Protein AF-A0A1Y1QJ68-F1 (afdb_monomer)

Structure (mmCIF, N/CA/C/O backbone):
data_AF-A0A1Y1QJ68-F1
#
_entry.id   AF-A0A1Y1QJ68-F1
#
loop_
_atom_site.group_PDB
_atom_site.id
_atom_site.type_symbol
_atom_site.label_atom_id
_atom_site.label_alt_id
_atom_site.label_comp_id
_atom_site.label_asym_id
_atom_site.label_entity_id
_atom_site.label_seq_id
_atom_site.pdbx_PDB_ins_code
_atom_site.Cartn_x
_atom_site.Cartn_y
_atom_site.Cartn_z
_atom_site.occupancy
_atom_site.B_iso_or_equiv
_atom_site.auth_seq_id
_atom_site.auth_comp_id
_atom_site.auth_asym_id
_atom_site.auth_atom_id
_atom_site.pdbx_PDB_model_num
ATOM 1 N N . MET A 1 1 ? 8.444 -44.118 -57.754 1.00 86.94 1 MET A N 1
ATOM 2 C CA . MET A 1 1 ? 7.504 -44.272 -56.609 1.00 86.94 1 MET A CA 1
ATOM 3 C C . MET A 1 1 ? 7.266 -42.927 -55.928 1.00 86.94 1 MET A C 1
ATOM 5 O O . MET A 1 1 ? 8.230 -42.214 -55.683 1.00 86.94 1 MET A O 1
ATOM 9 N N . ALA A 1 2 ? 6.018 -42.582 -55.595 1.00 90.62 2 ALA A N 1
ATOM 10 C CA . ALA A 1 2 ? 5.699 -41.427 -54.744 1.00 90.62 2 ALA A CA 1
ATOM 11 C C . ALA A 1 2 ? 5.755 -41.823 -53.256 1.00 90.62 2 ALA A C 1
ATOM 13 O O . ALA A 1 2 ? 5.524 -42.990 -52.928 1.00 90.62 2 ALA A O 1
ATOM 14 N N . LYS A 1 3 ? 6.052 -40.877 -52.357 1.00 93.31 3 LYS A N 1
ATOM 15 C CA . LYS A 1 3 ? 6.170 -41.125 -50.910 1.00 93.31 3 LYS A CA 1
ATOM 16 C C . LYS A 1 3 ? 5.057 -40.412 -50.133 1.00 93.31 3 LYS A C 1
ATOM 18 O O . LYS A 1 3 ? 4.854 -39.213 -50.286 1.00 93.31 3 LYS A O 1
ATOM 23 N N . SER A 1 4 ? 4.346 -41.158 -49.286 1.00 92.44 4 SER A N 1
ATOM 24 C CA . SER A 1 4 ? 3.351 -40.596 -48.363 1.00 92.44 4 SER A CA 1
ATOM 25 C C . SER A 1 4 ? 4.043 -39.975 -47.151 1.00 92.44 4 SER A C 1
ATOM 27 O O . SER A 1 4 ? 4.962 -40.574 -46.590 1.00 92.44 4 SER A O 1
ATOM 29 N N . GLU A 1 5 ? 3.587 -38.801 -46.720 1.00 91.81 5 GLU A N 1
ATOM 30 C CA . GLU A 1 5 ? 4.167 -38.056 -45.596 1.00 91.81 5 GLU A CA 1
ATOM 31 C C . GLU A 1 5 ? 3.069 -37.415 -44.732 1.00 91.81 5 GLU A C 1
ATOM 33 O O . GLU A 1 5 ? 1.937 -37.215 -45.176 1.00 91.81 5 GLU A O 1
ATOM 38 N N . THR A 1 6 ? 3.394 -37.106 -43.474 1.00 89.38 6 THR A N 1
ATOM 39 C CA . THR A 1 6 ? 2.544 -36.287 -42.597 1.00 89.38 6 THR A CA 1
ATOM 40 C C . THR A 1 6 ? 3.263 -34.983 -42.303 1.00 89.38 6 THR A C 1
ATOM 42 O O . THR A 1 6 ? 4.403 -35.007 -41.846 1.00 89.38 6 THR A O 1
ATOM 45 N N . ILE A 1 7 ? 2.600 -33.862 -42.567 1.00 86.81 7 ILE A N 1
ATOM 46 C CA . ILE A 1 7 ? 3.171 -32.521 -42.455 1.00 86.81 7 ILE A CA 1
ATOM 47 C C . ILE A 1 7 ? 2.356 -31.740 -41.426 1.00 86.81 7 ILE A C 1
ATOM 49 O O . ILE A 1 7 ? 1.129 -31.678 -41.521 1.00 86.81 7 ILE A O 1
ATOM 53 N N . ILE A 1 8 ? 3.040 -31.160 -40.440 1.00 81.38 8 ILE A N 1
ATOM 54 C CA . ILE A 1 8 ? 2.444 -30.201 -39.508 1.00 81.38 8 ILE A CA 1
ATOM 55 C C . ILE A 1 8 ? 2.594 -28.819 -40.140 1.00 81.38 8 ILE A C 1
ATOM 57 O O . ILE A 1 8 ? 3.708 -28.416 -40.468 1.00 81.38 8 ILE A O 1
ATOM 61 N N . LEU A 1 9 ? 1.474 -28.131 -40.340 1.00 80.50 9 LEU A N 1
ATOM 62 C CA . LEU A 1 9 ? 1.399 -26.806 -40.946 1.00 80.50 9 LEU A CA 1
ATOM 63 C C . LEU A 1 9 ? 0.726 -25.823 -39.995 1.00 80.50 9 LEU A C 1
ATOM 65 O O . LEU A 1 9 ? -0.101 -26.208 -39.163 1.00 80.50 9 LEU A O 1
ATOM 69 N N . ASN A 1 10 ? 1.074 -24.552 -40.160 1.00 71.25 10 ASN A N 1
ATOM 70 C CA . ASN A 1 10 ? 0.497 -23.480 -39.369 1.00 71.25 10 ASN A CA 1
ATOM 71 C C . ASN A 1 10 ? -0.950 -23.210 -39.819 1.00 71.25 10 ASN A C 1
ATOM 73 O O . ASN A 1 10 ? -1.252 -23.304 -41.013 1.00 71.25 10 ASN A O 1
ATOM 77 N N . SER A 1 11 ? -1.840 -22.894 -38.880 1.00 68.94 11 SER A N 1
ATOM 78 C CA . SER A 1 11 ? -3.274 -22.658 -39.120 1.00 68.94 11 SER A CA 1
ATOM 79 C C . SER A 1 11 ? -3.562 -21.432 -39.979 1.00 68.94 11 SER A C 1
ATOM 81 O O . SER A 1 11 ? -4.582 -21.380 -40.670 1.00 68.94 11 SER A O 1
ATOM 83 N N . PHE A 1 12 ? -2.633 -20.480 -39.985 1.00 66.56 12 PHE A N 1
ATOM 84 C CA . PHE A 1 12 ? -2.667 -19.272 -40.787 1.00 66.56 12 PHE A CA 1
ATOM 85 C C . PHE A 1 12 ? -1.612 -19.284 -41.900 1.00 66.56 12 PHE A C 1
ATOM 87 O O . PHE A 1 12 ? -0.561 -19.922 -41.818 1.00 66.56 12 PHE A O 1
ATOM 94 N N . GLY A 1 13 ? -1.881 -18.500 -42.945 1.00 67.94 13 GLY A N 1
ATOM 95 C CA . GLY A 1 13 ? -0.912 -18.196 -43.992 1.00 67.94 13 GLY A CA 1
ATOM 96 C C . GLY A 1 13 ? -0.772 -19.243 -45.102 1.00 67.94 13 GLY A C 1
ATOM 97 O O . GLY A 1 13 ? -1.545 -20.191 -45.243 1.00 67.94 13 GLY A O 1
ATOM 98 N N . VAL A 1 14 ? 0.221 -18.990 -45.954 1.00 76.56 14 VAL A N 1
ATOM 99 C CA . VAL A 1 14 ? 0.451 -19.673 -47.231 1.00 76.56 14 VAL A CA 1
ATOM 100 C C . VAL A 1 14 ? 1.570 -20.697 -47.041 1.00 76.56 14 VAL A C 1
ATOM 102 O O . VAL A 1 14 ? 2.751 -20.357 -47.072 1.00 76.56 14 VAL A O 1
ATOM 105 N N . ASN A 1 15 ? 1.209 -21.958 -46.813 1.00 84.69 15 ASN A N 1
ATOM 106 C CA . ASN A 1 15 ? 2.165 -23.009 -46.481 1.00 84.69 15 ASN A CA 1
ATOM 107 C C . ASN A 1 15 ? 2.694 -23.680 -47.762 1.00 84.69 15 ASN A C 1
ATOM 109 O O . ASN A 1 15 ? 1.915 -24.169 -48.580 1.00 84.69 15 ASN A O 1
ATOM 113 N N . THR A 1 16 ? 4.018 -23.744 -47.940 1.00 89.19 16 THR A N 1
ATOM 114 C CA . THR A 1 16 ? 4.638 -24.443 -49.084 1.00 89.19 16 THR A CA 1
ATOM 115 C C . THR A 1 16 ? 4.985 -25.880 -48.706 1.00 89.19 16 THR A C 1
ATOM 117 O O . THR A 1 16 ? 5.899 -26.126 -47.922 1.00 89.19 16 THR A O 1
ATOM 120 N N . ILE A 1 17 ? 4.279 -26.836 -49.301 1.00 90.56 17 ILE A N 1
ATOM 121 C CA . ILE A 1 17 ? 4.533 -28.272 -49.181 1.00 90.56 17 ILE A CA 1
ATOM 122 C C . ILE A 1 17 ? 5.481 -28.697 -50.304 1.00 90.56 17 ILE A C 1
ATOM 124 O O . ILE A 1 17 ? 5.265 -28.357 -51.468 1.00 90.56 17 ILE A O 1
ATOM 128 N N . ARG A 1 18 ? 6.508 -29.490 -49.979 1.00 92.06 18 ARG A N 1
ATOM 129 C CA . ARG A 1 18 ? 7.375 -30.130 -50.975 1.00 92.06 18 ARG A CA 1
ATOM 130 C C . ARG A 1 18 ? 7.041 -31.614 -51.083 1.00 92.06 18 ARG A C 1
ATOM 132 O O . ARG A 1 18 ? 7.060 -32.324 -50.086 1.00 92.06 18 ARG A O 1
ATOM 139 N N . LEU A 1 19 ? 6.740 -32.068 -52.293 1.00 93.06 19 LEU A N 1
ATOM 140 C CA . LEU A 1 19 ? 6.386 -33.449 -52.603 1.00 93.06 19 LEU A CA 1
ATOM 141 C C . LEU A 1 19 ? 7.649 -34.286 -52.822 1.00 93.06 19 LEU A C 1
ATOM 143 O O . LEU A 1 19 ? 8.603 -33.832 -53.457 1.00 93.06 19 LEU A O 1
ATOM 147 N N . SER A 1 20 ? 7.649 -35.522 -52.331 1.00 91.12 20 SER A N 1
ATOM 148 C CA . SER A 1 20 ? 8.798 -36.425 -52.399 1.00 91.12 20 SER A CA 1
ATOM 149 C C . SER A 1 20 ? 8.491 -37.682 -53.220 1.00 91.12 20 SER A C 1
ATOM 151 O O . SER A 1 20 ? 7.429 -38.302 -53.129 1.00 91.12 20 SER A O 1
ATOM 153 N N . GLY A 1 21 ? 9.451 -38.063 -54.054 1.00 88.88 21 GLY A N 1
ATOM 154 C CA . GLY A 1 21 ? 9.408 -39.253 -54.889 1.00 88.88 21 GLY A CA 1
ATOM 155 C C . GLY A 1 21 ? 10.809 -39.824 -55.058 1.00 88.88 21 GLY A C 1
ATOM 156 O O . GLY A 1 21 ? 11.799 -39.103 -54.949 1.00 88.88 21 GLY A O 1
ATOM 157 N N . PHE A 1 22 ? 10.876 -41.127 -55.296 1.00 88.62 22 PHE A N 1
ATOM 158 C CA . PHE A 1 22 ? 12.108 -41.869 -55.537 1.00 88.62 22 PHE A CA 1
ATOM 159 C C . PHE A 1 22 ? 11.955 -42.688 -56.813 1.00 88.62 22 PHE A C 1
ATOM 161 O O . PHE A 1 22 ? 10.937 -43.369 -56.980 1.00 88.62 22 PHE A O 1
ATOM 168 N N . ASP A 1 23 ? 12.951 -42.628 -57.687 1.00 86.56 23 ASP A N 1
ATOM 169 C CA . ASP A 1 23 ? 13.042 -43.458 -58.882 1.00 86.56 23 ASP A CA 1
ATOM 170 C C . ASP A 1 23 ? 14.183 -44.477 -58.756 1.00 86.56 23 ASP A C 1
ATOM 172 O O . ASP A 1 23 ? 15.149 -44.226 -58.037 1.00 86.56 23 ASP A O 1
ATOM 176 N N . VAL A 1 24 ? 14.044 -45.639 -59.402 1.00 83.62 24 VAL A N 1
ATOM 177 C CA . VAL A 1 24 ? 14.997 -46.757 -59.271 1.00 83.62 24 VAL A CA 1
ATOM 178 C C . VAL A 1 24 ? 16.125 -46.655 -60.301 1.00 83.62 24 VAL A C 1
ATOM 180 O O . VAL A 1 24 ? 17.271 -46.959 -59.972 1.00 83.62 24 VAL A O 1
ATOM 183 N N . ASP A 1 25 ? 15.805 -46.208 -61.517 1.00 85.81 25 ASP A N 1
ATOM 184 C CA . ASP A 1 25 ? 16.738 -45.959 -62.619 1.00 85.81 25 ASP A CA 1
ATOM 185 C C . ASP A 1 25 ? 17.515 -44.646 -62.380 1.00 85.81 25 ASP A C 1
ATOM 187 O O . ASP A 1 25 ? 18.685 -44.525 -62.747 1.00 85.81 25 ASP A O 1
ATOM 191 N N . GLY A 1 26 ? 16.856 -43.674 -61.736 1.00 79.12 26 GLY A N 1
ATOM 192 C CA . GLY A 1 26 ? 17.345 -42.314 -61.504 1.00 79.12 26 GLY A CA 1
ATOM 193 C C . GLY A 1 26 ? 16.765 -41.270 -62.466 1.00 79.12 26 GLY A C 1
ATOM 194 O O . GLY A 1 26 ? 17.317 -40.173 -62.562 1.00 79.12 26 GLY A O 1
ATOM 195 N N . ASP A 1 27 ? 15.676 -41.594 -63.171 1.00 85.94 27 ASP A N 1
ATOM 196 C CA . ASP A 1 27 ? 15.054 -40.721 -64.170 1.00 85.94 27 ASP A CA 1
ATOM 197 C C . ASP A 1 27 ? 14.380 -39.480 -63.546 1.00 85.94 27 ASP A C 1
ATOM 199 O O . ASP A 1 27 ? 14.015 -39.431 -62.364 1.00 85.94 27 ASP A O 1
ATOM 203 N N . TYR A 1 28 ? 14.190 -38.437 -64.362 1.00 86.25 28 TYR A N 1
ATOM 204 C CA . TYR A 1 28 ? 13.572 -37.183 -63.925 1.00 86.25 28 TYR A CA 1
ATOM 205 C C . TYR A 1 28 ? 12.074 -37.351 -63.626 1.00 86.25 28 TYR A C 1
ATOM 207 O O . TYR A 1 28 ? 11.243 -37.459 -64.525 1.00 86.25 28 TYR A O 1
ATOM 215 N N . LEU A 1 29 ? 11.715 -37.292 -62.341 1.00 90.06 29 LEU A N 1
ATOM 216 C CA . LEU A 1 29 ? 10.324 -37.384 -61.897 1.00 90.06 29 LEU A CA 1
ATOM 217 C C . LEU A 1 29 ? 9.531 -36.089 -62.130 1.00 90.06 29 LEU A C 1
ATOM 219 O O . LEU A 1 29 ? 9.833 -35.035 -61.568 1.00 90.06 29 LEU A O 1
ATOM 223 N N . THR A 1 30 ? 8.433 -36.217 -62.871 1.00 90.19 30 THR A N 1
ATOM 224 C CA . THR A 1 30 ? 7.327 -35.251 -62.912 1.00 90.19 30 THR A CA 1
ATOM 225 C C . THR A 1 30 ? 6.304 -35.564 -61.814 1.00 90.19 30 THR A C 1
ATOM 227 O O . THR A 1 30 ? 6.143 -36.719 -61.420 1.00 90.19 30 THR A O 1
ATOM 230 N N . TYR A 1 31 ? 5.613 -34.546 -61.295 1.00 93.25 31 TYR A N 1
ATOM 231 C CA . TYR A 1 31 ? 4.670 -34.672 -60.175 1.00 93.25 31 TYR A CA 1
ATOM 232 C C . TYR A 1 31 ? 3.270 -34.218 -60.611 1.00 93.25 31 TYR A C 1
ATOM 234 O O . TYR A 1 31 ? 3.132 -33.191 -61.277 1.00 93.25 31 TYR A O 1
ATOM 242 N N . ALA A 1 32 ? 2.227 -34.952 -60.213 1.00 90.62 32 ALA A N 1
ATOM 243 C CA . ALA A 1 32 ? 0.832 -34.643 -60.537 1.00 90.62 32 ALA A CA 1
ATOM 244 C C . ALA A 1 32 ? -0.091 -34.831 -59.321 1.00 90.62 32 ALA A C 1
ATOM 246 O O . ALA A 1 32 ? 0.075 -35.771 -58.546 1.00 90.62 32 ALA A O 1
ATOM 247 N N . LEU A 1 33 ? -1.096 -33.964 -59.163 1.00 89.94 33 LEU A N 1
ATOM 248 C CA . LEU A 1 33 ? -2.163 -34.174 -58.178 1.00 89.94 33 LEU A CA 1
ATOM 249 C C . LEU A 1 33 ? -3.102 -35.285 -58.666 1.00 89.94 33 LEU A C 1
ATOM 251 O O . LEU A 1 33 ? -3.500 -35.311 -59.832 1.00 89.94 33 LEU A O 1
ATOM 255 N N . ALA A 1 34 ? -3.452 -36.209 -57.775 1.00 78.19 34 ALA A N 1
ATOM 256 C CA . ALA A 1 34 ? -4.298 -37.349 -58.101 1.00 78.19 34 ALA A CA 1
ATOM 257 C C . ALA A 1 34 ? -5.783 -36.993 -57.905 1.00 78.19 34 ALA A C 1
ATOM 259 O O . ALA A 1 34 ? -6.269 -36.927 -56.774 1.00 78.19 34 ALA A O 1
ATOM 260 N N . SER A 1 35 ? -6.509 -36.828 -59.019 1.00 68.94 35 SER A N 1
ATOM 261 C CA . SER A 1 35 ? -7.891 -36.304 -59.096 1.00 68.94 35 SER A CA 1
ATOM 262 C C . SER A 1 35 ? -8.051 -34.861 -58.579 1.00 68.94 35 SER A C 1
ATOM 264 O O . SER A 1 35 ? -7.080 -34.237 -58.162 1.00 68.94 35 SER A O 1
ATOM 266 N N . THR A 1 36 ? -9.263 -34.297 -58.650 1.00 64.81 36 THR A N 1
ATOM 267 C CA . THR A 1 36 ? -9.607 -32.998 -58.037 1.00 64.81 36 THR A CA 1
ATOM 268 C C . THR A 1 36 ? -9.673 -33.142 -56.512 1.00 64.81 36 THR A C 1
ATOM 270 O O . THR A 1 36 ? -10.648 -33.723 -56.019 1.00 64.81 36 THR A O 1
ATOM 273 N N . PRO A 1 37 ? -8.686 -32.639 -55.743 1.00 64.50 37 PRO A N 1
ATOM 274 C CA . PRO A 1 37 ? -8.594 -32.941 -54.318 1.00 64.50 37 PRO A CA 1
ATOM 275 C C . PRO A 1 37 ? -9.782 -32.361 -53.551 1.00 64.50 37 PRO A C 1
ATOM 277 O O . PRO A 1 37 ? -10.084 -31.177 -53.673 1.00 64.50 37 PRO A O 1
ATOM 280 N N . GLN A 1 38 ? -10.443 -33.186 -52.738 1.00 68.62 38 GLN A N 1
ATOM 281 C CA . GLN A 1 38 ? -11.487 -32.746 -51.804 1.00 68.62 38 GLN A CA 1
ATOM 282 C C . GLN A 1 38 ? -10.857 -32.212 -50.509 1.00 68.62 38 GLN A C 1
ATOM 284 O O . GLN A 1 38 ? -11.174 -32.672 -49.415 1.00 68.62 38 GLN A O 1
ATOM 289 N N . VAL A 1 39 ? -9.925 -31.269 -50.663 1.00 85.06 39 VAL A N 1
ATOM 290 C CA . VAL A 1 39 ? -9.334 -30.523 -49.548 1.00 85.06 39 VAL A CA 1
ATOM 291 C C . VAL A 1 39 ? -10.369 -29.581 -48.939 1.00 85.06 39 VAL A C 1
ATOM 293 O O . VAL A 1 39 ? -11.254 -29.064 -49.623 1.00 85.06 39 VAL A O 1
ATOM 296 N N . GLN A 1 40 ? -10.253 -29.352 -47.637 1.00 84.88 40 GLN A N 1
ATOM 297 C CA . GLN A 1 40 ? -11.055 -28.378 -46.904 1.00 84.88 40 GLN A CA 1
ATOM 298 C C . GLN A 1 40 ? -10.435 -26.974 -46.965 1.00 84.88 40 GLN A C 1
ATOM 300 O O . GLN A 1 40 ? -11.171 -25.987 -46.873 1.00 84.88 40 GLN A O 1
ATOM 305 N N . GLY A 1 41 ? -9.107 -26.883 -47.114 1.00 84.81 41 GLY A N 1
ATOM 306 C CA . GLY A 1 41 ? -8.384 -25.655 -47.464 1.00 84.81 41 GLY A CA 1
ATOM 307 C C . GLY A 1 41 ? -8.289 -25.398 -48.976 1.00 84.81 41 GLY A C 1
ATOM 308 O O . GLY A 1 41 ? -8.909 -26.081 -49.788 1.00 84.81 41 GLY A O 1
ATOM 309 N N . THR A 1 42 ? -7.472 -24.419 -49.365 1.00 88.12 42 THR A N 1
ATOM 310 C CA . THR A 1 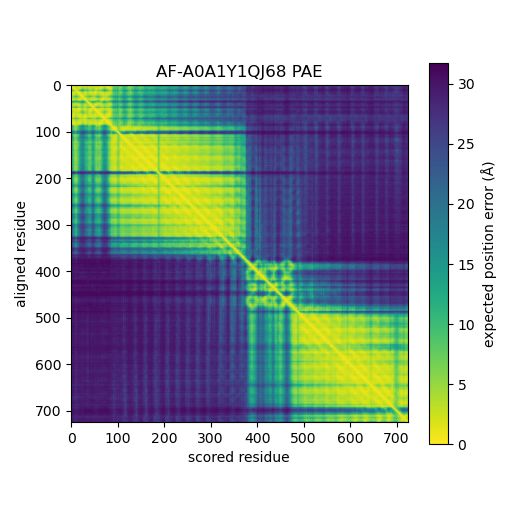42 ? -7.147 -24.118 -50.770 1.00 88.12 42 THR A CA 1
ATOM 311 C C . THR A 1 42 ? -5.798 -24.737 -51.129 1.00 88.12 42 THR A C 1
ATOM 313 O O . THR A 1 42 ? -4.813 -24.482 -50.441 1.00 88.12 42 THR A O 1
ATOM 316 N N . LEU A 1 43 ? -5.727 -25.501 -52.224 1.00 91.31 43 LEU A N 1
ATOM 317 C CA . LEU A 1 43 ? -4.493 -26.111 -52.739 1.00 91.31 43 LEU A CA 1
ATOM 318 C C . LEU A 1 43 ? -4.182 -25.588 -54.152 1.00 91.31 43 LEU A C 1
ATOM 320 O O . LEU A 1 43 ? -5.077 -25.514 -54.995 1.00 91.31 43 LEU A O 1
ATOM 324 N N . SER A 1 44 ? -2.926 -25.231 -54.426 1.00 90.19 44 SER A N 1
ATOM 325 C CA . SER A 1 44 ? -2.486 -24.788 -55.754 1.00 90.19 44 SER A CA 1
ATOM 326 C C . SER A 1 44 ? -2.234 -25.951 -56.721 1.00 90.19 44 SER A C 1
ATOM 328 O O . SER A 1 44 ? -2.058 -27.101 -56.321 1.00 90.19 44 SER A O 1
ATOM 330 N N . ALA A 1 45 ? -2.097 -25.627 -58.010 1.00 87.31 45 ALA A N 1
ATOM 331 C CA . ALA A 1 45 ? -1.372 -26.489 -58.942 1.00 87.31 45 ALA A CA 1
ATOM 332 C C . ALA A 1 45 ? 0.096 -26.670 -58.498 1.00 87.31 45 ALA A C 1
ATOM 334 O O . ALA A 1 45 ? 0.620 -25.869 -57.716 1.00 87.31 45 ALA A O 1
ATOM 335 N N . ILE A 1 46 ? 0.764 -27.707 -59.010 1.00 87.44 46 ILE A N 1
ATOM 336 C CA . ILE A 1 46 ? 2.172 -27.980 -58.697 1.00 87.44 46 ILE A CA 1
ATOM 337 C C . ILE A 1 46 ? 3.076 -26.925 -59.345 1.00 87.44 46 ILE A C 1
ATOM 339 O O . ILE A 1 46 ? 2.975 -26.648 -60.540 1.00 87.44 46 ILE A O 1
ATOM 343 N N . THR A 1 47 ? 3.969 -26.352 -58.545 1.00 78.44 47 THR A N 1
ATOM 344 C CA . THR A 1 47 ? 4.977 -25.360 -58.932 1.00 78.44 47 THR A CA 1
ATOM 345 C C . THR A 1 47 ? 6.385 -25.926 -58.738 1.00 78.44 47 THR A C 1
ATOM 347 O O . THR A 1 47 ? 6.578 -26.929 -58.049 1.00 78.44 47 THR A O 1
ATOM 350 N N . ASN A 1 48 ? 7.389 -25.297 -59.364 1.00 72.75 48 ASN A N 1
ATOM 351 C CA . ASN A 1 48 ? 8.818 -25.590 -59.155 1.00 72.75 48 ASN A CA 1
ATOM 352 C C . ASN A 1 48 ? 9.172 -27.094 -59.225 1.00 72.75 48 ASN A C 1
ATOM 354 O O . ASN A 1 48 ? 9.968 -27.601 -58.435 1.00 72.75 48 ASN A O 1
ATOM 358 N N . SER A 1 49 ? 8.528 -27.808 -60.152 1.00 79.06 49 SER A N 1
ATOM 359 C CA . SER A 1 49 ? 8.583 -29.261 -60.388 1.00 79.06 49 SER A CA 1
ATOM 360 C C . SER A 1 49 ? 8.130 -30.184 -59.244 1.00 79.06 49 SER A C 1
ATOM 362 O O . SER A 1 49 ? 7.652 -31.272 -59.550 1.00 79.06 49 SER A O 1
ATOM 364 N N . ASN A 1 50 ? 8.233 -29.803 -57.961 1.00 91.00 50 ASN A N 1
ATOM 365 C CA . ASN A 1 50 ? 7.799 -30.646 -56.834 1.00 91.00 50 ASN A CA 1
ATOM 366 C C . ASN A 1 50 ? 7.209 -29.906 -55.613 1.00 91.00 50 ASN A C 1
ATOM 368 O O . ASN A 1 50 ? 7.275 -30.425 -54.499 1.00 91.00 50 ASN A O 1
ATOM 372 N N . GLN A 1 51 ? 6.634 -28.714 -55.779 1.00 92.62 51 GLN A N 1
ATOM 373 C CA . GLN A 1 51 ? 6.005 -27.952 -54.688 1.00 92.62 51 GLN A CA 1
ATOM 374 C C . GLN A 1 51 ? 4.499 -27.759 -54.905 1.00 92.62 51 GLN A C 1
ATOM 376 O O . GLN A 1 51 ? 4.039 -27.670 -56.038 1.00 92.62 51 GLN A O 1
ATOM 381 N N . VAL A 1 52 ? 3.730 -27.655 -53.820 1.00 91.62 52 VAL A N 1
ATOM 382 C CA . VAL A 1 52 ? 2.352 -27.132 -53.824 1.00 91.62 52 VAL A CA 1
ATOM 383 C C . VAL A 1 52 ? 2.174 -26.139 -52.686 1.00 91.62 52 VAL A C 1
ATOM 385 O O . VAL A 1 52 ? 2.770 -26.279 -51.620 1.00 91.62 52 VAL A O 1
ATOM 388 N N . ILE A 1 53 ? 1.332 -25.138 -52.905 1.00 91.00 53 ILE A N 1
ATOM 389 C CA . ILE A 1 53 ? 0.902 -24.195 -51.881 1.00 91.00 53 ILE A CA 1
ATOM 390 C C . ILE A 1 53 ? -0.421 -24.691 -51.300 1.00 91.00 53 ILE A C 1
ATOM 392 O O . ILE A 1 53 ? -1.363 -24.950 -52.048 1.00 91.00 53 ILE A O 1
ATOM 396 N N . TYR A 1 54 ? -0.492 -24.791 -49.975 1.00 90.62 54 TYR A N 1
ATOM 397 C CA . TYR A 1 54 ? -1.711 -25.067 -49.224 1.00 90.62 54 TYR A CA 1
ATOM 398 C C . TYR A 1 54 ? -2.009 -23.917 -48.257 1.00 90.62 54 TYR A C 1
ATOM 400 O O . TYR A 1 54 ? -1.152 -23.504 -47.474 1.00 90.62 54 TYR A O 1
ATOM 408 N N . THR A 1 55 ? -3.242 -23.428 -48.282 1.00 88.62 55 THR A N 1
ATOM 409 C CA . THR A 1 55 ? -3.760 -22.451 -47.321 1.00 88.62 55 THR A CA 1
ATOM 410 C C . THR A 1 55 ? -4.903 -23.114 -46.556 1.00 88.62 55 THR A C 1
ATOM 412 O O . THR A 1 55 ? -5.927 -23.418 -47.179 1.00 88.62 55 THR A O 1
ATOM 415 N N . PRO A 1 56 ? -4.775 -23.362 -45.238 1.00 85.06 56 PRO A N 1
ATOM 416 C CA . PRO A 1 56 ? -5.870 -23.909 -44.450 1.00 85.06 56 PRO A CA 1
ATOM 417 C C . PRO A 1 56 ? -7.109 -23.011 -44.512 1.00 85.06 56 PRO A C 1
ATOM 419 O O . PRO A 1 56 ? -7.018 -21.783 -44.533 1.00 85.06 56 PRO A O 1
ATOM 422 N N . LYS A 1 57 ? -8.290 -23.627 -44.490 1.00 83.12 57 LYS A N 1
ATOM 423 C CA . LYS A 1 57 ? -9.531 -22.922 -44.164 1.00 83.12 57 LYS A CA 1
ATOM 424 C C . LYS A 1 57 ? -9.661 -22.856 -42.641 1.00 83.12 57 LYS A C 1
ATOM 426 O O . LYS A 1 57 ? -9.324 -23.818 -41.954 1.00 83.12 57 LYS A O 1
ATOM 431 N N . ALA A 1 58 ? -10.173 -21.742 -42.117 1.00 72.75 58 ALA A N 1
ATOM 432 C CA . ALA A 1 58 ? -10.373 -21.561 -40.679 1.00 72.75 58 ALA A CA 1
ATOM 433 C C . ALA A 1 58 ? -11.168 -22.731 -40.060 1.00 72.75 58 ALA A C 1
ATOM 435 O O . ALA A 1 58 ? -12.192 -23.151 -40.605 1.00 72.75 58 ALA A O 1
ATOM 436 N N . GLY A 1 59 ? -10.673 -23.262 -38.938 1.00 67.94 59 GLY A N 1
ATOM 437 C CA . GLY A 1 59 ? -11.247 -24.418 -38.240 1.00 67.94 59 GLY A CA 1
ATOM 438 C C . GLY A 1 59 ? -10.889 -25.796 -38.819 1.00 67.94 59 GLY A C 1
ATOM 439 O O . GLY A 1 59 ? -11.290 -26.805 -38.241 1.00 67.94 59 GLY A O 1
ATOM 440 N N . VAL A 1 60 ? -10.134 -25.886 -39.923 1.00 78.62 60 VAL A N 1
ATOM 441 C CA . VAL A 1 60 ? -9.618 -27.174 -40.419 1.00 78.62 60 VAL A CA 1
ATOM 442 C C . VAL A 1 60 ? -8.466 -27.632 -39.534 1.00 78.62 60 VAL A C 1
ATOM 444 O O . VAL A 1 60 ? -7.452 -26.955 -39.433 1.00 78.62 60 VAL A O 1
ATOM 447 N N . 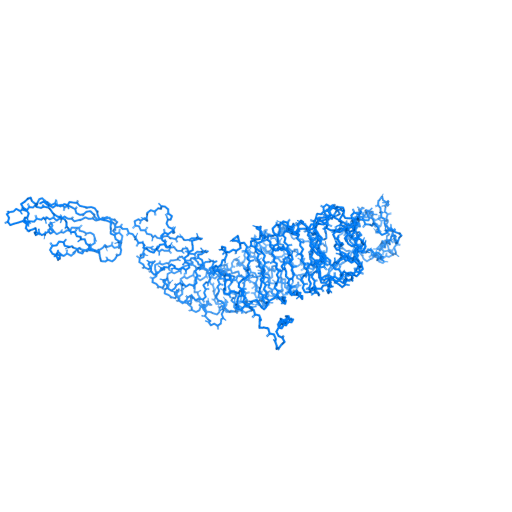THR A 1 61 ? -8.621 -28.805 -38.925 1.00 77.81 61 THR A N 1
ATOM 448 C CA . THR A 1 61 ? -7.674 -29.394 -37.961 1.00 77.81 61 THR A CA 1
ATOM 449 C C . THR A 1 61 ? -6.765 -30.451 -38.596 1.00 77.81 61 THR A C 1
ATOM 451 O O . THR A 1 61 ? -5.624 -30.675 -38.184 1.00 77.81 61 THR A O 1
ATOM 454 N N . ARG A 1 62 ? -7.286 -31.119 -39.627 1.00 86.88 62 ARG A N 1
ATOM 455 C CA . ARG A 1 62 ? -6.630 -32.169 -40.396 1.00 86.88 62 ARG A CA 1
ATOM 456 C C . ARG A 1 62 ? -7.208 -32.174 -41.805 1.00 86.88 62 ARG A C 1
ATOM 458 O O . ARG A 1 62 ? -8.422 -32.074 -41.966 1.00 86.88 62 ARG A O 1
ATOM 465 N N . ASP A 1 63 ? -6.346 -32.320 -42.798 1.00 90.81 63 ASP A N 1
ATOM 466 C CA . ASP A 1 63 ? -6.729 -32.412 -44.209 1.00 90.81 63 ASP A CA 1
ATOM 467 C C . ASP A 1 63 ? -5.839 -33.439 -44.927 1.00 90.81 63 ASP A C 1
ATOM 469 O O . ASP A 1 63 ? -4.856 -33.919 -44.353 1.00 90.81 63 ASP A O 1
ATOM 473 N N . ALA A 1 64 ? -6.163 -33.810 -46.164 1.00 92.00 64 ALA A N 1
ATOM 474 C CA . ALA A 1 64 ? -5.304 -34.677 -46.967 1.00 92.00 64 ALA A CA 1
ATOM 475 C C . ALA A 1 64 ? -5.504 -34.480 -48.473 1.00 92.00 64 ALA A C 1
ATOM 477 O O . ALA A 1 64 ? -6.614 -34.261 -48.951 1.00 92.00 64 ALA A O 1
ATOM 478 N N . PHE A 1 65 ? -4.428 -34.660 -49.238 1.00 93.00 65 PHE A N 1
ATOM 479 C CA . PHE A 1 65 ? -4.505 -34.802 -50.691 1.00 93.00 65 PHE A CA 1
ATOM 480 C C . PHE A 1 65 ? -3.567 -35.903 -51.184 1.00 93.00 65 PHE A C 1
ATOM 482 O O . PHE A 1 65 ? -2.596 -36.273 -50.520 1.00 93.00 65 PHE A O 1
ATOM 489 N N . ASN A 1 66 ? -3.866 -36.420 -52.375 1.00 92.88 66 ASN A N 1
ATOM 490 C CA . ASN A 1 66 ? -3.086 -37.467 -53.017 1.00 92.88 66 ASN A CA 1
ATOM 491 C C . ASN A 1 66 ? -2.309 -36.916 -54.219 1.00 92.88 66 ASN A C 1
ATOM 493 O O . ASN A 1 66 ? -2.798 -36.043 -54.940 1.00 92.88 66 ASN A O 1
ATOM 497 N N . PHE A 1 67 ? -1.123 -37.463 -54.470 1.00 93.50 67 PHE A N 1
ATOM 498 C CA . PHE A 1 67 ? -0.297 -37.143 -55.635 1.00 93.50 67 PHE A CA 1
ATOM 499 C C . PHE A 1 67 ? 0.352 -38.402 -56.217 1.00 93.50 67 PHE A C 1
ATOM 501 O O . PHE A 1 67 ? 0.523 -39.409 -55.529 1.00 93.50 67 PHE A O 1
ATOM 508 N N . THR A 1 68 ? 0.721 -38.350 -57.491 1.00 93.00 68 THR A N 1
ATOM 509 C CA . THR A 1 68 ? 1.545 -39.357 -58.167 1.00 93.00 68 THR A CA 1
ATOM 510 C C . THR A 1 68 ? 2.840 -38.722 -58.658 1.00 93.00 68 THR A C 1
ATOM 512 O O . THR A 1 68 ? 2.915 -37.510 -58.879 1.00 93.00 68 THR A O 1
ATOM 515 N N . VAL A 1 69 ? 3.864 -39.554 -58.850 1.00 92.12 69 VAL A N 1
ATOM 516 C CA . VAL A 1 69 ? 5.046 -39.189 -59.638 1.00 92.12 69 VAL A CA 1
ATOM 517 C C . VAL A 1 69 ? 5.099 -40.035 -60.900 1.00 92.12 69 VAL A C 1
ATOM 519 O O . VAL A 1 69 ? 4.652 -41.185 -60.894 1.00 92.12 69 VAL A O 1
ATOM 522 N N . LYS A 1 70 ? 5.630 -39.461 -61.974 1.00 90.75 70 LYS A N 1
ATOM 523 C CA . LYS A 1 70 ? 5.759 -40.095 -63.281 1.00 90.75 70 LYS A CA 1
ATOM 524 C C . LYS A 1 70 ? 7.156 -39.846 -63.864 1.00 90.75 70 LYS A C 1
ATOM 526 O O . LYS A 1 70 ? 7.580 -38.693 -63.951 1.00 90.75 70 LYS A O 1
ATOM 531 N N . ASP A 1 71 ? 7.809 -40.919 -64.290 1.00 88.38 71 ASP A N 1
ATOM 532 C CA . ASP A 1 71 ? 8.989 -40.935 -65.164 1.00 88.38 71 ASP A CA 1
ATOM 533 C C . ASP A 1 71 ? 8.569 -41.018 -66.654 1.00 88.38 71 ASP A C 1
ATOM 535 O O . ASP A 1 71 ? 7.382 -40.971 -66.986 1.00 88.38 71 ASP A O 1
ATOM 539 N N . ASP A 1 72 ? 9.509 -41.146 -67.592 1.00 81.38 72 ASP A N 1
ATOM 540 C CA . ASP A 1 72 ? 9.177 -41.207 -69.028 1.00 81.38 72 ASP A CA 1
ATOM 541 C C . ASP A 1 72 ? 8.351 -42.452 -69.429 1.00 81.38 72 ASP A C 1
ATOM 543 O O . ASP A 1 72 ? 7.707 -42.459 -70.483 1.00 81.38 72 ASP A O 1
ATOM 547 N N . LYS A 1 73 ? 8.322 -43.493 -68.585 1.00 83.50 73 LYS A N 1
ATOM 548 C CA . LYS A 1 73 ? 7.776 -44.828 -68.875 1.00 83.50 73 LYS A CA 1
ATOM 549 C C . LYS A 1 73 ? 6.537 -45.150 -68.027 1.00 83.50 73 LYS A C 1
ATOM 551 O O . LYS A 1 73 ? 5.553 -45.669 -68.558 1.00 83.50 73 LYS A O 1
ATOM 556 N N . LEU A 1 74 ? 6.572 -44.864 -66.723 1.00 88.25 74 LEU A N 1
ATOM 557 C CA . LEU A 1 74 ? 5.607 -45.334 -65.723 1.00 88.25 74 LEU A CA 1
ATOM 558 C C . LEU A 1 7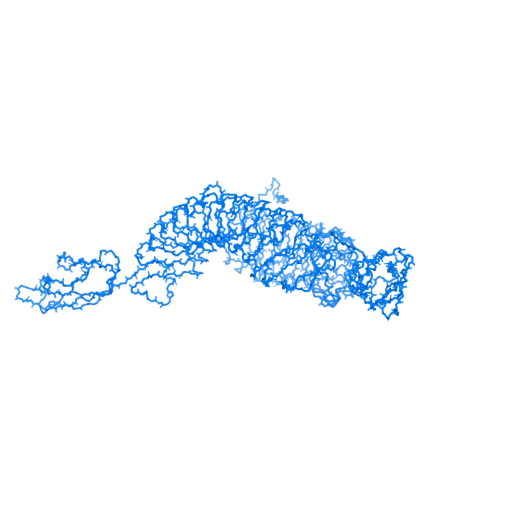4 ? 5.054 -44.203 -64.839 1.00 88.25 74 LEU A C 1
ATOM 560 O O . LEU A 1 74 ? 5.638 -43.139 -64.682 1.00 88.25 74 LEU A O 1
ATOM 564 N N . THR A 1 75 ? 3.898 -44.458 -64.222 1.00 90.75 75 THR A N 1
ATOM 565 C CA . THR A 1 75 ? 3.300 -43.593 -63.192 1.00 90.75 75 THR A CA 1
ATOM 566 C C . THR A 1 75 ? 3.184 -44.392 -61.901 1.00 90.75 75 THR A C 1
ATOM 568 O O . THR A 1 75 ? 2.750 -45.545 -61.921 1.00 90.75 75 THR A O 1
ATOM 571 N N . SER A 1 76 ? 3.543 -43.796 -60.765 1.00 91.81 76 SER A N 1
ATOM 572 C CA . SER A 1 76 ? 3.430 -44.456 -59.466 1.00 91.81 76 SER A CA 1
ATOM 573 C C . SER A 1 76 ? 1.977 -44.690 -59.046 1.00 91.81 76 SER A C 1
ATOM 575 O O . SER A 1 76 ? 1.057 -43.987 -59.467 1.00 91.81 76 SER A O 1
ATOM 577 N N . THR A 1 77 ? 1.782 -45.602 -58.092 1.00 91.25 77 THR A N 1
ATOM 578 C CA . THR A 1 77 ? 0.619 -45.537 -57.198 1.00 91.25 77 THR A CA 1
ATOM 579 C C . THR A 1 77 ? 0.540 -44.159 -56.530 1.00 91.25 77 THR A C 1
ATOM 581 O O . THR A 1 77 ? 1.558 -43.481 -56.349 1.00 91.25 77 THR A O 1
ATOM 584 N N . ALA A 1 78 ? -0.672 -43.725 -56.185 1.00 90.94 78 ALA A N 1
ATOM 585 C CA . ALA A 1 78 ? -0.864 -42.457 -55.494 1.00 90.94 78 ALA A CA 1
ATOM 586 C C . ALA A 1 78 ? -0.350 -42.540 -54.048 1.00 90.94 78 ALA A C 1
ATOM 588 O O . ALA A 1 78 ? -0.661 -43.489 -53.327 1.00 90.94 78 ALA A O 1
ATOM 589 N N . ALA A 1 79 ? 0.412 -41.531 -53.639 1.00 92.56 79 ALA A N 1
ATOM 590 C CA . ALA A 1 79 ? 0.824 -41.297 -52.263 1.00 92.56 79 ALA A CA 1
ATOM 591 C C . ALA A 1 79 ? -0.046 -40.207 -51.626 1.00 92.56 79 ALA A C 1
ATOM 593 O O . ALA A 1 79 ? -0.579 -39.344 -52.325 1.00 92.56 79 ALA A O 1
ATOM 594 N N . THR A 1 80 ? -0.160 -40.230 -50.300 1.00 93.06 80 THR A N 1
ATOM 595 C CA . THR A 1 80 ? -0.997 -39.303 -49.526 1.00 93.06 80 THR A CA 1
ATOM 596 C C . THR A 1 80 ? -0.129 -38.355 -48.712 1.00 93.06 80 THR A C 1
ATOM 598 O O . THR A 1 80 ? 0.686 -38.797 -47.901 1.00 93.06 80 THR A O 1
ATOM 601 N N . ILE A 1 81 ? -0.356 -37.052 -48.870 1.00 93.94 81 ILE A N 1
ATOM 602 C CA . ILE A 1 81 ? 0.087 -36.046 -47.907 1.00 93.94 81 ILE A CA 1
ATOM 603 C C . ILE A 1 81 ? -1.028 -35.881 -46.877 1.00 93.94 81 ILE A C 1
ATOM 605 O O . ILE A 1 81 ? -2.125 -35.433 -47.208 1.00 93.94 81 ILE A O 1
ATOM 609 N N . THR A 1 82 ? -0.752 -36.257 -45.628 1.00 91.25 82 THR A N 1
ATOM 610 C CA . THR A 1 82 ? -1.628 -35.958 -44.489 1.00 91.25 82 THR A CA 1
ATOM 611 C C . THR A 1 82 ? -1.207 -34.627 -43.888 1.00 91.25 82 THR A C 1
ATOM 613 O O . THR A 1 82 ? -0.074 -34.482 -43.433 1.00 91.25 82 THR A O 1
ATOM 616 N N . ILE A 1 83 ? -2.116 -33.664 -43.847 1.00 89.25 83 ILE A N 1
ATOM 617 C CA . ILE A 1 83 ? -1.890 -32.357 -43.239 1.00 89.25 83 ILE A CA 1
ATOM 618 C C . ILE A 1 83 ? -2.462 -32.381 -41.822 1.00 89.25 83 ILE A C 1
ATOM 620 O O . ILE A 1 83 ? -3.624 -32.733 -41.620 1.00 89.25 83 ILE A O 1
ATOM 624 N N . ILE A 1 84 ? -1.652 -31.992 -40.842 1.00 83.12 84 ILE A N 1
ATOM 625 C CA . ILE A 1 84 ? -2.092 -31.653 -39.487 1.00 83.12 84 ILE A CA 1
ATOM 626 C C . ILE A 1 84 ? -1.947 -30.142 -39.352 1.00 83.12 84 ILE A C 1
ATOM 628 O O . ILE A 1 84 ? -0.871 -29.607 -39.599 1.00 83.12 84 ILE A O 1
ATOM 632 N N . VAL A 1 85 ? -3.023 -29.466 -38.971 1.00 79.25 85 VAL A N 1
ATOM 633 C CA . VAL A 1 85 ? -3.065 -28.008 -38.853 1.00 79.25 85 VAL A CA 1
ATOM 634 C C . VAL A 1 85 ? -3.085 -27.642 -37.371 1.00 79.25 85 VAL A C 1
ATOM 636 O O . VAL A 1 85 ? -3.850 -28.238 -36.610 1.00 79.25 85 VAL A O 1
ATOM 639 N N . ARG A 1 86 ? -2.229 -26.705 -36.952 1.00 76.44 86 ARG A N 1
ATOM 640 C CA . ARG A 1 86 ? -2.190 -26.164 -35.583 1.00 76.44 86 ARG A CA 1
ATOM 641 C C . ARG A 1 86 ? -1.763 -24.707 -35.591 1.00 76.44 86 ARG A C 1
ATOM 643 O O . ARG A 1 86 ? -1.021 -24.295 -36.476 1.00 76.44 86 ARG A O 1
ATOM 650 N N . ASP A 1 87 ? -2.158 -23.974 -34.563 1.00 73.75 87 ASP A N 1
ATOM 651 C CA . ASP A 1 87 ? -1.574 -22.672 -34.261 1.00 73.75 87 ASP A CA 1
ATOM 652 C C . ASP A 1 87 ? -0.118 -22.855 -33.788 1.00 73.75 87 ASP A C 1
ATOM 654 O O . ASP A 1 87 ? 0.150 -23.674 -32.904 1.00 73.75 87 ASP A O 1
ATOM 658 N N . THR A 1 88 ? 0.836 -22.108 -34.356 1.00 71.12 88 THR A N 1
ATOM 659 C CA . THR A 1 88 ? 2.242 -22.133 -33.903 1.00 71.12 88 THR A CA 1
ATOM 660 C C . THR A 1 88 ? 2.818 -20.731 -33.712 1.00 71.12 88 THR A C 1
ATOM 662 O O . THR A 1 88 ? 2.918 -19.974 -34.678 1.00 71.12 88 THR A O 1
ATOM 665 N N . ILE A 1 89 ? 3.257 -20.429 -32.485 1.00 76.56 89 ILE A N 1
ATOM 666 C CA . ILE A 1 89 ? 4.097 -19.268 -32.142 1.00 76.56 89 ILE A CA 1
ATOM 667 C C . ILE A 1 89 ? 5.580 -19.666 -32.257 1.00 76.56 89 ILE A C 1
ATOM 669 O O . ILE A 1 89 ? 5.921 -20.837 -32.076 1.00 76.56 89 ILE A O 1
ATOM 673 N N . THR A 1 90 ? 6.459 -18.708 -32.562 1.00 79.94 90 THR A N 1
ATOM 674 C CA . THR A 1 90 ? 7.913 -18.928 -32.709 1.00 79.94 90 THR A CA 1
ATOM 675 C C . THR A 1 90 ? 8.790 -18.089 -31.776 1.00 79.94 90 THR A C 1
ATOM 677 O O . THR A 1 90 ? 9.963 -18.414 -31.604 1.00 79.94 90 THR A O 1
ATOM 680 N N . ASP A 1 91 ? 8.245 -17.039 -31.156 1.00 85.94 91 ASP A N 1
ATOM 681 C CA . ASP A 1 91 ? 8.938 -16.244 -30.139 1.00 85.94 91 ASP A CA 1
ATOM 682 C C . ASP A 1 91 ? 9.312 -17.097 -28.899 1.00 85.94 91 ASP A C 1
ATOM 684 O O . ASP A 1 91 ? 8.454 -17.799 -28.351 1.00 85.94 91 ASP A O 1
ATOM 688 N N . PRO A 1 92 ? 10.578 -17.060 -28.432 1.00 83.94 92 PRO A N 1
ATOM 689 C CA . PRO A 1 92 ? 11.071 -17.935 -27.366 1.00 83.94 92 PRO A CA 1
ATOM 690 C C . PRO A 1 92 ? 10.606 -17.543 -25.953 1.00 83.94 92 PRO A C 1
ATOM 692 O O . PRO A 1 92 ? 10.832 -18.310 -25.016 1.00 83.94 92 PRO A O 1
ATOM 695 N N . PHE A 1 93 ? 9.971 -16.383 -25.777 1.00 88.25 93 PHE A N 1
ATOM 696 C CA . PHE A 1 93 ? 9.369 -15.956 -24.515 1.00 88.25 93 PHE A CA 1
ATOM 697 C C . PHE A 1 93 ? 7.890 -16.356 -24.475 1.00 88.25 93 PHE A C 1
ATOM 699 O O . PHE A 1 93 ? 7.472 -17.043 -23.546 1.00 88.25 93 PHE A O 1
ATOM 706 N N . LEU A 1 94 ? 7.128 -16.082 -25.540 1.00 86.19 94 LEU A N 1
ATOM 707 C CA . LEU A 1 94 ? 5.746 -16.560 -25.687 1.00 86.19 94 LEU A CA 1
ATOM 708 C C . LEU A 1 94 ? 5.640 -18.093 -25.682 1.00 86.19 94 LEU A C 1
ATOM 710 O O . LEU A 1 94 ? 4.645 -18.639 -25.209 1.00 86.19 94 LEU A O 1
ATOM 714 N N . LEU A 1 95 ? 6.664 -18.813 -26.155 1.00 84.62 95 LEU A N 1
ATOM 715 C CA . LEU A 1 95 ? 6.712 -20.276 -26.048 1.00 84.62 95 LEU A CA 1
ATOM 716 C C . LEU A 1 95 ? 6.738 -20.784 -24.593 1.00 84.62 95 LEU A C 1
ATOM 718 O O . LEU A 1 95 ? 6.279 -21.898 -24.342 1.00 84.62 95 LEU A O 1
ATOM 722 N N . GLN A 1 96 ? 7.207 -19.988 -23.626 1.00 86.94 96 GLN A N 1
ATOM 723 C CA . GLN A 1 96 ? 7.242 -20.382 -22.209 1.00 86.94 96 GLN A CA 1
ATOM 724 C C . GLN A 1 96 ? 5.835 -20.428 -21.591 1.00 86.94 96 GLN A C 1
ATOM 726 O O . GLN A 1 96 ? 5.587 -21.256 -20.716 1.00 86.94 96 GLN A O 1
ATOM 731 N N . CYS A 1 97 ? 4.887 -19.643 -22.117 1.00 86.25 97 CYS A N 1
ATOM 732 C CA . CYS A 1 97 ? 3.487 -19.625 -21.679 1.00 86.25 97 CYS A CA 1
ATOM 733 C C . CYS A 1 97 ? 2.751 -20.969 -21.886 1.00 86.25 97 CYS A C 1
ATOM 735 O O . CYS A 1 97 ? 1.734 -21.230 -21.251 1.00 86.25 97 CYS A O 1
ATOM 737 N N . PHE A 1 98 ? 3.262 -21.855 -22.751 1.00 77.12 98 PHE A N 1
ATOM 738 C CA . PHE A 1 98 ? 2.700 -23.198 -22.973 1.00 77.12 98 PHE A CA 1
ATOM 739 C C . PHE A 1 98 ? 3.320 -24.277 -22.065 1.00 77.12 98 PHE A C 1
ATOM 741 O O . PHE A 1 98 ? 2.882 -25.433 -22.069 1.00 77.12 98 PHE A O 1
ATOM 748 N N . GLY A 1 99 ? 4.352 -23.928 -21.287 1.00 67.44 99 GLY A N 1
ATOM 749 C CA . GLY A 1 99 ? 5.088 -24.860 -20.438 1.00 67.44 99 GLY A CA 1
ATOM 750 C C . GLY A 1 99 ? 5.614 -26.070 -21.220 1.00 67.44 99 GLY A C 1
ATOM 751 O O . GLY A 1 99 ? 6.284 -25.940 -22.240 1.00 67.44 99 GLY A O 1
ATOM 752 N N . SER A 1 100 ? 5.313 -27.279 -20.740 1.00 55.03 100 SER A N 1
ATOM 753 C CA . SER A 1 100 ? 5.729 -28.537 -21.385 1.00 55.03 100 SER A CA 1
ATOM 754 C C . SER A 1 100 ? 4.752 -29.064 -22.450 1.00 55.03 100 SER A C 1
ATOM 756 O O . SER A 1 100 ? 4.909 -30.200 -22.902 1.00 55.03 100 SER A O 1
ATOM 758 N N . VAL A 1 101 ? 3.717 -28.303 -22.824 1.00 51.06 101 VAL A N 1
ATOM 759 C CA . VAL A 1 101 ? 2.614 -28.787 -23.670 1.00 51.06 101 VAL A CA 1
ATOM 760 C C . VAL A 1 101 ? 2.724 -28.215 -25.084 1.00 51.06 101 VAL A C 1
ATOM 762 O O . VAL A 1 101 ? 2.671 -27.009 -25.292 1.00 51.06 101 VAL A O 1
ATOM 765 N N . VAL A 1 102 ? 2.833 -29.091 -26.088 1.00 53.84 102 VAL A N 1
ATOM 766 C CA . VAL A 1 102 ? 2.750 -28.685 -27.504 1.00 53.84 102 VAL A CA 1
ATOM 767 C C . VAL A 1 102 ? 1.347 -28.121 -27.769 1.00 53.84 102 VAL A C 1
ATOM 769 O O . VAL A 1 102 ? 0.384 -28.809 -27.418 1.00 53.84 102 VAL A O 1
ATOM 772 N N . PRO A 1 103 ? 1.199 -26.937 -28.400 1.00 54.91 103 PRO A N 1
ATOM 773 C CA . PRO A 1 103 ? -0.082 -26.249 -28.493 1.00 54.91 103 PRO A CA 1
ATOM 774 C C . PRO A 1 103 ? -1.213 -27.103 -29.074 1.00 54.91 103 PRO A C 1
ATOM 776 O O . PRO A 1 103 ? -1.023 -27.961 -29.955 1.00 54.91 103 PRO A O 1
ATOM 779 N N . SER A 1 104 ? -2.404 -26.819 -28.543 1.00 55.28 104 SER A N 1
ATOM 780 C CA . SER A 1 104 ? -3.687 -27.320 -29.018 1.00 55.28 104 SER A CA 1
ATOM 781 C C . SER A 1 104 ? -3.904 -27.013 -30.498 1.00 55.28 104 SER A C 1
ATOM 783 O O . SER A 1 104 ? -3.256 -26.167 -31.107 1.00 55.28 104 SER A O 1
ATOM 785 N N . VAL A 1 105 ? -4.866 -27.721 -31.084 1.00 62.72 105 VAL A N 1
ATOM 786 C CA . VAL A 1 105 ? -5.263 -27.557 -32.489 1.00 62.72 105 VAL A CA 1
ATOM 787 C C . VAL A 1 105 ? -5.750 -26.130 -32.793 1.00 62.72 105 VAL A C 1
ATOM 789 O O . VAL A 1 105 ? -5.557 -25.654 -33.907 1.00 62.72 105 VAL A O 1
ATOM 792 N N . THR A 1 106 ? -6.324 -25.458 -31.793 1.00 71.31 106 THR A N 1
ATOM 793 C CA . THR A 1 106 ? -6.658 -24.027 -31.767 1.00 71.31 106 THR A CA 1
ATOM 794 C C . THR A 1 106 ? -6.352 -23.466 -30.378 1.00 71.31 106 THR A C 1
ATOM 796 O O . THR A 1 106 ? -6.572 -24.162 -29.382 1.00 71.31 106 THR A O 1
ATOM 799 N N . ILE A 1 107 ? -5.897 -22.218 -30.302 1.00 79.88 107 ILE A N 1
ATOM 800 C CA . ILE A 1 107 ? -5.640 -21.466 -29.071 1.00 79.88 107 ILE A CA 1
ATOM 801 C C . ILE A 1 107 ? -6.726 -20.388 -28.943 1.00 79.88 107 ILE A C 1
ATOM 803 O O . ILE A 1 107 ? -6.689 -19.367 -29.629 1.00 79.88 107 ILE A O 1
ATOM 807 N N . ASP A 1 108 ? -7.711 -20.621 -28.073 1.00 86.00 108 ASP A N 1
ATOM 808 C CA . ASP A 1 108 ? -8.724 -19.619 -27.693 1.00 86.00 108 ASP A CA 1
ATOM 809 C C . ASP A 1 108 ? -8.365 -18.852 -26.408 1.00 86.00 108 ASP A C 1
ATOM 811 O O . ASP A 1 108 ? -8.852 -17.740 -26.181 1.00 86.00 108 ASP A O 1
ATOM 815 N N . THR A 1 109 ? -7.464 -19.425 -25.611 1.00 88.88 109 THR A N 1
ATOM 816 C CA . THR A 1 109 ? -7.054 -18.959 -24.291 1.00 88.88 109 THR A CA 1
ATOM 817 C C . THR A 1 109 ? -5.541 -19.096 -24.159 1.00 88.88 109 THR A C 1
ATOM 819 O O . THR A 1 109 ? -4.998 -20.173 -24.411 1.00 88.88 109 THR A O 1
ATOM 822 N N . LEU A 1 110 ? -4.864 -18.029 -23.739 1.00 90.75 110 LEU A N 1
ATOM 823 C CA . LEU A 1 110 ? -3.438 -18.030 -23.411 1.00 90.75 110 LEU A CA 1
ATOM 824 C C . LEU A 1 110 ? -3.214 -17.227 -22.126 1.00 90.75 110 LEU A C 1
ATOM 826 O O . LEU A 1 110 ? -3.641 -16.078 -22.046 1.00 90.75 110 LEU A O 1
ATOM 830 N N . SER A 1 111 ? -2.532 -17.820 -21.146 1.00 91.56 111 SER A N 1
ATOM 831 C CA . SER A 1 111 ? -1.986 -17.103 -19.991 1.00 91.56 111 SER A CA 1
ATOM 832 C C . SER A 1 111 ? -0.472 -17.251 -19.989 1.00 91.56 111 SER A C 1
ATOM 834 O O . SER A 1 111 ? 0.055 -18.331 -20.253 1.00 91.56 111 SER A O 1
ATOM 836 N N . CYS A 1 112 ? 0.200 -16.142 -19.719 1.00 91.88 112 CYS A N 1
ATOM 837 C CA . CYS A 1 112 ? 1.636 -16.017 -19.533 1.00 91.88 112 CYS A CA 1
ATOM 838 C C . CYS A 1 112 ? 1.963 -15.542 -18.106 1.00 91.88 112 CYS A C 1
ATOM 840 O O . CYS A 1 112 ? 3.037 -14.986 -17.901 1.00 91.88 112 CYS A O 1
ATOM 842 N N . ASP A 1 113 ? 1.046 -15.701 -17.143 1.00 88.38 113 ASP A N 1
ATOM 843 C CA . ASP A 1 113 ? 1.172 -15.144 -15.790 1.00 88.38 113 ASP A CA 1
ATOM 844 C C . ASP A 1 113 ? 2.534 -15.469 -15.141 1.00 88.38 113 ASP A C 1
ATOM 846 O O . ASP A 1 113 ? 2.951 -16.628 -15.060 1.00 88.38 113 ASP A O 1
ATOM 850 N N . GLY A 1 114 ? 3.261 -14.424 -14.735 1.00 81.31 114 GLY A N 1
ATOM 851 C CA . GLY A 1 114 ? 4.602 -14.528 -14.144 1.00 81.31 114 GLY A CA 1
ATOM 852 C C . GLY A 1 114 ? 5.759 -14.886 -15.098 1.00 81.31 114 GLY A C 1
ATOM 853 O O . GLY A 1 114 ? 6.887 -15.055 -14.631 1.00 81.31 114 GLY A O 1
ATOM 854 N N . VAL A 1 115 ? 5.535 -14.990 -16.414 1.00 91.31 115 VAL A N 1
ATOM 855 C CA . VAL A 1 115 ? 6.598 -15.157 -17.428 1.00 91.31 115 VAL A CA 1
ATOM 856 C C . VAL A 1 115 ? 7.201 -13.794 -17.783 1.00 91.31 115 VAL A C 1
ATOM 858 O O . VAL A 1 115 ? 6.471 -12.870 -18.123 1.00 91.31 115 VAL A O 1
ATOM 861 N N . ASP A 1 116 ? 8.529 -13.640 -17.778 1.00 92.75 116 ASP A N 1
ATOM 862 C CA . ASP A 1 116 ? 9.153 -12.393 -18.249 1.00 92.75 116 ASP A CA 1
ATOM 863 C C . ASP A 1 116 ? 9.020 -12.258 -19.778 1.00 92.75 116 ASP A C 1
ATOM 865 O O . ASP A 1 116 ? 9.698 -12.945 -20.546 1.00 92.75 116 ASP A O 1
ATOM 869 N N . LEU A 1 117 ? 8.134 -11.357 -20.209 1.00 93.75 117 LEU A N 1
ATOM 870 C CA . LEU A 1 117 ? 7.886 -11.009 -21.609 1.00 93.75 117 LEU A CA 1
ATOM 871 C C . LEU A 1 117 ? 8.438 -9.624 -21.976 1.00 93.75 117 LEU A C 1
ATOM 873 O O . LEU A 1 117 ? 8.113 -9.100 -23.041 1.00 93.75 117 LEU A O 1
ATOM 877 N N . SER A 1 118 ? 9.292 -9.021 -21.141 1.00 92.12 118 SER A N 1
ATOM 878 C CA . SER A 1 118 ? 9.821 -7.659 -21.337 1.00 92.12 118 SER A CA 1
ATOM 879 C C . SER A 1 118 ? 10.546 -7.423 -22.675 1.00 92.12 118 SER A C 1
ATOM 881 O O . SER A 1 118 ? 10.744 -6.271 -23.066 1.00 92.12 118 SER A O 1
ATOM 883 N N . THR A 1 119 ? 10.909 -8.492 -23.395 1.00 91.75 119 THR A N 1
ATOM 884 C CA . THR A 1 119 ? 11.540 -8.461 -24.729 1.00 91.75 119 THR A CA 1
ATOM 885 C C . THR A 1 119 ? 10.820 -9.308 -25.797 1.00 91.75 119 THR A C 1
ATOM 887 O O . THR A 1 119 ? 11.368 -9.510 -26.879 1.00 91.75 119 THR A O 1
ATOM 890 N N . ALA A 1 120 ? 9.598 -9.785 -25.527 1.00 91.81 120 ALA A N 1
ATOM 891 C CA . ALA A 1 120 ? 8.856 -10.707 -26.394 1.00 91.81 120 ALA A CA 1
ATOM 892 C C . ALA A 1 120 ? 8.205 -10.038 -27.623 1.00 91.81 120 ALA A C 1
ATOM 894 O O . ALA A 1 120 ? 7.623 -8.952 -27.533 1.00 91.81 120 ALA A O 1
ATOM 895 N N . ASP A 1 121 ? 8.199 -10.729 -28.767 1.00 91.38 121 ASP A N 1
ATOM 896 C CA . ASP A 1 121 ? 7.468 -10.315 -29.970 1.00 91.38 121 ASP A CA 1
ATOM 897 C C . ASP A 1 121 ? 5.965 -10.640 -29.871 1.00 91.38 121 ASP A C 1
ATOM 899 O O . ASP A 1 121 ? 5.451 -11.612 -30.435 1.00 91.38 121 ASP A O 1
ATOM 903 N N . LEU A 1 122 ? 5.225 -9.762 -29.185 1.00 94.31 122 LEU A N 1
ATOM 904 C CA . LEU A 1 122 ? 3.765 -9.849 -29.066 1.00 94.31 122 LEU A CA 1
ATOM 905 C C . LEU A 1 122 ? 3.019 -9.779 -30.415 1.00 94.31 122 LEU A C 1
ATOM 907 O O . LEU A 1 122 ? 1.825 -10.078 -30.449 1.00 94.31 122 LEU A O 1
ATOM 911 N N . SER A 1 123 ? 3.664 -9.403 -31.531 1.00 90.88 123 SER A N 1
ATOM 912 C CA . SER A 1 123 ? 2.977 -9.314 -32.829 1.00 90.88 123 SER A CA 1
ATOM 913 C C . SER A 1 123 ? 2.524 -10.682 -33.353 1.00 90.88 123 SER A C 1
ATOM 915 O O . SER A 1 123 ? 1.519 -10.767 -34.064 1.00 90.88 123 SER A O 1
ATOM 917 N N . GLN A 1 124 ? 3.180 -11.769 -32.931 1.00 86.88 124 GLN A N 1
ATOM 918 C CA . GLN A 1 124 ? 2.811 -13.142 -33.297 1.00 86.88 124 GLN A CA 1
ATOM 919 C C . GLN A 1 124 ? 1.441 -13.551 -32.732 1.00 86.88 124 GLN A C 1
ATOM 921 O O . GLN A 1 124 ? 0.752 -14.372 -33.331 1.00 86.88 124 GLN A O 1
ATOM 926 N N . LEU A 1 125 ? 0.974 -12.913 -31.651 1.00 90.00 125 LEU A N 1
ATOM 927 C CA . LEU A 1 125 ? -0.370 -13.139 -31.103 1.00 90.00 125 LEU A CA 1
ATOM 928 C C . LEU A 1 125 ? -1.480 -12.713 -32.077 1.00 90.00 125 LEU A C 1
ATOM 930 O O . LEU A 1 125 ? -2.561 -13.295 -32.063 1.00 90.00 125 LEU A O 1
ATOM 934 N N . SER A 1 126 ? -1.215 -11.757 -32.981 1.00 86.94 126 SER A N 1
ATOM 935 C CA . SER A 1 126 ? -2.182 -11.343 -34.018 1.00 86.94 126 SER A CA 1
ATOM 936 C C . SER A 1 126 ? -2.490 -12.445 -35.036 1.00 86.94 126 SER A C 1
ATOM 938 O O . SER A 1 126 ? -3.451 -12.348 -35.798 1.00 86.94 126 SER A O 1
ATOM 940 N N . GLN A 1 127 ? -1.681 -13.504 -35.035 1.00 79.88 127 GLN A N 1
ATOM 941 C CA . GLN A 1 127 ? -1.791 -14.641 -35.931 1.00 79.88 127 GLN A CA 1
ATOM 942 C C . GLN A 1 127 ? -2.684 -15.755 -35.352 1.00 79.88 127 GLN A C 1
ATOM 944 O O . GLN A 1 127 ? -2.908 -16.753 -36.025 1.00 79.88 127 GLN A O 1
ATOM 949 N N . LEU A 1 128 ? -3.227 -15.590 -34.138 1.00 83.12 128 LEU A N 1
ATOM 950 C CA . LEU A 1 128 ? -4.099 -16.558 -33.463 1.00 83.12 128 LEU A CA 1
ATOM 951 C C . LEU A 1 128 ? -5.584 -16.173 -33.639 1.00 83.12 128 LEU A C 1
ATOM 953 O O . LEU A 1 128 ? -6.146 -15.497 -32.777 1.00 83.12 128 LEU A O 1
ATOM 957 N N . PRO A 1 129 ? -6.269 -16.583 -34.729 1.00 76.88 129 PRO A N 1
ATOM 958 C CA . PRO A 1 129 ? -7.607 -16.080 -35.068 1.00 76.88 129 PRO A CA 1
ATOM 959 C C . PRO A 1 129 ? -8.706 -16.508 -34.083 1.00 76.88 129 PRO A C 1
ATOM 961 O O . PRO A 1 129 ? -9.811 -15.966 -34.123 1.00 76.88 129 PRO A O 1
ATOM 964 N N . SER A 1 130 ? -8.425 -17.498 -33.233 1.00 84.06 130 SER A N 1
ATOM 965 C CA . SER A 1 130 ? -9.340 -18.002 -32.208 1.00 84.06 130 SER A CA 1
ATOM 966 C C . SER A 1 130 ? -9.148 -17.355 -30.835 1.00 84.06 130 SER A C 1
ATOM 968 O O . SER A 1 130 ? -10.032 -17.525 -29.998 1.00 84.06 130 SER A O 1
ATOM 970 N N . LEU A 1 131 ? -8.056 -16.614 -30.599 1.00 91.00 131 LEU A N 1
ATOM 971 C CA . LEU A 1 131 ? -7.681 -16.121 -29.272 1.00 91.00 131 LEU A CA 1
ATOM 972 C C . LEU A 1 131 ? -8.690 -15.082 -28.760 1.00 91.00 131 LEU A C 1
ATOM 974 O O . LEU A 1 131 ? -8.773 -13.968 -29.280 1.00 91.00 131 LEU A O 1
ATOM 978 N N . GLN A 1 132 ? -9.449 -15.457 -27.732 1.00 95.44 132 GLN A N 1
ATOM 979 C CA . GLN A 1 132 ? -10.498 -14.654 -27.096 1.00 95.44 132 GLN A CA 1
ATOM 980 C C . GLN A 1 132 ? -10.095 -14.185 -25.697 1.00 95.44 132 GLN A C 1
ATOM 982 O O . GLN A 1 132 ? -10.452 -13.072 -25.307 1.00 95.44 132 GLN A O 1
ATOM 987 N N . THR A 1 133 ? -9.344 -15.007 -24.959 1.00 96.62 133 THR A N 1
ATOM 988 C CA . THR A 1 133 ? -8.843 -14.679 -23.619 1.00 96.62 133 THR A CA 1
ATOM 989 C C . THR A 1 133 ? -7.323 -14.667 -23.617 1.00 96.62 133 THR A C 1
ATOM 991 O O . THR A 1 133 ? -6.692 -15.678 -23.921 1.00 96.62 133 THR A O 1
ATOM 994 N N . LEU A 1 134 ? -6.741 -13.524 -23.263 1.00 97.25 134 LEU A N 1
ATOM 995 C CA . LEU A 1 134 ? -5.299 -13.347 -23.138 1.00 97.25 134 LEU A CA 1
ATOM 996 C C . LEU A 1 134 ? -4.966 -12.751 -21.772 1.00 97.25 134 LEU A C 1
ATOM 998 O O . LEU A 1 134 ? -5.533 -11.738 -21.373 1.00 97.25 134 LEU A O 1
ATOM 1002 N N . ASP A 1 135 ? -4.037 -13.379 -21.073 1.00 97.19 135 ASP A N 1
ATOM 1003 C CA . ASP A 1 135 ? -3.562 -12.959 -19.764 1.00 97.19 135 ASP A CA 1
ATOM 1004 C C . ASP A 1 135 ? -2.039 -12.813 -19.805 1.00 97.19 135 ASP A C 1
ATOM 1006 O O . ASP A 1 135 ? -1.316 -13.785 -20.018 1.00 97.19 135 ASP A O 1
ATOM 1010 N N . LEU A 1 136 ? -1.567 -11.577 -19.654 1.00 97.25 136 LEU A N 1
ATOM 1011 C CA . LEU A 1 136 ? -0.151 -11.214 -19.592 1.00 97.25 136 LEU A CA 1
ATOM 1012 C C . LEU A 1 136 ? 0.155 -10.506 -18.257 1.00 97.25 136 LEU A C 1
ATOM 1014 O O . LEU A 1 136 ? 1.002 -9.608 -18.202 1.00 97.25 136 LEU A O 1
ATOM 1018 N N . SER A 1 137 ? -0.549 -10.872 -17.186 1.00 96.06 137 SER A N 1
ATOM 1019 C CA . SER A 1 137 ? -0.348 -10.297 -15.850 1.00 96.06 137 SER A CA 1
ATOM 1020 C C . SER A 1 137 ? 1.045 -10.631 -15.292 1.00 96.06 137 SER A C 1
ATOM 1022 O O . SER A 1 137 ? 1.610 -11.681 -15.594 1.00 96.06 137 SER A O 1
ATOM 1024 N N . HIS A 1 138 ? 1.639 -9.727 -14.509 1.00 95.00 138 HIS A N 1
ATOM 1025 C CA . HIS A 1 138 ? 2.967 -9.910 -13.892 1.00 95.00 138 HIS A CA 1
ATOM 1026 C C . HIS A 1 138 ? 4.140 -10.177 -14.876 1.00 95.00 138 HIS A C 1
ATOM 1028 O O . HIS A 1 138 ? 5.197 -10.663 -14.464 1.00 95.00 138 HIS A O 1
ATOM 1034 N N . THR A 1 139 ? 4.010 -9.850 -16.172 1.00 96.06 139 THR A N 1
ATOM 1035 C CA . THR A 1 139 ? 4.985 -10.236 -17.224 1.00 96.06 139 THR A CA 1
ATOM 1036 C C . THR A 1 139 ? 6.101 -9.219 -17.517 1.00 96.06 139 THR A C 1
ATOM 1038 O O . THR A 1 139 ? 6.850 -9.365 -18.484 1.00 96.06 139 THR A O 1
ATOM 1041 N N . ASN A 1 140 ? 6.264 -8.189 -16.677 1.00 94.62 140 ASN A N 1
ATOM 1042 C CA . ASN A 1 140 ? 7.240 -7.095 -16.843 1.00 94.62 140 ASN A CA 1
ATOM 1043 C C . ASN A 1 140 ? 7.094 -6.256 -18.136 1.00 94.62 140 ASN A C 1
ATOM 1045 O O . ASN A 1 140 ? 8.013 -5.509 -18.492 1.00 94.62 140 ASN A O 1
ATOM 1049 N N . LEU A 1 141 ? 5.949 -6.316 -18.820 1.00 95.56 141 LEU A N 1
ATOM 1050 C CA . LEU A 1 141 ? 5.718 -5.604 -20.077 1.00 95.56 141 LEU A CA 1
ATOM 1051 C C . LEU A 1 141 ? 5.775 -4.080 -19.917 1.00 95.56 141 LEU A C 1
ATOM 1053 O O . LEU A 1 141 ? 5.194 -3.498 -19.004 1.00 95.56 141 LEU A O 1
ATOM 1057 N N . THR A 1 142 ? 6.438 -3.427 -20.872 1.00 93.62 142 THR A N 1
ATOM 1058 C CA . THR A 1 142 ? 6.480 -1.959 -21.028 1.00 93.62 142 THR A CA 1
ATOM 1059 C C . THR A 1 142 ? 5.836 -1.490 -22.334 1.00 93.62 142 THR A C 1
ATOM 1061 O O . THR A 1 142 ? 5.324 -0.374 -22.406 1.00 93.62 142 THR A O 1
ATOM 1064 N N . ASN A 1 143 ? 5.835 -2.345 -23.361 1.00 93.25 143 ASN A N 1
ATOM 1065 C CA . ASN A 1 143 ? 5.369 -2.062 -24.712 1.00 93.25 143 ASN A CA 1
ATOM 1066 C C . ASN A 1 143 ? 4.371 -3.143 -25.149 1.00 93.25 143 ASN A C 1
ATOM 1068 O O . ASN A 1 143 ? 4.725 -4.316 -25.221 1.00 93.25 143 ASN A O 1
ATOM 1072 N N . ILE A 1 144 ? 3.144 -2.733 -25.479 1.00 95.88 144 ILE A N 1
ATOM 1073 C CA . ILE A 1 144 ? 2.069 -3.628 -25.939 1.00 95.88 144 ILE A CA 1
ATOM 1074 C C . ILE A 1 144 ? 1.647 -3.398 -27.401 1.00 95.88 144 ILE A C 1
ATOM 1076 O O . ILE A 1 144 ? 0.591 -3.862 -27.824 1.00 95.88 144 ILE A O 1
ATOM 1080 N N . THR A 1 145 ? 2.459 -2.701 -28.205 1.00 95.19 145 THR A N 1
ATOM 1081 C CA . THR A 1 145 ? 2.137 -2.362 -29.612 1.00 95.19 145 THR A CA 1
ATOM 1082 C C . THR A 1 145 ? 1.800 -3.571 -30.488 1.00 95.19 145 THR A C 1
ATOM 1084 O O . THR A 1 145 ? 0.913 -3.467 -31.336 1.00 95.19 145 THR A O 1
ATOM 1087 N N . GLY A 1 146 ? 2.413 -4.734 -30.240 1.00 94.50 146 GLY A N 1
ATOM 1088 C CA . GLY A 1 146 ? 2.091 -5.983 -30.940 1.00 94.50 146 GLY A CA 1
ATOM 1089 C C . GLY A 1 146 ? 0.639 -6.456 -30.764 1.00 94.50 146 GLY A C 1
ATOM 1090 O O . GLY A 1 146 ? 0.110 -7.128 -31.649 1.00 94.50 146 GLY A O 1
ATOM 1091 N N . LEU A 1 147 ? -0.048 -6.043 -29.688 1.00 96.62 147 LEU A N 1
ATOM 1092 C CA . LEU A 1 147 ? -1.445 -6.417 -29.444 1.00 96.62 147 LEU A CA 1
ATOM 1093 C C . LEU A 1 147 ? -2.436 -5.760 -30.417 1.00 96.62 147 LEU A C 1
ATOM 1095 O O . LEU A 1 147 ? -3.559 -6.241 -30.546 1.00 96.62 147 LEU A O 1
ATOM 1099 N N . ALA A 1 148 ? -2.047 -4.710 -31.151 1.00 94.88 148 ALA A N 1
ATOM 1100 C CA . ALA A 1 148 ? -2.962 -3.947 -32.006 1.00 94.88 148 ALA A CA 1
ATOM 1101 C C . ALA A 1 148 ? -3.628 -4.770 -33.134 1.00 94.88 148 ALA A C 1
ATOM 1103 O O . ALA A 1 148 ? -4.659 -4.354 -33.668 1.00 94.88 148 ALA A O 1
ATOM 1104 N N . GLY A 1 149 ? -3.068 -5.933 -33.493 1.00 91.31 149 GLY A N 1
ATOM 1105 C CA . GLY A 1 149 ? -3.654 -6.861 -34.467 1.00 91.31 149 GLY A CA 1
ATOM 1106 C C . GLY A 1 149 ? -4.611 -7.913 -33.884 1.00 91.31 149 GLY A C 1
ATOM 1107 O O . GLY A 1 149 ? -5.355 -8.528 -34.646 1.00 91.31 149 GLY A O 1
ATOM 1108 N N . VAL A 1 150 ? -4.634 -8.125 -32.562 1.00 94.75 150 VAL A N 1
ATOM 1109 C CA . VAL A 1 150 ? -5.298 -9.272 -31.894 1.00 94.75 150 VAL A CA 1
ATOM 1110 C C . VAL A 1 150 ? -6.806 -9.032 -31.694 1.00 94.75 150 VAL A C 1
ATOM 1112 O O . VAL A 1 150 ? -7.373 -9.174 -30.614 1.00 94.75 150 VAL A O 1
ATOM 1115 N N . THR A 1 151 ? -7.484 -8.609 -32.761 1.00 94.50 151 THR A N 1
ATOM 1116 C CA . THR A 1 151 ? -8.866 -8.090 -32.729 1.00 94.50 151 THR A CA 1
ATOM 1117 C C . THR A 1 151 ? -9.944 -9.117 -32.352 1.00 94.50 151 THR A C 1
ATOM 1119 O O . THR A 1 151 ? -11.099 -8.737 -32.165 1.00 94.50 151 THR A O 1
ATOM 1122 N N . SER A 1 152 ? -9.593 -10.395 -32.202 1.00 93.62 152 SER A N 1
ATOM 1123 C CA . SER A 1 152 ? -10.458 -11.473 -31.701 1.00 93.62 152 SER A CA 1
ATOM 1124 C C . SER A 1 152 ? -10.708 -11.427 -30.185 1.00 93.62 152 SER A C 1
ATOM 1126 O O . SER A 1 152 ? -11.670 -12.040 -29.724 1.00 93.62 152 SER A O 1
ATOM 1128 N N . LEU A 1 153 ? -9.888 -10.696 -29.417 1.00 98.19 153 LEU A N 1
ATOM 1129 C CA . LEU A 1 153 ? -9.957 -10.677 -27.952 1.00 98.19 153 LEU A CA 1
ATOM 1130 C C . LEU A 1 153 ? -11.286 -10.138 -27.407 1.00 98.19 153 LEU A C 1
ATOM 1132 O O . LEU A 1 153 ? -11.749 -9.056 -27.772 1.00 98.19 153 LEU A O 1
ATOM 1136 N N . THR A 1 154 ? -11.841 -10.875 -26.445 1.00 98.50 154 THR A N 1
ATOM 1137 C CA . THR A 1 154 ? -12.991 -10.493 -25.613 1.00 98.50 154 THR A CA 1
ATOM 1138 C C . THR A 1 154 ? -12.603 -10.247 -24.154 1.00 98.50 154 THR A C 1
ATOM 1140 O O . THR A 1 154 ? -13.329 -9.543 -23.449 1.00 98.50 154 THR A O 1
ATOM 1143 N N . THR A 1 155 ? -11.470 -10.795 -23.713 1.00 98.69 155 THR A N 1
ATOM 1144 C CA . THR A 1 155 ? -10.931 -10.696 -22.351 1.00 98.69 155 THR A CA 1
ATOM 1145 C C . THR A 1 155 ? -9.422 -10.479 -22.436 1.00 98.69 155 THR A C 1
ATOM 1147 O O . THR A 1 155 ? -8.732 -11.258 -23.095 1.00 98.69 155 THR A O 1
ATOM 1150 N N . LEU A 1 156 ? -8.913 -9.439 -21.775 1.00 98.69 156 LEU A N 1
ATOM 1151 C CA . LEU A 1 156 ? -7.484 -9.128 -21.723 1.00 98.69 156 LEU A CA 1
ATOM 1152 C C . LEU A 1 156 ? -7.078 -8.710 -20.304 1.00 98.69 156 LEU A C 1
ATOM 1154 O O . LEU A 1 156 ? -7.664 -7.773 -19.767 1.00 98.69 156 LEU A O 1
ATOM 1158 N N . TYR A 1 157 ? -6.075 -9.370 -19.729 1.00 98.25 157 TYR A N 1
ATOM 1159 C CA . TYR A 1 157 ? -5.443 -8.979 -18.464 1.00 98.25 157 TYR A CA 1
ATOM 1160 C C . TYR A 1 157 ? -3.993 -8.545 -18.722 1.00 98.25 157 TYR A C 1
ATOM 1162 O O . TYR A 1 157 ? -3.256 -9.202 -19.462 1.00 98.25 157 TYR A O 1
ATOM 1170 N N . LEU A 1 158 ? -3.623 -7.391 -18.167 1.00 97.56 158 LEU A N 1
ATOM 1171 C CA . LEU A 1 158 ? -2.321 -6.718 -18.303 1.00 97.56 158 LEU A CA 1
ATOM 1172 C C . LEU A 1 158 ? -1.837 -6.181 -16.944 1.00 97.56 158 LEU A C 1
ATOM 1174 O O . LEU A 1 158 ? -0.970 -5.307 -16.876 1.00 97.56 158 LEU A O 1
ATOM 1178 N N . ASP A 1 159 ? -2.431 -6.669 -15.863 1.00 95.88 159 ASP A N 1
ATOM 1179 C CA . ASP A 1 159 ? -2.256 -6.189 -14.499 1.00 95.88 159 ASP A CA 1
ATOM 1180 C C . ASP A 1 159 ? -0.821 -6.453 -13.985 1.00 95.88 159 ASP A C 1
ATOM 1182 O O . ASP A 1 159 ? -0.130 -7.350 -14.475 1.00 95.88 159 ASP A O 1
ATOM 1186 N N . ASP A 1 160 ? -0.334 -5.630 -13.053 1.00 94.00 160 ASP A N 1
ATOM 1187 C CA . ASP A 1 160 ? 1.011 -5.724 -12.455 1.00 94.00 160 ASP A CA 1
ATOM 1188 C C . ASP A 1 160 ? 2.158 -5.733 -13.491 1.00 94.00 160 ASP A C 1
ATOM 1190 O O . ASP A 1 160 ? 3.061 -6.575 -13.502 1.00 94.00 160 ASP A O 1
ATOM 1194 N N . ASN A 1 161 ? 2.129 -4.746 -14.389 1.00 94.88 161 ASN A N 1
ATOM 1195 C CA . ASN A 1 161 ? 3.137 -4.531 -15.427 1.00 94.88 161 ASN A CA 1
ATOM 1196 C C . ASN A 1 161 ? 3.733 -3.109 -15.346 1.00 94.88 161 ASN A C 1
ATOM 1198 O O . ASN A 1 161 ? 3.601 -2.394 -14.357 1.00 94.88 161 ASN A O 1
ATOM 1202 N N . LYS A 1 162 ? 4.486 -2.697 -16.370 1.00 94.31 162 LYS A N 1
ATOM 1203 C CA . LYS A 1 162 ? 5.206 -1.412 -16.424 1.00 94.31 162 LYS A CA 1
ATOM 1204 C C . LYS A 1 162 ? 4.733 -0.540 -17.595 1.00 94.31 162 LYS A C 1
ATOM 1206 O O . LYS A 1 162 ? 5.461 0.355 -18.026 1.00 94.31 162 LYS A O 1
ATOM 1211 N N . ILE A 1 163 ? 3.528 -0.794 -18.109 1.00 93.31 163 ILE A N 1
ATOM 1212 C CA . ILE A 1 163 ? 2.969 -0.182 -19.319 1.00 93.31 163 ILE A CA 1
ATOM 1213 C C . ILE A 1 163 ? 2.646 1.293 -19.060 1.00 93.31 163 ILE A C 1
ATOM 1215 O O . ILE A 1 163 ? 1.997 1.630 -18.071 1.00 93.31 163 ILE A O 1
ATOM 1219 N N . ALA A 1 164 ? 3.078 2.164 -19.974 1.00 90.56 164 ALA A N 1
ATOM 1220 C CA . ALA A 1 164 ? 2.784 3.602 -19.951 1.00 90.56 164 ALA A CA 1
ATOM 1221 C C . ALA A 1 164 ? 2.009 4.097 -21.191 1.00 90.56 164 ALA A C 1
ATOM 1223 O O . ALA A 1 164 ? 1.415 5.171 -21.142 1.00 90.56 164 ALA A O 1
ATOM 1224 N N . ASP A 1 165 ? 1.982 3.324 -22.284 1.00 90.06 165 ASP A N 1
ATOM 1225 C CA . ASP A 1 165 ? 1.219 3.614 -23.506 1.00 90.06 165 ASP A CA 1
ATOM 1226 C C . ASP A 1 165 ? 0.277 2.442 -23.826 1.00 90.06 165 ASP A C 1
ATOM 1228 O O . ASP A 1 165 ? 0.710 1.295 -23.956 1.00 90.06 165 ASP A O 1
ATOM 1232 N N . ILE A 1 166 ? -1.016 2.746 -23.961 1.00 92.81 166 ILE A N 1
ATOM 1233 C CA . ILE A 1 166 ? -2.086 1.787 -24.271 1.00 92.81 166 ILE A CA 1
ATOM 1234 C C . ILE A 1 166 ? -2.786 2.056 -25.612 1.00 92.81 166 ILE A C 1
ATOM 1236 O O . ILE A 1 166 ? -3.818 1.448 -25.895 1.00 92.81 166 ILE A O 1
ATOM 1240 N N . ASN A 1 167 ? -2.230 2.906 -26.488 1.00 91.50 167 ASN A N 1
ATOM 1241 C CA . ASN A 1 167 ? -2.798 3.199 -27.816 1.00 91.50 167 ASN A CA 1
ATOM 1242 C C . ASN A 1 167 ? -3.045 1.940 -28.666 1.00 91.50 167 ASN A C 1
ATOM 1244 O O . ASN A 1 167 ? -3.986 1.913 -29.462 1.00 91.50 167 ASN A O 1
ATOM 1248 N N . ALA A 1 168 ? -2.258 0.880 -28.455 1.00 93.31 168 ALA A N 1
ATOM 1249 C CA . ALA A 1 168 ? -2.434 -0.428 -29.088 1.00 93.31 168 ALA A CA 1
ATOM 1250 C C . ALA A 1 168 ? -3.826 -1.045 -28.851 1.00 93.31 168 ALA A C 1
ATOM 1252 O O . ALA A 1 168 ? -4.341 -1.746 -29.718 1.00 93.31 168 ALA A O 1
ATOM 1253 N N . LEU A 1 169 ? -4.464 -0.756 -27.710 1.00 95.44 169 LEU A N 1
ATOM 1254 C CA . LEU A 1 169 ? -5.770 -1.314 -27.350 1.00 95.44 169 LEU A CA 1
ATOM 1255 C C . LEU A 1 169 ? -6.926 -0.716 -28.170 1.00 95.44 169 LEU A C 1
ATOM 1257 O O . LEU A 1 169 ? -7.997 -1.316 -28.232 1.00 95.44 169 LEU A O 1
ATOM 1261 N N . ARG A 1 170 ? -6.732 0.433 -28.839 1.00 93.50 170 ARG A N 1
ATOM 1262 C CA . ARG A 1 170 ? -7.795 1.172 -29.555 1.00 93.50 170 ARG A CA 1
ATOM 1263 C C . ARG A 1 170 ? -8.477 0.366 -30.674 1.00 93.50 170 ARG A C 1
ATOM 1265 O O . ARG A 1 170 ? -9.604 0.688 -31.054 1.00 93.50 170 ARG A O 1
ATOM 1272 N N . THR A 1 171 ? -7.820 -0.663 -31.212 1.00 95.00 171 THR A N 1
ATOM 1273 C CA . THR A 1 171 ? -8.372 -1.565 -32.243 1.00 95.00 171 THR A CA 1
ATOM 1274 C C . THR A 1 171 ? -9.185 -2.728 -31.668 1.00 95.00 171 THR A C 1
ATOM 1276 O O . THR A 1 171 ? -9.992 -3.319 -32.389 1.00 95.00 171 THR A O 1
ATOM 1279 N N . LEU A 1 172 ? -9.032 -3.046 -30.377 1.00 97.00 172 LEU A N 1
ATOM 1280 C CA . LEU A 1 172 ? -9.568 -4.245 -29.721 1.00 97.00 172 LEU A CA 1
ATOM 1281 C C . LEU A 1 172 ? -11.050 -4.105 -29.330 1.00 97.00 172 LEU A C 1
ATOM 1283 O O . LEU A 1 172 ? -11.482 -4.467 -28.241 1.00 97.00 172 LEU A O 1
ATOM 1287 N N . THR A 1 173 ? -11.861 -3.603 -30.260 1.00 96.69 173 THR A N 1
ATOM 1288 C CA . THR A 1 173 ? -13.294 -3.268 -30.107 1.00 96.69 173 THR A CA 1
ATOM 1289 C C . THR A 1 173 ? -14.225 -4.450 -29.771 1.00 96.69 173 THR A C 1
ATOM 1291 O O . THR A 1 173 ? -15.436 -4.265 -29.621 1.00 96.69 173 THR A O 1
ATOM 1294 N N . ASN A 1 174 ? -13.684 -5.665 -29.639 1.00 97.69 174 ASN A N 1
ATOM 1295 C CA . ASN A 1 174 ? -14.382 -6.849 -29.139 1.00 97.69 174 ASN A CA 1
ATOM 1296 C C . ASN A 1 174 ? -14.234 -7.066 -27.621 1.00 97.69 174 ASN A C 1
ATOM 1298 O O . ASN A 1 174 ? -14.994 -7.865 -27.072 1.00 97.69 174 ASN A O 1
ATOM 1302 N N . LEU A 1 175 ? -13.343 -6.334 -26.939 1.00 98.50 175 LEU A N 1
ATOM 1303 C CA . LEU A 1 175 ? -13.124 -6.468 -25.498 1.00 98.50 175 LEU A CA 1
ATOM 1304 C C . LEU A 1 175 ? -14.398 -6.202 -24.684 1.00 98.50 175 LEU A C 1
ATOM 1306 O O . LEU A 1 175 ? -15.076 -5.185 -24.834 1.00 98.50 175 LEU A O 1
ATOM 1310 N N . THR A 1 176 ? -14.672 -7.135 -23.778 1.00 98.69 176 THR A N 1
ATOM 1311 C CA . THR A 1 176 ? -15.740 -7.102 -22.771 1.00 98.69 176 THR A CA 1
ATOM 1312 C C . THR A 1 176 ? -15.175 -7.001 -21.355 1.00 98.69 176 THR A C 1
ATOM 1314 O O . THR A 1 176 ? -15.837 -6.449 -20.477 1.00 98.69 176 THR A O 1
ATOM 1317 N N . GLN A 1 177 ? -13.938 -7.455 -21.138 1.00 98.75 177 GLN A N 1
ATOM 1318 C CA . GLN A 1 177 ? -13.200 -7.310 -19.886 1.00 98.75 177 GLN A CA 1
ATOM 1319 C C . GLN A 1 177 ? -11.764 -6.861 -20.176 1.00 98.75 177 GLN A C 1
ATOM 1321 O O . GLN A 1 177 ? -11.121 -7.418 -21.068 1.00 98.75 177 GLN A O 1
ATOM 1326 N N . LEU A 1 178 ? -11.280 -5.871 -19.423 1.00 98.50 178 LEU A N 1
ATOM 1327 C CA . LEU A 1 178 ? -9.912 -5.362 -19.500 1.00 98.50 178 LEU A CA 1
ATOM 1328 C C . LEU A 1 178 ? -9.349 -5.127 -18.092 1.00 98.50 178 LEU A C 1
ATOM 1330 O O . LEU A 1 178 ? -9.894 -4.316 -17.337 1.00 98.50 178 LEU A O 1
ATOM 1334 N N . GLY A 1 179 ? -8.269 -5.829 -17.762 1.00 97.81 179 GLY A N 1
ATOM 1335 C CA . GLY A 1 179 ? -7.430 -5.574 -16.596 1.00 97.81 179 GLY A CA 1
ATOM 1336 C C . GLY A 1 179 ? -6.173 -4.790 -16.978 1.00 97.81 179 GLY A C 1
ATOM 1337 O O . GLY A 1 179 ? -5.553 -5.075 -18.002 1.00 97.81 179 GLY A O 1
ATOM 1338 N N . LEU A 1 180 ? -5.862 -3.753 -16.202 1.00 96.44 180 LEU A N 1
ATOM 1339 C CA . LEU A 1 180 ? -4.745 -2.815 -16.372 1.00 96.44 180 LEU A CA 1
ATOM 1340 C C . LEU A 1 180 ? -4.230 -2.308 -15.003 1.00 96.44 180 LEU A C 1
ATOM 1342 O O . LEU A 1 180 ? -3.587 -1.260 -14.941 1.00 96.44 180 LEU A O 1
ATOM 1346 N N . ALA A 1 181 ? -4.529 -2.994 -13.894 1.00 94.56 181 ALA A N 1
ATOM 1347 C CA . ALA A 1 181 ? -4.116 -2.575 -12.553 1.00 94.56 181 ALA A CA 1
ATOM 1348 C C . ALA A 1 181 ? -2.586 -2.488 -12.411 1.00 94.56 181 ALA A C 1
ATOM 1350 O O . ALA A 1 181 ? -1.852 -3.134 -13.157 1.00 94.56 181 ALA A O 1
ATOM 1351 N N . TYR A 1 182 ? -2.111 -1.681 -11.460 1.00 92.81 182 TYR A N 1
ATOM 1352 C CA . TYR A 1 182 ? -0.699 -1.566 -11.073 1.00 92.81 182 TYR A CA 1
ATOM 1353 C C . TYR A 1 182 ? 0.250 -1.395 -12.275 1.00 92.81 182 TYR A C 1
ATOM 1355 O O . TYR A 1 182 ? 1.175 -2.173 -12.494 1.00 92.81 182 TYR A O 1
ATOM 1363 N N . ASN A 1 183 ? -0.023 -0.364 -13.080 1.00 92.00 183 ASN A N 1
ATOM 1364 C CA . ASN A 1 183 ? 0.747 0.033 -14.260 1.00 92.00 183 ASN A CA 1
ATOM 1365 C C . ASN A 1 183 ? 1.090 1.540 -14.211 1.00 92.00 183 ASN A C 1
ATOM 1367 O O . ASN A 1 183 ? 0.689 2.268 -13.304 1.00 92.00 183 ASN A O 1
ATOM 1371 N N . ASN A 1 184 ? 1.850 2.033 -15.194 1.00 88.75 184 ASN A N 1
ATOM 1372 C CA . ASN A 1 184 ? 2.408 3.392 -15.219 1.00 88.75 184 ASN A CA 1
ATOM 1373 C C . ASN A 1 184 ? 1.587 4.374 -16.083 1.00 88.75 184 ASN A C 1
ATOM 1375 O O . ASN A 1 184 ? 2.154 5.233 -16.759 1.00 88.75 184 ASN A O 1
ATOM 1379 N N . LEU A 1 185 ? 0.251 4.280 -16.087 1.00 87.75 185 LEU A N 1
ATOM 1380 C CA . LEU A 1 185 ? -0.623 5.057 -16.988 1.00 87.75 185 LEU A CA 1
ATOM 1381 C C . LEU A 1 185 ? -0.787 6.553 -16.621 1.00 87.75 185 LEU A C 1
ATOM 1383 O O . LEU A 1 185 ? -1.685 7.221 -17.144 1.00 87.75 185 LEU A O 1
ATOM 1387 N N . GLN A 1 186 ? 0.075 7.095 -15.753 1.00 77.75 186 GLN A N 1
ATOM 1388 C CA . GLN A 1 186 ? 0.004 8.453 -15.205 1.00 77.75 186 GLN A CA 1
ATOM 1389 C C . GLN A 1 186 ? -0.180 9.525 -16.297 1.00 77.75 186 GLN A C 1
ATOM 1391 O O . GLN A 1 186 ? 0.646 9.702 -17.193 1.00 77.75 186 GLN A O 1
ATOM 1396 N N . SER A 1 187 ? -1.268 10.294 -16.192 1.00 61.16 187 SER A N 1
ATOM 1397 C CA . SER A 1 187 ? -1.695 11.226 -17.240 1.00 61.16 187 SER A CA 1
ATOM 1398 C C . SER A 1 187 ? -0.879 12.525 -17.275 1.00 61.16 187 SER A C 1
ATOM 1400 O O . SER A 1 187 ? -1.310 13.553 -16.749 1.00 61.16 187 SER A O 1
ATOM 1402 N N . SER A 1 188 ? 0.237 12.518 -18.004 1.00 46.81 188 SER A N 1
ATOM 1403 C CA . SER A 1 188 ? 0.758 13.734 -18.647 1.00 46.81 188 SER A CA 1
ATOM 1404 C C . SER A 1 188 ? -0.048 14.090 -19.909 1.00 46.81 188 SER A C 1
ATOM 1406 O O . SER A 1 188 ? -0.312 15.267 -20.144 1.00 46.81 188 SER A O 1
ATOM 1408 N N . THR A 1 189 ? -0.501 13.090 -20.685 1.00 45.34 189 THR A N 1
ATOM 1409 C CA . THR A 1 189 ? -1.299 13.277 -21.916 1.00 45.34 189 THR A CA 1
ATOM 1410 C C . THR A 1 189 ? -2.315 12.146 -22.191 1.00 45.34 189 THR A C 1
ATOM 1412 O O . THR A 1 189 ? -2.071 11.310 -23.053 1.00 45.34 189 THR A O 1
ATOM 1415 N N . SER A 1 190 ? -3.487 12.138 -21.531 1.00 53.06 190 SER A N 1
ATOM 1416 C CA . SER A 1 190 ? -4.733 11.494 -22.042 1.00 53.06 190 SER A CA 1
ATOM 1417 C C . SER A 1 190 ? -4.587 10.034 -22.546 1.00 53.06 190 SER A C 1
ATOM 1419 O O . SER A 1 190 ? -5.148 9.633 -23.570 1.00 53.06 190 SER A O 1
ATOM 1421 N N . ASN A 1 191 ? -3.834 9.199 -21.819 1.00 61.16 191 ASN A N 1
ATOM 1422 C CA . ASN A 1 191 ? -3.586 7.800 -22.206 1.00 61.16 191 ASN A CA 1
ATOM 1423 C C . ASN A 1 191 ? -4.870 6.950 -22.277 1.00 61.16 191 ASN A C 1
ATOM 1425 O O . ASN A 1 191 ? -4.973 6.035 -23.094 1.00 61.16 191 ASN A O 1
ATOM 1429 N N . THR A 1 192 ? -5.888 7.277 -21.477 1.00 64.06 192 THR A N 1
ATOM 1430 C CA . THR A 1 192 ? -7.187 6.590 -21.484 1.00 64.06 192 THR A CA 1
ATOM 1431 C C . THR A 1 192 ? -8.015 6.855 -22.749 1.00 64.06 192 THR A C 1
ATOM 1433 O O . THR A 1 192 ? -8.938 6.092 -23.023 1.00 64.06 192 THR A O 1
ATOM 1436 N N . SER A 1 193 ? -7.642 7.817 -23.606 1.00 79.50 193 SER A N 1
ATOM 1437 C CA . SER A 1 193 ? -8.275 8.037 -24.921 1.00 79.50 193 SER A CA 1
ATOM 1438 C C . SER A 1 193 ? -8.138 6.863 -25.903 1.00 79.50 193 SER A C 1
ATOM 1440 O O . SER A 1 193 ? -8.837 6.819 -26.922 1.00 79.50 193 SER A O 1
ATOM 1442 N N . ALA A 1 194 ? -7.278 5.879 -25.623 1.00 85.56 194 ALA A N 1
ATOM 1443 C CA . ALA A 1 194 ? -7.271 4.601 -26.334 1.00 85.56 194 ALA A CA 1
ATOM 1444 C C . ALA A 1 194 ? -8.547 3.773 -26.069 1.00 85.56 194 ALA A C 1
ATOM 1446 O O . ALA A 1 194 ? -9.035 3.084 -26.966 1.00 85.56 194 ALA A O 1
ATOM 1447 N N . LEU A 1 195 ? -9.104 3.876 -24.856 1.00 91.81 195 LEU A N 1
ATOM 1448 C CA . LEU A 1 195 ? -10.199 3.045 -24.351 1.00 91.81 195 LEU A CA 1
ATOM 1449 C C . LEU A 1 195 ? -11.585 3.492 -24.842 1.00 91.81 195 LEU A C 1
ATOM 1451 O O . LEU A 1 195 ? -12.494 2.670 -24.893 1.00 91.81 195 LEU A O 1
ATOM 1455 N N . ALA A 1 196 ? -11.750 4.753 -25.255 1.00 88.81 196 ALA A N 1
ATOM 1456 C CA . ALA A 1 196 ? -13.035 5.326 -25.681 1.00 88.81 196 ALA A CA 1
ATOM 1457 C C . ALA A 1 196 ? -13.751 4.530 -26.798 1.00 88.81 196 ALA A C 1
ATOM 1459 O O . ALA A 1 196 ? -14.978 4.504 -26.866 1.00 88.81 196 ALA A O 1
ATOM 1460 N N . ASN A 1 197 ? -12.997 3.832 -27.658 1.00 89.25 197 ASN A N 1
ATOM 1461 C CA . ASN A 1 197 ? -13.553 3.004 -28.736 1.00 89.25 197 ASN A CA 1
ATOM 1462 C C . ASN A 1 197 ? -14.044 1.617 -28.273 1.00 89.25 197 ASN A C 1
ATOM 1464 O O . ASN A 1 197 ? -14.694 0.909 -29.049 1.00 89.25 197 ASN A O 1
ATOM 1468 N N . LEU A 1 198 ? -13.759 1.204 -27.033 1.00 95.50 198 LEU A N 1
ATOM 1469 C CA . LEU A 1 198 ? -14.094 -0.115 -26.481 1.00 95.50 198 LEU A CA 1
ATOM 1470 C C . LEU A 1 198 ? -15.565 -0.182 -26.036 1.00 95.50 198 LEU A C 1
ATOM 1472 O O . LEU A 1 198 ? -15.900 -0.520 -24.907 1.00 95.50 198 LEU A O 1
ATOM 1476 N N . THR A 1 199 ? -16.476 0.128 -26.956 1.00 95.69 199 THR A N 1
ATOM 1477 C CA . THR A 1 199 ? -17.922 0.288 -26.707 1.00 95.69 199 THR A CA 1
ATOM 1478 C C . THR A 1 199 ? -18.656 -0.983 -26.254 1.00 95.69 199 THR A C 1
ATOM 1480 O O . THR A 1 199 ? -19.832 -0.907 -25.898 1.00 95.69 199 THR A O 1
ATOM 1483 N N . LYS A 1 200 ? -17.981 -2.141 -26.234 1.00 98.19 200 LYS A N 1
ATOM 1484 C CA . LYS A 1 200 ? -18.478 -3.419 -25.689 1.00 98.19 200 LYS A CA 1
ATOM 1485 C C . LYS A 1 200 ? -17.983 -3.724 -24.269 1.00 98.19 200 LYS A C 1
ATOM 1487 O O . LYS A 1 200 ? -18.387 -4.745 -23.711 1.00 98.19 200 LYS A O 1
ATOM 1492 N N . LEU A 1 201 ? -17.124 -2.878 -23.697 1.00 98.31 201 LEU A N 1
ATOM 1493 C CA . LEU A 1 201 ? -16.452 -3.133 -22.428 1.00 98.31 201 LEU A CA 1
ATOM 1494 C C . LEU A 1 201 ? -17.449 -3.113 -21.262 1.00 98.31 201 LEU A C 1
ATOM 1496 O O . LEU A 1 201 ? -18.183 -2.146 -21.071 1.00 98.31 201 LEU A O 1
ATOM 1500 N N . GLN A 1 202 ? -17.473 -4.200 -20.492 1.00 98.62 202 GLN A N 1
ATOM 1501 C CA . GLN A 1 202 ? -18.369 -4.427 -19.355 1.00 98.62 202 GLN A CA 1
ATOM 1502 C C . GLN A 1 202 ? -17.616 -4.360 -18.021 1.00 98.62 202 GLN A C 1
ATOM 1504 O O . GLN A 1 202 ? -18.181 -3.859 -17.052 1.00 98.62 202 GLN A O 1
ATOM 1509 N N . LYS A 1 203 ? -16.349 -4.796 -17.983 1.00 98.62 203 LYS A N 1
ATOM 1510 C CA . LYS A 1 203 ? -15.446 -4.700 -16.825 1.00 98.62 203 LYS A CA 1
ATOM 1511 C C . LYS A 1 203 ? -14.157 -3.970 -17.208 1.00 98.62 203 LYS A C 1
ATOM 1513 O O . LYS A 1 203 ? -13.517 -4.351 -18.187 1.00 98.62 203 LYS A O 1
ATOM 1518 N N . LEU A 1 204 ? -13.767 -2.972 -16.418 1.00 98.12 204 LEU A N 1
ATOM 1519 C CA . LEU A 1 204 ? -12.505 -2.241 -16.550 1.00 98.12 204 LEU A CA 1
ATOM 1520 C C . LEU A 1 204 ? -11.825 -2.111 -15.180 1.00 98.12 204 LEU A C 1
ATOM 1522 O O . LEU A 1 204 ? -12.431 -1.591 -14.242 1.00 98.12 204 LEU A O 1
ATOM 1526 N N . VAL A 1 205 ? -10.577 -2.571 -15.073 1.00 97.62 205 VAL A N 1
ATOM 1527 C CA . VAL A 1 205 ? -9.747 -2.442 -13.864 1.00 97.62 205 VAL A CA 1
ATOM 1528 C C . VAL A 1 205 ? -8.574 -1.507 -14.147 1.00 97.62 205 VAL A C 1
ATOM 1530 O O . VAL A 1 205 ? -7.804 -1.747 -15.070 1.00 97.62 205 VAL A O 1
ATOM 1533 N N . LEU A 1 206 ? -8.460 -0.432 -13.367 1.00 95.25 206 LEU A N 1
ATOM 1534 C CA . LEU A 1 206 ? -7.449 0.627 -13.482 1.00 95.25 206 LEU A CA 1
ATOM 1535 C C . LEU A 1 206 ? -6.890 1.019 -12.097 1.00 95.25 206 LEU A C 1
ATOM 1537 O O . LEU A 1 206 ? -6.463 2.156 -11.877 1.00 95.25 206 LEU A O 1
ATOM 1541 N N . ASP A 1 207 ? -6.915 0.088 -11.141 1.00 93.06 207 ASP A N 1
ATOM 1542 C CA . ASP A 1 207 ? -6.381 0.293 -9.790 1.00 93.06 207 ASP A CA 1
ATOM 1543 C C . ASP A 1 207 ? -4.868 0.597 -9.834 1.00 93.06 207 ASP A C 1
ATOM 1545 O O . ASP A 1 207 ? -4.159 0.118 -10.716 1.00 93.06 207 ASP A O 1
ATOM 1549 N N . GLY A 1 208 ? -4.345 1.402 -8.908 1.00 89.81 208 GLY A N 1
ATOM 1550 C CA . GLY A 1 208 ? -2.898 1.576 -8.710 1.00 89.81 208 GLY A CA 1
ATOM 1551 C C . GLY A 1 208 ? -2.126 2.271 -9.843 1.00 89.81 208 GLY A C 1
ATOM 1552 O O . GLY A 1 208 ? -0.934 2.022 -9.982 1.00 89.81 208 GLY A O 1
ATOM 1553 N N . ASN A 1 209 ? -2.772 3.111 -10.662 1.00 88.31 209 ASN A N 1
ATOM 1554 C CA . ASN A 1 209 ? -2.196 3.678 -11.897 1.00 88.31 209 ASN A CA 1
ATOM 1555 C C . ASN A 1 209 ? -1.794 5.169 -11.824 1.00 88.31 209 ASN A C 1
ATOM 1557 O O . ASN A 1 209 ? -1.425 5.771 -12.836 1.00 88.31 209 ASN A O 1
ATOM 1561 N N . ASN A 1 210 ? -1.889 5.794 -10.644 1.00 87.69 210 ASN A N 1
ATOM 1562 C CA . ASN A 1 210 ? -1.644 7.229 -10.428 1.00 87.69 210 ASN A CA 1
ATOM 1563 C C . ASN A 1 210 ? -2.434 8.157 -11.390 1.00 87.69 210 ASN A C 1
ATOM 1565 O O . ASN A 1 210 ? -1.954 9.208 -11.827 1.00 87.69 210 ASN A O 1
ATOM 1569 N N . LEU A 1 211 ? -3.660 7.761 -11.753 1.00 88.88 211 LEU A N 1
ATOM 1570 C CA . LEU A 1 211 ? -4.543 8.529 -12.633 1.00 88.88 211 LEU A CA 1
ATOM 1571 C C . LEU A 1 211 ? -5.084 9.776 -11.924 1.00 88.88 211 LEU A C 1
ATOM 1573 O O . LEU A 1 211 ? -5.597 9.692 -10.812 1.00 88.88 211 LEU A O 1
ATOM 1577 N N . THR A 1 212 ? -5.034 10.921 -12.603 1.00 89.00 212 THR A N 1
ATOM 1578 C CA . THR A 1 212 ? -5.582 12.210 -12.135 1.00 89.00 212 THR A CA 1
ATOM 1579 C C . THR A 1 212 ? -6.907 12.589 -12.809 1.00 89.00 212 THR A C 1
ATOM 1581 O O . THR A 1 212 ? -7.608 13.479 -12.329 1.00 89.00 212 THR A O 1
ATOM 1584 N N . SER A 1 213 ? -7.271 11.912 -13.906 1.00 86.69 213 SER A N 1
ATOM 1585 C CA . SER A 1 213 ? -8.517 12.104 -14.659 1.00 86.69 213 SER A CA 1
ATOM 1586 C C . SER A 1 213 ? -9.003 10.787 -15.270 1.00 86.69 213 SER A C 1
ATOM 1588 O O . SER A 1 213 ? -8.205 9.912 -15.603 1.00 86.69 213 SER A O 1
ATOM 1590 N N . VAL A 1 214 ? -10.322 10.684 -15.454 1.00 87.56 214 VAL A N 1
ATOM 1591 C CA . VAL A 1 214 ? -11.037 9.564 -16.095 1.00 87.56 214 VAL A CA 1
ATOM 1592 C C . VAL A 1 214 ? -12.094 10.055 -17.099 1.00 87.56 214 VAL A C 1
ATOM 1594 O O . VAL A 1 214 ? -13.093 9.388 -17.349 1.00 87.56 214 VAL A O 1
ATOM 1597 N N . THR A 1 215 ? -11.889 11.242 -17.681 1.00 85.12 215 THR A N 1
ATOM 1598 C CA . THR A 1 215 ? -12.750 11.822 -18.734 1.00 85.12 215 THR A CA 1
ATOM 1599 C C . THR A 1 215 ? -12.947 10.879 -19.918 1.00 85.12 215 THR A C 1
ATOM 1601 O O . THR A 1 215 ? -14.058 10.712 -20.408 1.00 85.12 215 THR A O 1
ATOM 1604 N N . ASP A 1 216 ? -11.880 10.213 -20.349 1.00 82.62 216 ASP A N 1
ATOM 1605 C CA . ASP A 1 216 ? -11.835 9.549 -21.657 1.00 82.62 216 ASP A CA 1
ATOM 1606 C C . ASP A 1 216 ? -12.512 8.159 -21.656 1.00 82.62 216 ASP A C 1
ATOM 1608 O O . ASP A 1 216 ? -12.576 7.492 -22.687 1.00 82.62 216 ASP A O 1
ATOM 1612 N N . ILE A 1 217 ? -13.034 7.735 -20.498 1.00 87.75 217 ILE A N 1
ATOM 1613 C CA . ILE A 1 217 ? -13.850 6.524 -20.309 1.00 87.75 217 ILE A CA 1
ATOM 1614 C C . ILE A 1 217 ? -15.286 6.840 -19.860 1.00 87.75 217 ILE A C 1
ATOM 1616 O O . ILE A 1 217 ? -16.014 5.926 -19.479 1.00 87.75 217 ILE A O 1
ATOM 1620 N N . ASP A 1 218 ? -15.706 8.111 -19.872 1.00 81.50 218 ASP A N 1
ATOM 1621 C CA . ASP A 1 218 ? -16.975 8.522 -19.256 1.00 81.50 218 ASP A CA 1
ATOM 1622 C C . ASP A 1 218 ? -18.245 8.142 -20.047 1.00 81.50 218 ASP A C 1
ATOM 1624 O O . ASP A 1 218 ? -19.318 8.064 -19.454 1.00 81.50 218 ASP A O 1
ATOM 1628 N N . ASP A 1 219 ? -18.128 7.819 -21.339 1.00 84.44 219 ASP A N 1
ATOM 1629 C CA . ASP A 1 219 ? -19.257 7.496 -22.233 1.00 84.44 219 ASP A CA 1
ATOM 1630 C C . ASP A 1 219 ? -19.266 6.019 -22.694 1.00 84.44 219 ASP A C 1
ATOM 1632 O O . ASP A 1 219 ? -19.833 5.676 -23.730 1.00 84.44 219 ASP A O 1
ATOM 1636 N N . LEU A 1 220 ? -18.626 5.109 -21.942 1.00 94.38 220 LEU A N 1
ATOM 1637 C CA . LEU A 1 220 ? -18.627 3.669 -22.249 1.00 94.38 220 LEU A CA 1
ATOM 1638 C C . LEU A 1 220 ? -20.032 3.059 -22.011 1.00 94.38 220 LEU A C 1
ATOM 1640 O O . LEU A 1 220 ? -20.441 2.856 -20.863 1.00 94.38 220 LEU A O 1
ATOM 1644 N N . PRO A 1 221 ? -20.799 2.715 -23.067 1.00 94.00 221 PRO A N 1
ATOM 1645 C CA . PRO A 1 221 ? -22.264 2.652 -22.992 1.00 94.00 221 PRO A CA 1
ATOM 1646 C C . PRO A 1 221 ? -22.822 1.379 -22.336 1.00 94.00 221 PRO A C 1
ATOM 1648 O O . PRO A 1 221 ? -24.024 1.300 -22.065 1.00 94.00 221 PRO A O 1
ATOM 1651 N N . VAL A 1 222 ? -21.974 0.371 -22.098 1.00 97.38 222 VAL A N 1
ATOM 1652 C CA . VAL A 1 222 ? -22.342 -0.930 -21.505 1.00 97.38 222 VAL A CA 1
ATOM 1653 C C . VAL A 1 222 ? -21.487 -1.315 -20.291 1.00 97.38 222 VAL A C 1
ATOM 1655 O O . VAL A 1 222 ? -21.581 -2.452 -19.821 1.00 97.38 222 VAL A O 1
ATOM 1658 N N . LEU A 1 223 ? -20.686 -0.378 -19.766 1.00 98.00 223 LEU A N 1
ATOM 1659 C CA . LEU A 1 223 ? -19.795 -0.632 -18.635 1.00 98.00 223 LEU A CA 1
ATOM 1660 C C . LEU A 1 223 ? -20.603 -0.910 -17.360 1.00 98.00 223 LEU A C 1
ATOM 1662 O O . LEU A 1 223 ? -21.488 -0.141 -16.984 1.00 98.00 223 LEU A O 1
ATOM 1666 N N . GLN A 1 224 ? -20.302 -2.030 -16.708 1.00 98.44 224 GLN A N 1
ATOM 1667 C CA . GLN A 1 224 ? -20.999 -2.545 -15.527 1.00 98.44 224 GLN A CA 1
ATOM 1668 C C . GLN A 1 224 ? -20.093 -2.553 -14.294 1.00 98.44 224 GLN A C 1
ATOM 1670 O O . GLN A 1 224 ? -20.578 -2.318 -13.191 1.00 98.44 224 GLN A O 1
ATOM 1675 N N . GLU A 1 225 ? -18.792 -2.766 -14.461 1.00 98.56 225 GLU A N 1
ATOM 1676 C CA . GLU A 1 225 ? -17.825 -2.782 -13.369 1.00 98.56 225 GLU A CA 1
ATOM 1677 C C . GLU A 1 225 ? -16.631 -1.881 -13.699 1.00 98.56 225 GLU A C 1
ATOM 1679 O O . GLU A 1 225 ? -15.997 -2.042 -14.745 1.00 98.56 225 GLU A O 1
ATOM 1684 N N . LEU A 1 226 ? -16.327 -0.941 -12.803 1.00 97.81 226 LEU A N 1
ATOM 1685 C CA . LEU A 1 226 ? -15.203 -0.015 -12.924 1.00 97.81 226 LEU A CA 1
ATOM 1686 C C . LEU A 1 226 ? -14.428 0.050 -11.604 1.00 97.81 226 LEU A C 1
ATOM 1688 O O . LEU A 1 226 ? -14.987 0.420 -10.571 1.00 97.81 226 LEU A O 1
ATOM 1692 N N . TYR A 1 227 ? -13.144 -0.291 -11.657 1.00 97.62 227 TYR A N 1
ATOM 1693 C CA . TYR A 1 227 ? -12.228 -0.267 -10.518 1.00 97.62 227 TYR A CA 1
ATOM 1694 C C . TYR A 1 227 ? -11.149 0.795 -10.768 1.00 97.62 227 TYR A C 1
ATOM 1696 O O . TYR A 1 227 ? -10.521 0.799 -11.829 1.00 97.62 227 TYR A O 1
ATOM 1704 N N . LEU A 1 228 ? -11.006 1.736 -9.833 1.00 95.75 228 LEU A N 1
ATOM 1705 C CA . LEU A 1 228 ? -10.131 2.912 -9.902 1.00 95.75 228 LEU A CA 1
ATOM 1706 C C . LEU A 1 228 ? -9.426 3.191 -8.555 1.00 95.75 228 LEU A C 1
ATOM 1708 O O . LEU A 1 228 ? -9.047 4.331 -8.265 1.00 95.75 228 LEU A O 1
ATOM 1712 N N . ARG A 1 229 ? -9.249 2.172 -7.711 1.00 92.81 229 ARG A N 1
ATOM 1713 C CA . ARG A 1 229 ? -8.683 2.302 -6.359 1.00 92.81 229 ARG A CA 1
ATOM 1714 C C . ARG A 1 229 ? -7.197 2.671 -6.409 1.00 92.81 229 ARG A C 1
ATOM 1716 O O . ARG A 1 229 ? -6.494 2.250 -7.319 1.00 92.81 229 ARG A O 1
ATOM 1723 N N . GLY A 1 230 ? -6.678 3.418 -5.438 1.00 90.06 230 GLY A N 1
ATOM 1724 C CA . GLY A 1 230 ? -5.237 3.720 -5.374 1.00 90.06 230 GLY A CA 1
ATOM 1725 C C . GLY A 1 230 ? -4.756 4.629 -6.511 1.00 90.06 230 GLY A C 1
ATOM 1726 O O . GLY A 1 230 ? -3.719 4.375 -7.122 1.00 90.06 230 GLY A O 1
ATOM 1727 N N . ASN A 1 231 ? -5.533 5.663 -6.829 1.00 88.94 231 ASN A N 1
ATOM 1728 C CA . ASN A 1 231 ? -5.223 6.654 -7.860 1.00 88.94 231 ASN A CA 1
ATOM 1729 C C . ASN A 1 231 ? -5.182 8.074 -7.254 1.00 88.94 231 ASN A C 1
ATOM 1731 O O . ASN A 1 231 ? -5.382 8.274 -6.058 1.00 88.94 231 ASN A O 1
ATOM 1735 N N . ALA A 1 232 ? -4.902 9.080 -8.082 1.00 91.50 232 ALA A N 1
ATOM 1736 C CA . ALA A 1 232 ? -4.816 10.486 -7.688 1.00 91.50 232 ALA A CA 1
ATOM 1737 C C . ALA A 1 232 ? -6.075 11.285 -8.092 1.00 91.50 232 ALA A C 1
ATOM 1739 O O . ALA A 1 232 ? -5.998 12.478 -8.404 1.00 91.50 232 ALA A O 1
ATOM 1740 N N . LEU A 1 233 ? -7.250 10.641 -8.120 1.00 90.75 233 LEU A N 1
ATOM 1741 C CA . LEU A 1 233 ? -8.492 11.284 -8.549 1.00 90.75 233 LEU A CA 1
ATOM 1742 C C . LEU A 1 233 ? -9.000 12.250 -7.472 1.00 90.75 233 LEU A C 1
ATOM 1744 O O . LEU A 1 233 ? -9.159 11.886 -6.308 1.00 90.75 233 LEU A O 1
ATOM 1748 N N . THR A 1 234 ? -9.301 13.478 -7.894 1.00 90.38 234 THR A N 1
ATOM 1749 C CA . THR A 1 234 ? -9.939 14.531 -7.077 1.00 90.38 234 THR A CA 1
ATOM 1750 C C . THR A 1 234 ? -11.365 14.835 -7.539 1.00 90.38 234 THR A C 1
ATOM 1752 O O . THR A 1 234 ? -12.228 15.173 -6.730 1.00 90.38 234 THR A O 1
ATOM 1755 N N . ASN A 1 235 ? -11.621 14.703 -8.845 1.00 86.44 235 ASN A N 1
ATOM 1756 C CA . ASN A 1 235 ? -12.891 14.989 -9.502 1.00 86.44 235 ASN A CA 1
ATOM 1757 C C . ASN A 1 235 ? -13.298 13.795 -10.376 1.00 86.44 235 ASN A C 1
ATOM 1759 O O . ASN A 1 235 ? -12.632 13.479 -11.358 1.00 86.44 235 ASN A O 1
ATOM 1763 N N . VAL A 1 236 ? -14.420 13.165 -10.028 1.00 90.94 236 VAL A N 1
ATOM 1764 C CA . VAL A 1 236 ? -14.997 12.012 -10.745 1.00 90.94 236 VAL A CA 1
ATOM 1765 C C . VAL A 1 236 ? -16.365 12.334 -11.358 1.00 90.94 236 VAL A C 1
ATOM 1767 O O . VAL A 1 236 ? -17.167 11.443 -11.632 1.00 90.94 236 VAL A O 1
ATOM 1770 N N . SER A 1 237 ? -16.664 13.624 -11.555 1.00 88.94 237 SER A N 1
ATOM 1771 C CA . SER A 1 237 ? -18.007 14.097 -11.921 1.00 88.94 237 SER A CA 1
ATOM 1772 C C . SER A 1 237 ? -18.542 13.540 -13.243 1.00 88.94 237 SER A C 1
ATOM 1774 O O . SER A 1 237 ? -19.746 13.305 -13.377 1.00 88.94 237 SER A O 1
ATOM 1776 N N . THR A 1 238 ? -17.648 13.271 -14.192 1.00 86.94 238 THR A N 1
ATOM 1777 C CA . THR A 1 238 ? -17.947 12.702 -15.510 1.00 86.94 238 THR A CA 1
ATOM 1778 C C . THR A 1 238 ? -18.541 11.298 -15.455 1.00 86.94 238 THR A C 1
ATOM 1780 O O . THR A 1 238 ? -19.427 10.993 -16.252 1.00 86.94 238 THR A O 1
ATOM 1783 N N . LEU A 1 239 ? -18.154 10.474 -14.470 1.00 91.44 239 LEU A N 1
ATOM 1784 C CA . LEU A 1 239 ? -18.627 9.089 -14.332 1.00 91.44 239 LEU A CA 1
ATOM 1785 C C . LEU A 1 239 ? -20.157 8.989 -14.200 1.00 91.44 239 LEU A C 1
ATOM 1787 O O . LEU A 1 239 ? -20.730 7.945 -14.493 1.00 91.44 239 LEU A O 1
ATOM 1791 N N . SER A 1 240 ? -20.843 10.080 -13.837 1.00 89.06 240 SER A N 1
ATOM 1792 C CA . SER A 1 240 ? -22.312 10.186 -13.846 1.00 89.06 240 SER A CA 1
ATOM 1793 C C . SER A 1 240 ? -22.978 9.883 -15.202 1.00 89.06 240 SER A C 1
ATOM 1795 O O . SER A 1 240 ? -24.182 9.624 -15.233 1.00 89.06 240 SER A O 1
ATOM 1797 N N . ARG A 1 241 ? -22.235 9.850 -16.314 1.00 91.06 241 ARG A N 1
ATOM 1798 C CA . ARG A 1 241 ? -22.722 9.388 -17.627 1.00 91.06 241 ARG A CA 1
ATOM 1799 C C . ARG A 1 241 ? -22.885 7.863 -17.728 1.00 91.06 241 ARG A C 1
ATOM 1801 O O . ARG A 1 241 ? -23.764 7.401 -18.454 1.00 91.06 241 ARG A O 1
ATOM 1808 N N . LEU A 1 242 ? -22.124 7.082 -16.955 1.00 94.12 242 LEU A N 1
ATOM 1809 C CA . LEU A 1 242 ? -22.044 5.615 -17.032 1.00 94.12 242 LEU A CA 1
ATOM 1810 C C . LEU A 1 242 ? -23.265 4.911 -16.403 1.00 94.12 242 LEU A C 1
ATOM 1812 O O . LEU A 1 242 ? -23.175 4.175 -15.419 1.00 94.12 242 LEU A O 1
ATOM 1816 N N . ALA A 1 243 ? -24.444 5.119 -16.991 1.00 93.44 243 ALA A N 1
ATOM 1817 C CA . ALA A 1 243 ? -25.744 4.685 -16.468 1.00 93.44 243 ALA A CA 1
ATOM 1818 C C . ALA A 1 243 ? -25.923 3.155 -16.316 1.00 93.44 243 ALA A C 1
ATOM 1820 O O . ALA A 1 243 ? -26.905 2.706 -15.718 1.00 93.44 243 ALA A O 1
ATOM 1821 N N . LYS A 1 244 ? -25.003 2.344 -16.856 1.00 96.69 244 LYS A N 1
ATOM 1822 C CA . LYS A 1 244 ? -25.006 0.874 -16.751 1.00 96.69 244 LYS A CA 1
ATOM 1823 C C . LYS A 1 244 ? -24.195 0.315 -15.578 1.00 96.69 244 LYS A C 1
ATOM 1825 O O . LYS A 1 244 ? -24.312 -0.885 -15.325 1.00 96.69 244 LYS A O 1
ATOM 1830 N N . LEU A 1 245 ? -23.453 1.151 -14.841 1.00 97.25 245 LEU A N 1
ATOM 1831 C CA . LEU A 1 245 ? -22.622 0.685 -13.730 1.00 97.25 245 LEU A CA 1
ATOM 1832 C C . LEU A 1 245 ? -23.433 -0.037 -12.645 1.00 97.25 245 LEU A C 1
ATOM 1834 O O . LEU A 1 245 ? -24.530 0.368 -12.251 1.00 97.25 245 LEU A O 1
ATOM 1838 N N . GLN A 1 246 ? -22.827 -1.118 -12.169 1.00 97.81 246 GLN A N 1
ATOM 1839 C CA . GLN A 1 246 ? -23.278 -2.048 -11.142 1.00 97.81 246 GLN A CA 1
ATOM 1840 C C . GLN A 1 246 ? -22.278 -2.103 -9.978 1.00 97.81 246 GLN A C 1
ATOM 1842 O O . GLN A 1 246 ? -22.700 -2.136 -8.820 1.00 97.81 246 GLN A O 1
ATOM 1847 N N . VAL A 1 247 ? -20.978 -2.044 -10.286 1.00 98.31 247 VAL A N 1
ATOM 1848 C CA . VAL A 1 247 ? -19.859 -1.955 -9.336 1.00 98.31 247 VAL A CA 1
ATOM 1849 C C . VAL A 1 247 ? -18.998 -0.741 -9.694 1.00 98.31 247 VAL A C 1
ATOM 1851 O O . VAL A 1 247 ? -18.612 -0.585 -10.852 1.00 98.31 247 VAL A O 1
ATOM 1854 N N . LEU A 1 248 ? -18.693 0.103 -8.709 1.00 97.50 248 LEU A N 1
ATOM 1855 C CA . LEU A 1 248 ? -17.769 1.231 -8.844 1.00 97.50 248 LEU A CA 1
ATOM 1856 C C . LEU A 1 248 ? -16.867 1.309 -7.606 1.00 97.50 248 LEU A C 1
ATOM 1858 O O . LEU A 1 248 ? -17.366 1.568 -6.515 1.00 97.50 248 LEU A O 1
ATOM 1862 N N . GLU A 1 249 ? -15.562 1.108 -7.767 1.00 97.25 249 GLU A N 1
ATOM 1863 C CA . GLU A 1 249 ? -14.590 1.177 -6.668 1.00 97.25 249 GLU A CA 1
ATOM 1864 C C . GLU A 1 249 ? -13.657 2.380 -6.870 1.00 97.25 249 GLU A C 1
ATOM 1866 O O . GLU A 1 249 ? -12.935 2.456 -7.862 1.00 97.25 249 GLU A O 1
ATOM 1871 N N . LEU A 1 250 ? -13.674 3.324 -5.930 1.00 96.38 250 LEU A N 1
ATOM 1872 C CA . LEU A 1 250 ? -12.952 4.605 -5.966 1.00 96.38 250 LEU A CA 1
ATOM 1873 C C . LEU A 1 250 ? -12.099 4.835 -4.702 1.00 96.38 250 LEU A C 1
ATOM 1875 O O . LEU A 1 250 ? -11.685 5.959 -4.410 1.00 96.38 250 LEU A O 1
ATOM 1879 N N . GLY A 1 251 ? -11.841 3.772 -3.938 1.00 92.62 251 GLY A N 1
ATOM 1880 C CA . GLY A 1 251 ? -11.070 3.821 -2.699 1.00 92.62 251 GLY A CA 1
ATOM 1881 C C . GLY A 1 251 ? -9.638 4.340 -2.857 1.00 92.62 251 GLY A C 1
ATOM 1882 O O . GLY A 1 251 ? -9.084 4.283 -3.951 1.00 92.62 251 GLY A O 1
ATOM 1883 N N . PHE A 1 252 ? -9.005 4.805 -1.780 1.00 91.12 252 PHE A N 1
ATOM 1884 C CA . PHE A 1 252 ? -7.612 5.285 -1.788 1.00 91.12 252 PHE A CA 1
ATOM 1885 C C . PHE A 1 252 ? -7.366 6.326 -2.899 1.00 91.12 252 PHE A C 1
ATOM 1887 O O . PHE A 1 252 ? -6.553 6.128 -3.801 1.00 91.12 252 PHE A O 1
ATOM 1894 N N . ASN A 1 253 ? -8.138 7.410 -2.861 1.00 90.44 253 ASN A N 1
ATOM 1895 C CA . ASN A 1 253 ? -8.057 8.543 -3.784 1.00 90.44 253 ASN A CA 1
ATOM 1896 C C . ASN A 1 253 ? -8.125 9.859 -2.975 1.00 90.44 253 ASN A C 1
ATOM 1898 O O . ASN A 1 253 ? -8.001 9.862 -1.751 1.00 90.44 253 ASN A O 1
ATOM 1902 N N . THR A 1 254 ? -8.296 11.009 -3.635 1.00 92.38 254 THR A N 1
ATOM 1903 C CA . THR A 1 254 ? -8.381 12.331 -2.976 1.00 92.38 254 THR A CA 1
ATOM 1904 C C . THR A 1 254 ? -9.709 13.041 -3.267 1.00 92.38 254 THR A C 1
ATOM 1906 O O . THR A 1 254 ? -9.794 14.269 -3.337 1.00 92.38 254 THR A O 1
ATOM 1909 N N . ILE A 1 255 ? -10.778 12.258 -3.435 1.00 94.50 255 ILE A N 1
ATOM 1910 C CA . ILE A 1 255 ? -12.111 12.740 -3.798 1.00 94.50 255 ILE A CA 1
ATOM 1911 C C . ILE A 1 255 ? -12.750 13.430 -2.588 1.00 94.50 255 ILE A C 1
ATOM 1913 O O . ILE A 1 255 ? -12.912 12.840 -1.520 1.00 94.50 255 ILE A O 1
ATOM 1917 N N . THR A 1 256 ? -13.147 14.690 -2.770 1.00 91.94 256 THR A N 1
ATOM 1918 C CA . THR A 1 256 ? -13.849 15.503 -1.755 1.00 91.94 256 THR A CA 1
ATOM 1919 C C . THR A 1 256 ? -15.362 15.549 -1.970 1.00 91.94 256 THR A C 1
ATOM 1921 O O . THR A 1 256 ? -16.118 15.768 -1.024 1.00 91.94 256 THR A O 1
ATOM 1924 N N . THR A 1 257 ? -15.817 15.332 -3.208 1.00 89.88 257 THR A N 1
ATOM 1925 C CA . THR A 1 257 ? -17.231 15.345 -3.601 1.00 89.88 257 THR A CA 1
ATOM 1926 C C . THR A 1 257 ? -17.515 14.282 -4.662 1.00 89.88 257 THR A C 1
ATOM 1928 O O . THR A 1 257 ? -16.729 14.070 -5.583 1.00 89.88 257 THR A O 1
ATOM 1931 N N . ILE A 1 258 ? -18.667 13.626 -4.540 1.00 89.31 258 ILE A N 1
ATOM 1932 C CA . ILE A 1 258 ? -19.203 12.684 -5.532 1.00 89.31 258 ILE A CA 1
ATOM 1933 C C . ILE A 1 258 ? -20.250 13.384 -6.417 1.00 89.31 258 ILE A C 1
ATOM 1935 O O . ILE A 1 258 ? -20.995 14.230 -5.919 1.00 89.31 258 ILE A O 1
ATOM 1939 N N . PRO A 1 259 ? -20.353 13.062 -7.721 1.00 85.38 259 PRO A N 1
ATOM 1940 C CA . PRO A 1 259 ? -21.444 13.562 -8.551 1.00 85.38 259 PRO A CA 1
ATOM 1941 C C . PRO A 1 259 ? -22.793 12.974 -8.141 1.00 85.38 259 PRO A C 1
ATOM 1943 O O . PRO A 1 259 ? -22.872 11.949 -7.466 1.00 85.38 259 PRO A O 1
ATOM 1946 N N . SER A 1 260 ? -23.867 13.575 -8.656 1.00 83.31 260 SER A N 1
ATOM 1947 C CA . SER A 1 260 ? -25.180 12.934 -8.643 1.00 83.31 260 SER A CA 1
ATOM 1948 C C . SER A 1 260 ? -25.120 11.591 -9.372 1.00 83.31 260 SER A C 1
ATOM 1950 O O . SER A 1 260 ? -24.909 11.536 -10.584 1.00 83.31 260 SER A O 1
ATOM 1952 N N . LEU A 1 261 ? -25.333 10.501 -8.634 1.00 86.56 261 LEU A N 1
ATOM 1953 C CA . LEU A 1 261 ? -25.292 9.146 -9.183 1.00 86.56 261 LEU A CA 1
ATOM 1954 C C . LEU A 1 261 ? -26.619 8.729 -9.838 1.00 86.56 261 LEU A C 1
ATOM 1956 O O . LEU A 1 261 ? -26.761 7.560 -10.195 1.00 86.56 261 LEU A O 1
ATOM 1960 N N . THR A 1 262 ? -27.628 9.613 -9.941 1.00 84.94 262 THR A N 1
ATOM 1961 C CA . THR A 1 262 ? -29.033 9.268 -10.265 1.00 84.94 262 THR A CA 1
ATOM 1962 C C . THR A 1 262 ? -29.171 8.313 -11.454 1.00 84.94 262 THR A C 1
ATOM 1964 O O . THR A 1 262 ? -29.849 7.293 -11.318 1.00 84.94 262 THR A O 1
ATOM 1967 N N . SER A 1 263 ? -28.461 8.590 -12.550 1.00 87.38 263 SER A N 1
ATOM 1968 C CA . SER A 1 263 ? -28.382 7.803 -13.793 1.00 87.38 263 SER A CA 1
ATOM 1969 C C . SER A 1 263 ? -28.009 6.327 -13.604 1.00 87.38 263 SER A C 1
ATOM 1971 O O . SER A 1 263 ? -28.537 5.474 -14.311 1.00 87.38 263 SER A O 1
ATOM 1973 N N . MET A 1 264 ? -27.131 6.011 -12.648 1.00 92.44 264 MET A N 1
ATOM 1974 C CA . MET A 1 264 ? -26.644 4.656 -12.368 1.00 92.44 264 MET A CA 1
ATOM 1975 C C . MET A 1 264 ? -27.716 3.833 -11.634 1.00 92.44 264 MET A C 1
ATOM 1977 O O . MET A 1 264 ? -27.639 3.604 -10.424 1.00 92.44 264 MET A O 1
ATOM 1981 N N . THR A 1 265 ? -28.786 3.439 -12.324 1.00 91.00 265 THR A N 1
ATOM 1982 C CA . THR A 1 265 ? -29.925 2.730 -11.706 1.00 91.00 265 THR A CA 1
ATOM 1983 C C . THR A 1 265 ? -29.612 1.277 -11.338 1.00 91.00 265 THR A C 1
ATOM 1985 O O . THR A 1 265 ? -30.352 0.678 -10.564 1.00 91.00 265 THR A O 1
ATOM 1988 N N . GLY A 1 266 ? -28.531 0.706 -11.884 1.00 94.62 266 GLY A N 1
ATOM 1989 C CA . GLY A 1 266 ? -28.061 -0.653 -11.588 1.00 94.62 266 GLY A CA 1
ATOM 1990 C C . GLY A 1 266 ? -27.038 -0.761 -10.449 1.00 94.62 266 GLY A C 1
ATOM 1991 O O . GLY A 1 266 ? -26.721 -1.880 -10.047 1.00 94.62 266 GLY A O 1
ATOM 1992 N N . LEU A 1 267 ? -26.528 0.363 -9.927 1.00 96.94 267 LEU A N 1
ATOM 1993 C CA . LEU A 1 267 ? -25.384 0.386 -9.009 1.00 96.94 267 LEU A CA 1
ATOM 1994 C C . LEU A 1 267 ? -25.717 -0.330 -7.696 1.00 96.94 267 LEU A C 1
ATOM 1996 O O . LEU A 1 267 ? -26.529 0.166 -6.912 1.00 96.94 267 LEU A O 1
ATOM 2000 N N . TRP A 1 268 ? -25.094 -1.486 -7.457 1.00 96.31 268 TRP A N 1
ATOM 2001 C CA . TRP A 1 268 ? -25.305 -2.312 -6.266 1.00 96.31 268 TRP A CA 1
ATOM 2002 C C . TRP A 1 268 ? -24.092 -2.361 -5.330 1.00 96.31 268 TRP A C 1
ATOM 2004 O O . TRP A 1 268 ? -24.273 -2.676 -4.150 1.00 96.31 268 TRP A O 1
ATOM 2014 N N . ARG A 1 269 ? -22.891 -2.020 -5.812 1.00 96.88 269 ARG A N 1
ATOM 2015 C CA . ARG A 1 269 ? -21.680 -1.872 -4.997 1.00 96.88 269 ARG A CA 1
ATOM 2016 C C . ARG A 1 269 ? -20.956 -0.565 -5.316 1.00 96.88 269 ARG A C 1
ATOM 2018 O O . ARG A 1 269 ? -20.762 -0.237 -6.484 1.00 96.88 269 ARG A O 1
ATOM 2025 N N . LEU A 1 270 ? -20.572 0.152 -4.263 1.00 97.25 270 LEU A N 1
ATOM 2026 C CA . LEU A 1 270 ? -19.818 1.400 -4.325 1.00 97.25 270 LEU A CA 1
ATOM 2027 C C . LEU A 1 270 ? -18.751 1.415 -3.220 1.00 97.25 270 LEU A C 1
ATOM 2029 O O . LEU A 1 270 ? -19.111 1.326 -2.047 1.00 97.25 270 LEU A O 1
ATOM 2033 N N . GLY A 1 271 ? -17.477 1.518 -3.587 1.00 96.56 271 GLY A N 1
ATOM 2034 C CA . GLY A 1 271 ? -16.354 1.729 -2.669 1.00 96.56 271 GLY A CA 1
ATOM 2035 C C . GLY A 1 271 ? -15.819 3.154 -2.783 1.00 96.56 271 GLY A C 1
ATOM 2036 O O . GLY A 1 271 ? -15.566 3.633 -3.889 1.00 96.56 271 GLY A O 1
ATOM 2037 N N . LEU A 1 272 ? -15.703 3.853 -1.657 1.00 96.44 272 LEU A N 1
ATOM 2038 C CA . LEU A 1 272 ? -15.234 5.238 -1.527 1.00 96.44 272 LEU A CA 1
ATOM 2039 C C . LEU A 1 272 ? -14.291 5.396 -0.315 1.00 96.44 272 LEU A C 1
ATOM 2041 O O . LEU A 1 272 ? -14.115 6.495 0.209 1.00 96.44 272 LEU A O 1
ATOM 2045 N N . GLU A 1 273 ? -13.698 4.297 0.149 1.00 92.88 273 GLU A N 1
ATOM 2046 C CA . GLU A 1 273 ? -12.775 4.224 1.282 1.00 92.88 273 GLU A CA 1
ATOM 2047 C C . GLU A 1 273 ? -11.542 5.132 1.131 1.00 92.88 273 GLU A C 1
ATOM 2049 O O . GLU A 1 273 ? -11.125 5.417 0.012 1.00 92.88 273 GLU A O 1
ATOM 2054 N N . TYR A 1 274 ? -10.926 5.574 2.233 1.00 88.56 274 TYR A N 1
ATOM 2055 C CA . TYR A 1 274 ? -9.684 6.367 2.228 1.00 88.56 274 TYR A CA 1
ATOM 2056 C C . TYR A 1 274 ? -9.726 7.538 1.223 1.00 88.56 274 TYR A C 1
ATOM 2058 O O . TYR A 1 274 ? -8.966 7.594 0.255 1.00 88.56 274 TYR A O 1
ATOM 2066 N N . ASN A 1 275 ? -10.677 8.447 1.441 1.00 91.50 275 ASN A N 1
ATOM 2067 C CA . ASN A 1 275 ? -10.934 9.641 0.632 1.00 91.50 275 ASN A CA 1
ATOM 2068 C C . ASN A 1 275 ? -11.231 10.845 1.559 1.00 91.50 275 ASN A C 1
ATOM 2070 O O . ASN A 1 275 ? -11.053 10.780 2.775 1.00 91.50 275 ASN A O 1
ATOM 2074 N N . ALA A 1 276 ? -11.662 11.980 1.001 1.00 92.25 276 ALA A N 1
ATOM 2075 C CA . ALA A 1 276 ? -11.888 13.229 1.733 1.00 92.25 276 ALA A CA 1
ATOM 2076 C C . ALA A 1 276 ? -13.369 13.671 1.757 1.00 92.25 276 ALA A C 1
ATOM 2078 O O . ALA A 1 276 ? -13.660 14.867 1.850 1.00 92.25 276 ALA A O 1
ATOM 2079 N N . LEU A 1 277 ? -14.318 12.731 1.660 1.00 93.44 277 LEU A N 1
ATOM 2080 C CA . LEU A 1 277 ? -15.752 13.031 1.584 1.00 93.44 277 LEU A CA 1
ATOM 2081 C C . LEU A 1 277 ? -16.302 13.593 2.903 1.00 93.44 277 LEU A C 1
ATOM 2083 O O . LEU A 1 277 ? -16.000 13.087 3.984 1.00 93.44 277 LEU A O 1
ATOM 2087 N N . VAL A 1 278 ? -17.172 14.603 2.798 1.00 90.44 278 VAL A N 1
ATOM 2088 C CA . VAL A 1 278 ? -17.890 15.217 3.937 1.00 90.44 278 VAL A CA 1
ATOM 2089 C C . VAL A 1 278 ? -19.414 15.141 3.774 1.00 90.44 278 VAL A C 1
ATOM 2091 O O . VAL A 1 278 ? -20.120 14.985 4.771 1.00 90.44 278 VAL A O 1
ATOM 2094 N N . ASP A 1 279 ? -19.920 15.238 2.540 1.00 90.38 279 ASP A N 1
ATOM 2095 C CA . ASP A 1 279 ? -21.350 15.219 2.198 1.00 90.38 279 ASP A CA 1
ATOM 2096 C C . ASP A 1 279 ? -21.727 13.952 1.413 1.00 90.38 279 ASP A C 1
ATOM 2098 O O . ASP A 1 279 ? -21.004 13.520 0.514 1.00 90.38 279 ASP A O 1
ATOM 2102 N N . LEU A 1 280 ? -22.880 13.376 1.755 1.00 92.06 280 LEU A N 1
ATOM 2103 C CA . LEU A 1 280 ? -23.460 12.180 1.140 1.00 92.06 280 LEU A CA 1
ATOM 2104 C C . LEU A 1 280 ? -24.768 12.458 0.383 1.00 92.06 280 LEU A C 1
ATOM 2106 O O . LEU A 1 280 ? -25.364 11.513 -0.137 1.00 92.06 280 LEU A O 1
ATOM 2110 N N . ALA A 1 281 ? -25.218 13.717 0.278 1.00 90.44 281 ALA A N 1
ATOM 2111 C CA . ALA A 1 281 ? -26.425 14.086 -0.470 1.00 90.44 281 ALA A CA 1
ATOM 2112 C C . ALA A 1 281 ? -26.532 13.462 -1.886 1.00 90.44 281 ALA A C 1
ATOM 2114 O O . ALA A 1 281 ? -27.633 13.035 -2.251 1.00 90.44 281 ALA A O 1
ATOM 2115 N N . PRO A 1 282 ? -25.444 13.302 -2.673 1.00 90.69 282 PRO A N 1
ATOM 2116 C CA . PRO A 1 282 ? -25.512 12.679 -4.002 1.00 90.69 282 PRO A CA 1
ATOM 2117 C C . PRO A 1 282 ? -25.770 11.157 -4.012 1.00 90.69 282 PRO A C 1
ATOM 2119 O O . PRO A 1 282 ? -26.043 10.598 -5.078 1.00 90.69 282 PRO A O 1
ATOM 2122 N N . LEU A 1 283 ? -25.734 10.483 -2.850 1.00 90.81 283 LEU A N 1
ATOM 2123 C CA . LEU A 1 283 ? -26.193 9.093 -2.683 1.00 90.81 283 LEU A CA 1
ATOM 2124 C C . LEU A 1 283 ? -27.714 8.984 -2.474 1.00 90.81 283 LEU A C 1
ATOM 2126 O O . LEU A 1 283 ? -28.260 7.880 -2.525 1.00 90.81 283 LEU A O 1
ATOM 2130 N N . SER A 1 284 ? -28.409 10.095 -2.211 1.00 89.50 284 SER A N 1
ATOM 2131 C CA . SER A 1 284 ? -29.824 10.078 -1.835 1.00 89.50 284 SER A CA 1
ATOM 2132 C C . SER A 1 284 ? -30.700 9.390 -2.893 1.00 89.50 284 SER A C 1
ATOM 2134 O O . SER A 1 284 ? -30.624 9.673 -4.090 1.00 89.50 284 SER A O 1
ATOM 2136 N N . GLY A 1 285 ? -31.526 8.442 -2.449 1.00 86.25 285 GLY A N 1
ATOM 2137 C CA . GLY A 1 285 ? -32.407 7.637 -3.295 1.00 86.25 285 GLY A CA 1
ATOM 2138 C C . GLY A 1 285 ? -31.746 6.448 -4.008 1.00 86.25 285 GLY A C 1
ATOM 2139 O O . GLY A 1 285 ? -32.417 5.797 -4.810 1.00 86.25 285 GLY A O 1
ATOM 2140 N N . LYS A 1 286 ? -30.473 6.109 -3.742 1.00 91.94 286 LYS A N 1
ATOM 2141 C CA . LYS A 1 286 ? -29.782 4.939 -4.336 1.00 91.94 286 LYS A CA 1
ATOM 2142 C C . LYS A 1 286 ? -30.225 3.598 -3.720 1.00 91.94 286 LYS A C 1
ATOM 2144 O O . LYS A 1 286 ? -29.432 2.834 -3.177 1.00 91.94 286 LYS A O 1
ATOM 2149 N N . THR A 1 287 ? -31.508 3.271 -3.868 1.00 90.56 287 THR A N 1
ATOM 2150 C CA . THR A 1 287 ? -32.141 2.025 -3.387 1.00 90.56 287 THR A CA 1
ATOM 2151 C C . THR A 1 287 ? -31.626 0.743 -4.060 1.00 90.56 287 THR A C 1
ATOM 2153 O O . THR A 1 287 ? -31.941 -0.353 -3.603 1.00 90.56 287 THR A O 1
ATOM 2156 N N . SER A 1 288 ? -30.816 0.857 -5.118 1.00 93.62 288 SER A N 1
ATOM 2157 C CA . SER A 1 288 ? -30.118 -0.255 -5.773 1.00 93.62 288 SER A CA 1
ATOM 2158 C C . SER A 1 288 ? -28.883 -0.748 -5.001 1.00 93.62 288 SER A C 1
ATOM 2160 O O . SER A 1 288 ? -28.512 -1.916 -5.147 1.00 93.62 288 SER A O 1
ATOM 2162 N N . LEU A 1 289 ? -28.259 0.108 -4.175 1.00 94.62 289 LEU A N 1
ATOM 2163 C CA . LEU A 1 289 ? -27.037 -0.215 -3.431 1.00 94.62 289 LEU A CA 1
ATOM 2164 C C . LEU A 1 289 ? -27.291 -1.323 -2.403 1.00 94.62 289 LEU A C 1
ATOM 2166 O O . LEU A 1 289 ? -28.182 -1.214 -1.568 1.00 94.62 289 LEU A O 1
ATOM 2170 N N . LYS A 1 290 ? -26.466 -2.373 -2.446 1.00 92.88 290 LYS A N 1
ATOM 2171 C CA . LYS A 1 290 ? -26.442 -3.501 -1.496 1.00 92.88 290 LYS A CA 1
ATOM 2172 C C . LYS A 1 290 ? -25.187 -3.475 -0.618 1.00 92.88 290 LYS A C 1
ATOM 2174 O O . LYS A 1 290 ? -25.261 -3.901 0.534 1.00 92.88 290 LYS A O 1
ATOM 2179 N N . SER A 1 291 ? -24.074 -2.990 -1.176 1.00 90.00 291 SER A N 1
ATOM 2180 C CA . SER A 1 291 ? -22.751 -2.854 -0.560 1.00 90.00 291 SER A CA 1
ATOM 2181 C C . SER A 1 291 ? -22.265 -1.409 -0.698 1.00 90.00 291 SER A C 1
ATOM 2183 O O . SER A 1 291 ? -22.284 -0.875 -1.806 1.00 90.00 291 SER A O 1
ATOM 2185 N N . LEU A 1 292 ? -21.796 -0.803 0.392 1.00 94.31 292 LEU A N 1
ATOM 2186 C CA . LEU A 1 292 ? -21.223 0.546 0.402 1.00 94.31 292 LEU A CA 1
ATOM 2187 C C . LEU A 1 292 ? -20.014 0.602 1.345 1.00 94.31 292 LEU A C 1
ATOM 2189 O O . LEU A 1 292 ? -20.149 0.277 2.523 1.00 94.31 292 LEU A O 1
ATOM 2193 N N . ASP A 1 293 ? -18.856 1.011 0.832 1.00 89.94 293 ASP A N 1
ATOM 2194 C CA . ASP A 1 293 ? -17.668 1.300 1.640 1.00 89.94 293 ASP A CA 1
ATOM 2195 C C . ASP A 1 293 ? -17.393 2.808 1.660 1.00 89.94 293 ASP A C 1
ATOM 2197 O O . ASP A 1 293 ? -17.439 3.469 0.622 1.00 89.94 293 ASP A O 1
ATOM 2201 N N . LEU A 1 294 ? -17.178 3.350 2.855 1.00 93.06 294 LEU A N 1
ATOM 2202 C CA . LEU A 1 294 ? -16.957 4.766 3.147 1.00 93.06 294 LEU A CA 1
ATOM 2203 C C . LEU A 1 294 ? -15.906 4.943 4.261 1.00 93.06 294 LEU A C 1
ATOM 2205 O O . LEU A 1 294 ? -15.844 6.020 4.859 1.00 93.06 294 LEU A O 1
ATOM 2209 N N . GLU A 1 295 ? -15.109 3.916 4.592 1.00 84.31 295 GLU A N 1
ATOM 2210 C CA . GLU A 1 295 ? -14.129 4.018 5.686 1.00 84.31 295 GLU A CA 1
ATOM 2211 C C . GLU A 1 295 ? -13.112 5.159 5.481 1.00 84.31 295 GLU A C 1
ATOM 2213 O O . GLU A 1 295 ? -12.860 5.588 4.354 1.00 84.31 295 GLU A O 1
ATOM 2218 N N . TYR A 1 296 ? -12.532 5.658 6.574 1.00 79.00 296 TYR A N 1
ATOM 2219 C CA . TYR A 1 296 ? -11.478 6.679 6.599 1.00 79.00 296 TYR A CA 1
ATOM 2220 C C . TYR A 1 296 ? -11.764 7.881 5.679 1.00 79.00 296 TYR A C 1
ATOM 2222 O O . TYR A 1 296 ? -10.983 8.238 4.798 1.00 79.00 296 TYR A O 1
ATOM 2230 N N . ASN A 1 297 ? -12.922 8.505 5.913 1.00 87.38 297 ASN A N 1
ATOM 2231 C CA . ASN A 1 297 ? -13.375 9.748 5.289 1.00 87.38 297 ASN A CA 1
ATOM 2232 C C . ASN A 1 297 ? -13.646 10.829 6.366 1.00 87.38 297 ASN A C 1
ATOM 2234 O O . ASN A 1 297 ? -13.324 10.671 7.545 1.00 87.38 297 ASN A O 1
ATOM 2238 N N . ALA A 1 298 ? -14.222 11.973 5.986 1.00 85.31 298 ALA A N 1
ATOM 2239 C CA . ALA A 1 298 ? -14.522 13.091 6.887 1.00 85.31 298 ALA A CA 1
ATOM 2240 C C . ALA A 1 298 ? -16.034 13.270 7.170 1.00 85.31 298 ALA A C 1
ATOM 2242 O O . ALA A 1 298 ? -16.463 14.349 7.592 1.00 85.31 298 ALA A O 1
ATOM 2243 N N . ILE A 1 299 ? -16.840 12.221 6.967 1.00 87.25 299 ILE A N 1
ATOM 2244 C CA . ILE A 1 299 ? -18.309 12.266 7.012 1.00 87.25 299 ILE A CA 1
ATOM 2245 C C . ILE A 1 299 ? -1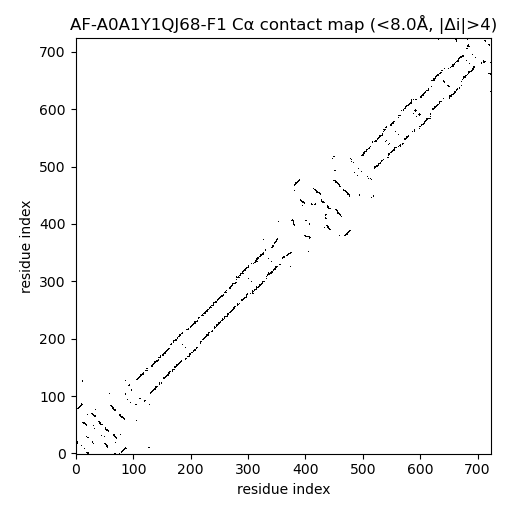8.793 12.544 8.436 1.00 87.25 299 ILE A C 1
ATOM 2247 O O . ILE A 1 299 ? -18.445 11.834 9.378 1.00 87.25 299 ILE A O 1
ATOM 2251 N N . THR A 1 300 ? -19.644 13.558 8.587 1.00 81.62 300 THR A N 1
ATOM 2252 C CA . THR A 1 300 ? -20.274 13.941 9.862 1.00 81.62 300 THR A CA 1
ATOM 2253 C C . THR A 1 300 ? -21.753 13.553 9.899 1.00 81.62 300 THR A C 1
ATOM 2255 O O . THR A 1 300 ? -22.393 13.403 8.858 1.00 81.62 300 THR A O 1
ATOM 2258 N N . SER A 1 301 ? -22.330 13.406 11.093 1.00 73.50 301 SER A N 1
ATOM 2259 C CA . SER A 1 301 ? -23.746 13.049 11.290 1.00 73.50 301 SER A CA 1
ATOM 2260 C C . SER A 1 301 ? -24.693 14.250 11.118 1.00 73.50 301 SER A C 1
ATOM 2262 O O . SER A 1 301 ? -25.502 14.558 11.991 1.00 73.50 301 SER A O 1
ATOM 2264 N N . THR A 1 302 ? -24.574 14.973 10.001 1.00 81.75 302 THR A N 1
ATOM 2265 C CA . THR A 1 302 ? -25.518 16.035 9.623 1.00 81.75 302 THR A CA 1
ATOM 2266 C C . THR A 1 302 ? -26.858 15.442 9.194 1.00 81.75 302 THR A C 1
ATOM 2268 O O . THR A 1 302 ? -26.927 14.327 8.674 1.00 81.75 302 THR A O 1
ATOM 2271 N N . ALA A 1 303 ? -27.940 16.214 9.329 1.00 79.00 303 ALA A N 1
ATOM 2272 C CA . ALA A 1 303 ? -29.269 15.775 8.904 1.00 79.00 303 ALA A CA 1
ATOM 2273 C C . ALA A 1 303 ? -29.329 15.368 7.413 1.00 79.00 303 ALA A C 1
ATOM 2275 O O . ALA A 1 303 ? -30.067 14.445 7.074 1.00 79.00 303 ALA A O 1
ATOM 2276 N N . SER A 1 304 ? -28.530 15.992 6.533 1.00 84.69 304 SER A N 1
ATOM 2277 C CA . SER A 1 304 ? -28.428 15.611 5.114 1.00 84.69 304 SER A CA 1
ATOM 2278 C C . SER A 1 304 ? -27.747 14.255 4.919 1.00 84.69 304 SER A C 1
ATOM 2280 O O . SER A 1 304 ? -28.284 13.407 4.204 1.00 84.69 304 SER A O 1
ATOM 2282 N N . ASN A 1 305 ? -26.616 14.007 5.586 1.00 86.88 305 ASN A N 1
ATOM 2283 C CA . ASN A 1 305 ? -25.886 12.740 5.492 1.00 86.88 305 ASN A CA 1
ATOM 2284 C C . ASN A 1 305 ? -26.717 11.580 6.045 1.00 86.88 305 ASN A C 1
ATOM 2286 O O . ASN A 1 305 ? -26.864 10.545 5.396 1.00 86.88 305 ASN A O 1
ATOM 2290 N N . ILE A 1 306 ? -27.336 11.793 7.206 1.00 82.62 306 ILE A N 1
ATOM 2291 C CA . ILE A 1 306 ? -28.244 10.847 7.857 1.00 82.62 306 ILE A CA 1
ATOM 2292 C C . ILE A 1 306 ? -29.467 10.540 6.979 1.00 82.62 306 ILE A C 1
ATOM 2294 O O . ILE A 1 306 ? -29.812 9.372 6.796 1.00 82.62 306 ILE A O 1
ATOM 2298 N N . ALA A 1 307 ? -30.123 11.554 6.401 1.00 85.25 307 ALA A N 1
ATOM 2299 C CA . ALA A 1 307 ? -31.257 11.341 5.497 1.00 85.25 307 ALA A CA 1
ATOM 2300 C C . ALA A 1 307 ? -30.845 10.574 4.229 1.00 85.25 307 ALA A C 1
ATOM 2302 O O . ALA A 1 307 ? -31.564 9.677 3.785 1.00 85.25 307 ALA A O 1
ATOM 2303 N N . SER A 1 308 ? -29.664 10.878 3.686 1.00 88.94 308 SER A N 1
ATOM 2304 C CA . SER A 1 308 ? -29.121 10.215 2.497 1.00 88.94 308 SER A CA 1
ATOM 2305 C C . SER A 1 308 ? -28.825 8.743 2.770 1.00 88.94 308 SER A C 1
ATOM 2307 O O . SER A 1 308 ? -29.312 7.891 2.031 1.00 88.94 308 SER A O 1
ATOM 2309 N N . LEU A 1 309 ? -28.144 8.418 3.874 1.00 87.25 309 LEU A N 1
ATOM 2310 C CA . LEU A 1 309 ? -27.893 7.035 4.294 1.00 87.25 309 LEU A CA 1
ATOM 2311 C C . LEU A 1 309 ? -29.196 6.260 4.564 1.00 87.25 309 LEU A C 1
ATOM 2313 O O . LEU A 1 309 ? -29.357 5.141 4.081 1.00 87.25 309 LEU A O 1
ATOM 2317 N N . ASN A 1 310 ? -30.166 6.859 5.264 1.00 85.25 310 ASN A N 1
ATOM 2318 C CA . ASN A 1 310 ? -31.471 6.232 5.518 1.00 85.25 310 ASN A CA 1
ATOM 2319 C C . ASN A 1 310 ? -32.292 5.981 4.238 1.00 85.25 310 ASN A C 1
ATOM 2321 O O . ASN A 1 310 ? -33.137 5.087 4.221 1.00 85.25 310 ASN A O 1
ATOM 2325 N N . SER A 1 311 ? -32.044 6.726 3.154 1.00 89.12 311 SER A N 1
ATOM 2326 C CA . SER A 1 311 ? -32.688 6.481 1.854 1.00 89.12 311 SER A CA 1
ATOM 2327 C C . SER A 1 311 ? -32.172 5.221 1.137 1.00 89.12 311 SER A C 1
ATOM 2329 O O . SER A 1 311 ? -32.817 4.734 0.205 1.00 89.12 311 SER A O 1
ATOM 2331 N N . LEU A 1 312 ? -31.043 4.652 1.582 1.00 90.12 312 LEU A N 1
ATOM 2332 C CA . LEU A 1 312 ? -30.406 3.460 1.011 1.00 90.12 312 LEU A CA 1
ATOM 2333 C C . LEU A 1 312 ? -31.087 2.169 1.499 1.00 90.12 312 LEU A C 1
ATOM 2335 O O . LEU A 1 312 ? -30.474 1.281 2.095 1.00 90.12 312 LEU A O 1
ATOM 2339 N N . THR A 1 313 ? -32.387 2.052 1.230 1.00 87.25 313 THR A N 1
ATOM 2340 C CA . THR A 1 313 ? -33.234 0.919 1.652 1.00 87.25 313 THR A CA 1
ATOM 2341 C C . THR A 1 313 ? -32.843 -0.422 1.021 1.00 87.25 313 THR A C 1
ATOM 2343 O O . THR A 1 313 ? -33.324 -1.467 1.457 1.00 87.25 313 THR A O 1
ATOM 2346 N N . GLY A 1 314 ? -31.954 -0.407 0.022 1.00 86.94 314 GLY A N 1
ATOM 2347 C CA . GLY A 1 314 ? -31.375 -1.596 -0.596 1.00 86.94 314 GLY A CA 1
ATOM 2348 C C . GLY A 1 314 ? -30.236 -2.247 0.193 1.00 86.94 314 GLY A C 1
ATOM 2349 O O . GLY A 1 314 ? -29.982 -3.432 -0.032 1.00 86.94 314 GLY A O 1
ATOM 2350 N N . LEU A 1 315 ? -29.556 -1.535 1.105 1.00 86.38 315 LEU A N 1
ATOM 2351 C CA . LEU A 1 315 ? -28.321 -2.028 1.735 1.00 86.38 315 LEU A CA 1
ATOM 2352 C C . LEU A 1 315 ? -28.572 -3.306 2.548 1.00 86.38 315 LEU A C 1
ATOM 2354 O O . LEU A 1 315 ? -29.421 -3.342 3.433 1.00 86.38 315 LEU A O 1
ATOM 2358 N N . ASN A 1 316 ? -27.844 -4.381 2.234 1.00 81.56 316 ASN A N 1
ATOM 2359 C CA . ASN A 1 316 ? -27.974 -5.665 2.944 1.00 81.56 316 ASN A CA 1
ATOM 2360 C C . ASN A 1 316 ? -26.735 -6.575 2.882 1.00 81.56 316 ASN A C 1
ATOM 2362 O O . ASN A 1 316 ? -26.693 -7.582 3.580 1.00 81.56 316 ASN A O 1
ATOM 2366 N N . THR A 1 317 ? -25.734 -6.241 2.066 1.00 79.88 317 THR A N 1
ATOM 2367 C CA . THR A 1 317 ? -24.488 -7.010 1.949 1.00 79.88 317 THR A CA 1
ATOM 2368 C C . THR A 1 317 ? -23.424 -6.472 2.897 1.00 79.88 317 THR A C 1
ATOM 2370 O O . THR A 1 317 ? -22.837 -7.250 3.640 1.00 79.88 317 THR A O 1
ATOM 2373 N N . LEU A 1 318 ? -23.182 -5.157 2.878 1.00 76.00 318 LEU A N 1
ATOM 2374 C CA . LEU A 1 318 ? -22.139 -4.511 3.675 1.00 76.00 318 LEU A CA 1
ATOM 2375 C C . LEU A 1 318 ? -22.360 -2.994 3.743 1.00 76.00 318 LEU A C 1
ATOM 2377 O O . LEU A 1 318 ? -22.694 -2.375 2.731 1.00 76.00 318 LEU A O 1
ATOM 2381 N N . LEU A 1 319 ? -22.116 -2.401 4.908 1.00 83.06 319 LEU A N 1
ATOM 2382 C CA . LEU A 1 319 ? -21.839 -0.977 5.069 1.00 83.06 319 LEU A CA 1
ATOM 2383 C C . LEU A 1 319 ? -20.580 -0.820 5.932 1.00 83.06 319 LEU A C 1
ATOM 2385 O O . LEU A 1 319 ? -20.494 -1.416 7.003 1.00 83.06 319 LEU A O 1
ATOM 2389 N N . ARG A 1 320 ? -19.607 -0.027 5.488 1.00 75.38 320 ARG A N 1
ATOM 2390 C CA . ARG A 1 320 ? -18.425 0.326 6.289 1.00 75.38 320 ARG A CA 1
ATOM 2391 C C . ARG A 1 320 ? -18.350 1.839 6.422 1.00 75.38 320 ARG A C 1
ATOM 2393 O O . ARG A 1 320 ? -18.409 2.548 5.425 1.00 75.38 320 ARG A O 1
ATOM 2400 N N . LEU A 1 321 ? -18.314 2.319 7.663 1.00 80.00 321 LEU A N 1
ATOM 2401 C CA . LEU A 1 321 ? -18.312 3.744 8.031 1.00 80.00 321 LEU A CA 1
ATOM 2402 C C . LEU A 1 321 ? -17.168 4.084 8.998 1.00 80.00 321 LEU A C 1
ATOM 2404 O O . LEU A 1 321 ? -17.146 5.152 9.596 1.00 80.00 321 LEU A O 1
ATOM 2408 N N . GLU A 1 322 ? -16.229 3.162 9.162 1.00 71.19 322 GLU A N 1
ATOM 2409 C CA . GLU A 1 322 ? -15.048 3.218 10.026 1.00 71.19 322 GLU A CA 1
ATOM 2410 C C . GLU A 1 322 ? -14.188 4.479 9.790 1.00 71.19 322 GLU A C 1
ATOM 2412 O O . GLU A 1 322 ? -14.232 5.064 8.710 1.00 71.19 322 GLU A O 1
ATOM 2417 N N . GLY A 1 323 ? -13.465 4.980 10.793 1.00 67.19 323 GLY A N 1
ATOM 2418 C CA . GLY A 1 323 ? -12.532 6.110 10.624 1.00 67.19 323 GLY A C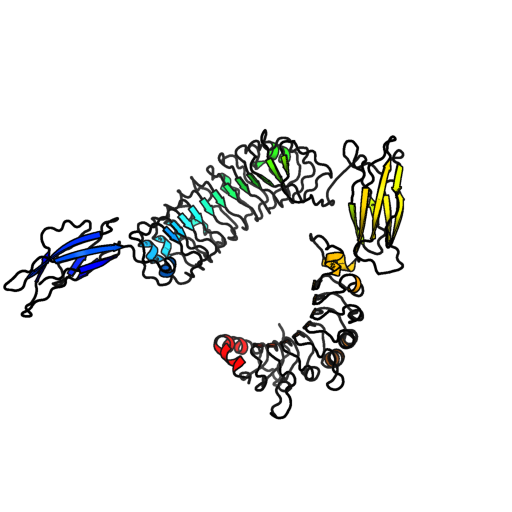A 1
ATOM 2419 C C . GLY A 1 323 ? -13.142 7.481 10.280 1.00 67.19 323 GLY A C 1
ATOM 2420 O O . GLY A 1 323 ? -12.427 8.352 9.783 1.00 67.19 323 GLY A O 1
ATOM 2421 N N . ASN A 1 324 ? -14.446 7.688 10.496 1.00 76.12 324 ASN A N 1
ATOM 2422 C CA . ASN A 1 324 ? -15.173 8.902 10.093 1.00 76.12 324 ASN A CA 1
ATOM 2423 C C . ASN A 1 324 ? -15.401 9.901 11.251 1.00 76.12 324 ASN A C 1
ATOM 2425 O O . ASN A 1 324 ? -14.691 9.919 12.261 1.00 76.12 324 ASN A O 1
ATOM 2429 N N . ARG A 1 325 ? -16.350 10.834 11.078 1.00 70.44 325 ARG A N 1
ATOM 2430 C CA . ARG A 1 325 ? -16.664 11.920 12.021 1.00 70.44 325 ARG A CA 1
ATOM 2431 C C . ARG A 1 325 ? -18.124 11.907 12.500 1.00 70.44 325 ARG A C 1
ATOM 2433 O O . ARG A 1 325 ? -18.670 12.959 12.838 1.00 70.44 325 ARG A O 1
ATOM 2440 N N . LEU A 1 326 ? -18.778 10.744 12.507 1.00 68.06 326 LEU A N 1
ATOM 2441 C CA . LEU A 1 326 ? -20.169 10.603 12.953 1.00 68.06 326 LEU A CA 1
ATOM 2442 C C . LEU A 1 326 ? -20.274 10.845 14.469 1.00 68.06 326 LEU A C 1
ATOM 2444 O O . LEU A 1 326 ? -19.527 10.228 15.221 1.00 68.06 326 LEU A O 1
ATOM 2448 N N . LEU A 1 327 ? -21.185 11.727 14.904 1.00 55.81 327 LEU A N 1
ATOM 2449 C CA . LEU A 1 327 ? -21.473 12.007 16.325 1.00 55.81 327 LEU A CA 1
ATOM 2450 C C . LEU A 1 327 ? -22.774 11.324 16.786 1.00 55.81 327 LEU A C 1
ATOM 2452 O O . LEU A 1 327 ? -22.888 10.882 17.921 1.00 55.81 327 LEU A O 1
ATOM 2456 N N . ASP A 1 328 ? -23.762 11.248 15.894 1.00 60.72 328 ASP A N 1
ATOM 2457 C CA . ASP A 1 328 ? -25.051 10.584 16.090 1.00 60.72 328 ASP A CA 1
ATOM 2458 C C . ASP A 1 328 ? -25.195 9.461 15.056 1.00 60.72 328 ASP A C 1
ATOM 2460 O O . ASP A 1 328 ? -25.216 9.701 13.846 1.00 60.72 328 ASP A O 1
ATOM 2464 N N . VAL A 1 329 ? -25.289 8.227 15.554 1.00 55.00 329 VAL A N 1
ATOM 2465 C CA . VAL A 1 329 ? -25.643 7.030 14.773 1.00 55.00 329 VAL A CA 1
ATOM 2466 C C . VAL A 1 329 ? -26.998 6.442 15.174 1.00 55.00 329 VAL A C 1
ATOM 2468 O O . VAL A 1 329 ? -27.512 5.539 14.514 1.00 55.00 329 VAL A O 1
ATOM 2471 N N . ASP A 1 330 ? -27.622 6.996 16.211 1.00 53.75 330 ASP A N 1
ATOM 2472 C CA . ASP A 1 330 ? -28.969 6.655 16.657 1.00 53.75 330 ASP A CA 1
ATOM 2473 C C . ASP A 1 330 ? -30.018 7.140 15.633 1.00 53.75 330 ASP A C 1
ATOM 2475 O O . ASP A 1 330 ? -31.162 6.682 15.626 1.00 53.75 330 ASP A O 1
ATOM 2479 N N . ALA A 1 331 ? -29.620 8.016 14.708 1.00 55.12 331 ALA A N 1
ATOM 2480 C CA . ALA A 1 331 ? -30.387 8.386 13.528 1.00 55.12 331 ALA A CA 1
ATOM 2481 C C . ALA A 1 331 ? -30.206 7.449 12.304 1.00 55.12 331 ALA A C 1
ATOM 2483 O O . ALA A 1 331 ? -30.965 7.583 11.345 1.00 55.12 331 ALA A O 1
ATOM 2484 N N . LEU A 1 332 ? -29.302 6.453 12.317 1.00 61.47 332 LEU A N 1
ATOM 2485 C CA . LEU A 1 332 ? -29.127 5.458 11.227 1.00 61.47 332 LEU A CA 1
ATOM 2486 C C . LEU A 1 332 ? -30.198 4.337 11.224 1.00 61.47 332 LEU A C 1
ATOM 2488 O O . LEU A 1 332 ? -30.033 3.300 10.579 1.00 61.47 332 LEU A O 1
ATOM 2492 N N . LYS A 1 333 ? -31.301 4.505 11.965 1.00 58.19 333 LYS A N 1
ATOM 2493 C CA . LYS A 1 333 ? -32.289 3.449 12.266 1.00 58.19 333 LYS A CA 1
ATOM 2494 C C . LYS A 1 333 ? -33.039 2.863 11.059 1.00 58.19 333 LYS A C 1
ATOM 2496 O O . LYS A 1 333 ? -33.713 1.847 11.232 1.00 58.19 333 LYS A O 1
ATOM 2501 N N . TYR A 1 334 ? -32.946 3.464 9.870 1.00 64.12 334 TYR A N 1
ATOM 2502 C CA . TYR A 1 334 ? -33.716 3.062 8.683 1.00 64.12 334 TYR A CA 1
ATOM 2503 C C . TYR A 1 334 ? -32.863 2.526 7.517 1.00 64.12 334 TYR A C 1
ATOM 2505 O O . TYR A 1 334 ? -33.424 2.075 6.514 1.00 64.12 334 TYR A O 1
ATOM 2513 N N . ILE A 1 335 ? -31.528 2.519 7.640 1.00 67.38 335 ILE A N 1
ATOM 2514 C CA . ILE A 1 335 ? -30.620 1.978 6.612 1.00 67.38 335 ILE A CA 1
ATOM 2515 C C . ILE A 1 335 ? -30.926 0.494 6.349 1.00 67.38 335 ILE A C 1
ATOM 2517 O O . ILE A 1 335 ? -31.166 -0.276 7.277 1.00 67.38 335 ILE A O 1
ATOM 2521 N N . GLY A 1 336 ? -30.945 0.085 5.074 1.00 58.91 336 GLY A N 1
ATOM 2522 C CA . GLY A 1 336 ? -31.258 -1.296 4.675 1.00 58.91 336 GLY A CA 1
ATOM 2523 C C . GLY A 1 336 ? -32.725 -1.712 4.859 1.00 58.91 336 GLY A C 1
ATOM 2524 O O . GLY A 1 336 ? -33.097 -2.857 4.582 1.00 58.91 336 GLY A O 1
ATOM 2525 N N . GLY A 1 337 ? -33.583 -0.785 5.304 1.00 65.81 337 GLY A N 1
ATOM 2526 C CA . GLY A 1 337 ? -35.030 -0.951 5.390 1.00 65.81 337 GLY A CA 1
ATOM 2527 C C . GLY A 1 337 ? -35.459 -2.094 6.313 1.00 65.81 337 GLY A C 1
ATOM 2528 O O . GLY A 1 337 ? -35.592 -1.926 7.527 1.00 65.81 337 GLY A O 1
ATOM 2529 N N . THR A 1 338 ? -35.758 -3.256 5.728 1.00 55.47 338 THR A N 1
ATOM 2530 C CA . THR A 1 338 ? -36.297 -4.434 6.433 1.00 55.47 338 THR A CA 1
ATOM 2531 C C . THR A 1 338 ? -35.307 -5.583 6.609 1.00 55.47 338 THR A C 1
ATOM 2533 O O . THR A 1 338 ? -35.617 -6.519 7.347 1.00 55.47 338 THR A O 1
ATOM 2536 N N . LYS A 1 339 ? -34.133 -5.529 5.970 1.00 55.72 339 LYS A N 1
ATOM 2537 C CA . LYS A 1 339 ? -33.130 -6.605 5.991 1.00 55.72 339 LYS A CA 1
ATOM 2538 C C . LYS A 1 339 ? -32.091 -6.406 7.092 1.00 55.72 339 LYS A C 1
ATOM 2540 O O . LYS A 1 339 ? -31.927 -5.307 7.605 1.00 55.72 339 LYS A O 1
ATOM 2545 N N . THR A 1 340 ? -31.376 -7.477 7.431 1.00 53.62 340 THR A N 1
ATOM 2546 C CA . THR A 1 340 ? -30.183 -7.405 8.281 1.00 53.62 340 THR A CA 1
ATOM 2547 C C . THR A 1 340 ? -28.979 -6.892 7.490 1.00 53.62 340 THR A C 1
ATOM 2549 O O . THR A 1 340 ? -28.688 -7.446 6.430 1.00 53.62 340 THR A O 1
ATOM 2552 N N . LEU A 1 341 ? -28.259 -5.901 8.016 1.00 54.97 341 LEU A N 1
ATOM 2553 C CA . LEU A 1 341 ? -27.097 -5.264 7.391 1.00 54.97 341 LEU A CA 1
ATOM 2554 C C . LEU A 1 341 ? -25.825 -5.465 8.240 1.00 54.97 341 LEU A C 1
ATOM 2556 O O . LEU A 1 341 ? -25.813 -5.055 9.405 1.00 54.97 341 LEU A O 1
ATOM 2560 N N . PRO A 1 342 ? -24.755 -6.066 7.684 1.00 56.22 342 PRO A N 1
ATOM 2561 C CA . PRO A 1 342 ? -23.413 -6.023 8.266 1.00 56.22 342 PRO A CA 1
ATOM 2562 C C . PRO A 1 342 ? -22.850 -4.594 8.295 1.00 56.22 342 PRO A C 1
ATOM 2564 O O . PRO A 1 342 ? -22.889 -3.914 7.268 1.00 56.22 342 PRO A O 1
ATOM 2567 N N . LEU A 1 343 ? -22.326 -4.154 9.445 1.00 59.75 343 LEU A N 1
ATOM 2568 C CA . LEU A 1 343 ? -21.826 -2.789 9.663 1.00 59.75 343 LEU A CA 1
ATOM 2569 C C . LEU A 1 343 ? -20.467 -2.754 10.390 1.00 59.75 343 LEU A C 1
ATOM 2571 O O . LEU A 1 343 ? -20.323 -3.417 11.421 1.00 59.75 343 LEU A O 1
ATOM 2575 N N . THR A 1 344 ? -19.527 -1.921 9.918 1.00 56.62 344 THR A N 1
ATOM 2576 C CA . THR A 1 344 ? -18.360 -1.452 10.705 1.00 56.62 344 THR A CA 1
ATOM 2577 C C . THR A 1 344 ? -18.498 0.040 11.040 1.00 56.62 344 THR A C 1
ATOM 2579 O O . THR A 1 344 ? -18.984 0.830 10.225 1.00 56.62 344 THR A O 1
ATOM 2582 N N . LEU A 1 345 ? -18.121 0.415 12.268 1.00 58.41 345 LEU A N 1
ATOM 2583 C CA . LEU A 1 345 ? -18.289 1.761 12.852 1.00 58.41 345 LEU A CA 1
ATOM 2584 C C . LEU A 1 345 ? -17.105 2.183 13.753 1.00 58.41 345 LEU A C 1
ATOM 2586 O O . LEU A 1 345 ? -17.210 3.168 14.484 1.00 58.41 345 LEU A O 1
ATOM 2590 N N . GLU A 1 346 ? -15.996 1.440 13.724 1.00 55.19 346 GLU A N 1
ATOM 2591 C CA . GLU A 1 346 ? -14.803 1.701 14.545 1.00 55.19 346 GLU A CA 1
ATOM 2592 C C . GLU A 1 346 ? -14.183 3.086 14.180 1.00 55.19 346 GLU A C 1
ATOM 2594 O O . GLU A 1 346 ? -14.554 3.699 13.174 1.00 55.19 346 GLU A O 1
ATOM 2599 N N . ASP A 1 347 ? -13.329 3.665 15.030 1.00 54.78 347 ASP A N 1
ATOM 2600 C CA . ASP A 1 347 ? -12.695 4.992 14.829 1.00 54.78 347 ASP A CA 1
ATOM 2601 C C . ASP A 1 347 ? -13.630 6.200 14.523 1.00 54.78 347 ASP A C 1
ATOM 2603 O O . ASP A 1 347 ? -13.227 7.177 13.888 1.00 54.78 347 ASP A O 1
ATOM 2607 N N . ASN A 1 348 ? -14.880 6.188 15.004 1.00 52.12 348 ASN A N 1
ATOM 2608 C CA . ASN A 1 348 ? -15.820 7.321 14.901 1.00 52.12 348 ASN A CA 1
ATOM 2609 C C . ASN A 1 348 ? -16.021 8.077 16.231 1.00 52.12 348 ASN A C 1
ATOM 2611 O O . ASN A 1 348 ? -15.711 7.577 17.310 1.00 52.12 348 ASN A O 1
ATOM 2615 N N . CYS A 1 349 ? -16.611 9.279 16.170 1.00 52.28 349 CYS A N 1
ATOM 2616 C CA . CYS A 1 349 ? -16.878 10.163 17.319 1.00 52.28 349 CYS A CA 1
ATOM 2617 C C . CYS A 1 349 ? -18.098 9.746 18.169 1.00 52.28 349 CYS A C 1
ATOM 2619 O O . CYS A 1 349 ? -18.836 10.603 18.654 1.00 52.28 349 CYS A O 1
ATOM 2621 N N . LEU A 1 350 ? -18.384 8.453 18.276 1.00 46.53 350 LEU A N 1
ATOM 2622 C CA . LEU A 1 350 ? -19.683 7.967 18.743 1.00 46.53 350 LEU A CA 1
ATOM 2623 C C . LEU A 1 350 ? -19.885 8.227 20.251 1.00 46.53 350 LEU A C 1
ATOM 2625 O O . LEU A 1 350 ? -18.909 8.336 20.996 1.00 46.53 350 LEU A O 1
ATOM 2629 N N . PRO A 1 351 ? -21.132 8.308 20.748 1.00 38.75 351 PRO A N 1
ATOM 2630 C CA . PRO A 1 351 ? -21.395 8.183 22.177 1.00 38.75 351 PRO A CA 1
ATOM 2631 C C . PRO A 1 351 ? -20.966 6.794 22.672 1.00 38.75 351 PRO A C 1
ATOM 2633 O O . PRO A 1 351 ? -21.001 5.814 21.930 1.00 38.75 351 PRO A O 1
ATOM 2636 N N . ALA A 1 352 ? -20.611 6.690 23.955 1.00 36.00 352 ALA A N 1
ATOM 2637 C CA . ALA A 1 352 ? -20.148 5.436 24.562 1.00 36.00 352 ALA A CA 1
ATOM 2638 C C . ALA A 1 352 ? -21.216 4.316 24.625 1.00 36.00 352 ALA A C 1
ATOM 2640 O O . ALA A 1 352 ? -20.900 3.180 24.971 1.00 36.00 352 ALA A O 1
ATOM 2641 N N . ILE A 1 353 ? -22.473 4.624 24.284 1.00 36.41 353 ILE A N 1
ATOM 2642 C CA . ILE A 1 353 ? -23.584 3.679 24.136 1.00 36.41 353 ILE A CA 1
ATOM 2643 C C . ILE A 1 353 ? -24.261 3.950 22.789 1.00 36.41 353 ILE A C 1
ATOM 2645 O O . ILE A 1 353 ? -24.597 5.091 22.480 1.00 36.41 353 ILE A O 1
ATOM 2649 N N . ILE A 1 354 ? -24.487 2.893 22.004 1.00 40.25 354 ILE A N 1
ATOM 2650 C CA . ILE A 1 354 ? -25.144 2.949 20.691 1.00 40.25 354 ILE A CA 1
ATOM 2651 C C . ILE A 1 354 ? -26.314 1.963 20.685 1.00 40.25 354 ILE A C 1
ATOM 2653 O O . ILE A 1 354 ? -26.100 0.756 20.831 1.00 40.25 354 ILE A O 1
ATOM 2657 N N . THR A 1 355 ? -27.542 2.438 20.454 1.00 39.72 355 THR A N 1
ATOM 2658 C CA . THR A 1 355 ? -28.715 1.555 20.341 1.00 39.72 355 THR A CA 1
ATOM 2659 C C . THR A 1 355 ? -28.909 1.122 18.891 1.00 39.72 355 THR A C 1
ATOM 2661 O O . THR A 1 355 ? -29.746 1.647 18.153 1.00 39.72 355 THR A O 1
ATOM 2664 N N . LEU A 1 356 ? -28.120 0.133 18.465 1.00 41.97 356 LEU A N 1
ATOM 2665 C CA . LEU A 1 356 ? -28.267 -0.450 17.133 1.00 41.97 356 LEU A CA 1
ATOM 2666 C C . LEU A 1 356 ? -29.652 -1.114 16.972 1.00 41.97 356 LEU A C 1
ATOM 2668 O O . LEU A 1 356 ? -30.067 -1.886 17.841 1.00 41.97 356 LEU A O 1
ATOM 2672 N N . PRO A 1 357 ? -30.366 -0.881 15.851 1.00 41.75 357 PRO A N 1
ATOM 2673 C CA . PRO A 1 357 ? -31.546 -1.661 15.499 1.00 41.75 357 PRO A CA 1
ATOM 2674 C C . PRO A 1 357 ? -31.238 -3.158 15.476 1.00 41.75 357 PRO A C 1
ATOM 2676 O O . PRO A 1 357 ? -30.167 -3.565 15.033 1.00 41.75 357 PRO A O 1
ATOM 2679 N N . SER A 1 358 ? -32.232 -4.000 15.767 1.00 43.88 358 SER A N 1
ATOM 2680 C CA . SER A 1 358 ? -32.146 -5.465 15.602 1.00 43.88 358 SER A CA 1
ATOM 2681 C C . SER A 1 358 ? -31.886 -5.937 14.157 1.00 43.88 358 SER A C 1
ATOM 2683 O O . SER A 1 358 ? -31.723 -7.129 13.905 1.00 43.88 358 SER A O 1
ATOM 2685 N N . ARG A 1 359 ? -31.850 -4.999 13.202 1.00 48.03 359 ARG A N 1
ATOM 2686 C CA . ARG A 1 359 ? -31.480 -5.181 11.794 1.00 48.03 359 ARG A CA 1
ATOM 2687 C C . ARG A 1 359 ? -30.015 -4.844 11.491 1.00 48.03 359 ARG A C 1
ATOM 2689 O O . ARG A 1 359 ? -29.586 -5.067 10.368 1.00 48.03 359 ARG A O 1
ATOM 2696 N N . ILE A 1 360 ? -29.229 -4.344 12.439 1.00 44.59 360 ILE A N 1
ATOM 2697 C CA . ILE A 1 360 ? -27.803 -4.073 12.227 1.00 44.59 360 ILE A CA 1
ATOM 2698 C C . ILE A 1 360 ? -26.973 -5.139 12.941 1.00 44.59 360 ILE A C 1
ATOM 2700 O O . ILE A 1 360 ? -27.156 -5.396 14.129 1.00 44.59 360 ILE A O 1
ATOM 2704 N N . LYS A 1 361 ? -26.049 -5.766 12.207 1.00 45.53 361 LYS A N 1
ATOM 2705 C CA . LYS A 1 361 ? -25.094 -6.743 12.736 1.00 45.53 361 LYS A CA 1
ATOM 2706 C C . LYS A 1 361 ? -23.692 -6.149 12.659 1.00 45.53 361 LYS A C 1
ATOM 2708 O O . LYS A 1 361 ? -23.156 -6.000 11.565 1.00 45.53 361 LYS A O 1
ATOM 2713 N N . VAL A 1 362 ? -23.084 -5.853 13.805 1.00 45.59 362 VAL A N 1
ATOM 2714 C CA . VAL A 1 362 ? -21.670 -5.449 13.842 1.00 45.59 362 VAL A CA 1
ATOM 2715 C C . VAL A 1 362 ? -20.791 -6.631 13.439 1.00 45.59 362 VAL A C 1
ATOM 2717 O O . VAL A 1 362 ? -21.051 -7.770 13.840 1.00 45.59 362 VAL A O 1
ATOM 2720 N N . VAL A 1 363 ? -19.762 -6.362 12.639 1.00 39.38 363 VAL A N 1
ATOM 2721 C CA . VAL A 1 363 ? -18.729 -7.332 12.254 1.00 39.38 363 VAL A CA 1
ATOM 2722 C C . VAL A 1 363 ? -17.389 -6.600 12.307 1.00 39.38 363 VAL A C 1
ATOM 2724 O O . VAL A 1 363 ? -17.216 -5.636 11.575 1.00 39.38 363 VAL A O 1
ATOM 2727 N N . GLY A 1 364 ? -16.479 -7.008 13.190 1.00 37.06 364 GLY A N 1
ATOM 2728 C CA . GLY A 1 364 ? -15.263 -6.244 13.491 1.00 37.06 364 GLY A CA 1
ATOM 2729 C C . GLY A 1 364 ? -14.510 -6.808 14.696 1.00 37.06 364 GLY A C 1
ATOM 2730 O O . GLY A 1 364 ? -14.755 -7.953 15.096 1.00 37.06 364 GLY A O 1
ATOM 2731 N N . LYS A 1 365 ? -13.605 -6.015 15.276 1.00 31.45 365 LYS A N 1
ATOM 2732 C CA . LYS A 1 365 ? -12.899 -6.358 16.523 1.00 31.45 365 LYS A CA 1
ATOM 2733 C C . LYS A 1 365 ? -13.678 -5.844 17.746 1.00 31.45 365 LYS A C 1
ATOM 2735 O O . LYS A 1 365 ? -14.773 -5.291 17.643 1.00 31.45 365 LYS A O 1
ATOM 2740 N N . SER A 1 366 ? -13.141 -6.086 18.942 1.00 33.47 366 SER A N 1
ATOM 2741 C CA . SER A 1 366 ? -13.622 -5.438 20.168 1.00 33.47 366 SER A CA 1
ATOM 2742 C C . SER A 1 366 ? -13.463 -3.923 20.034 1.00 33.47 366 SER A C 1
ATOM 2744 O O . SER A 1 366 ? -12.358 -3.470 19.748 1.00 33.47 366 SER A O 1
ATOM 2746 N N . TRP A 1 367 ? -14.542 -3.164 20.252 1.00 34.97 367 TRP A N 1
ATOM 2747 C CA . TRP A 1 367 ? -14.593 -1.727 19.960 1.00 34.97 367 TRP A CA 1
ATOM 2748 C C . TRP A 1 367 ? -13.453 -0.959 20.639 1.00 34.97 367 TRP A C 1
ATOM 2750 O O . TRP A 1 367 ? -13.399 -0.883 21.869 1.00 34.97 367 TRP A O 1
ATOM 2760 N N . GLN A 1 368 ? -12.585 -0.342 19.839 1.00 33.28 368 GLN A N 1
ATOM 2761 C CA . GLN A 1 368 ? -11.640 0.661 20.321 1.00 33.28 368 GLN A CA 1
ATOM 2762 C C . GLN A 1 368 ? -12.294 2.044 20.224 1.00 33.28 368 GLN A C 1
ATOM 2764 O O . GLN A 1 368 ? -12.894 2.395 19.209 1.00 33.28 368 GLN A O 1
ATOM 2769 N N . PHE A 1 369 ? -12.236 2.810 21.314 1.00 32.56 369 PHE A N 1
ATOM 2770 C CA . PHE A 1 369 ? -12.948 4.079 21.454 1.00 32.56 369 PHE A CA 1
ATOM 2771 C C . PHE A 1 369 ? -11.947 5.224 21.612 1.00 32.56 369 PHE A C 1
ATOM 2773 O O . PHE A 1 369 ? -11.298 5.335 22.650 1.00 32.56 369 PHE A O 1
ATOM 2780 N N . SER A 1 370 ? -11.838 6.083 20.596 1.00 31.73 370 SER A N 1
ATOM 2781 C CA . SER A 1 370 ? -10.966 7.266 20.598 1.00 31.73 370 SER A CA 1
ATOM 2782 C C . SER A 1 370 ? -11.712 8.490 21.163 1.00 31.73 370 SER A C 1
ATOM 2784 O O . SER A 1 370 ? -12.483 9.112 20.429 1.00 31.73 370 SER A O 1
ATOM 2786 N N . PRO A 1 371 ? -11.506 8.908 22.435 1.00 30.88 371 PRO A N 1
ATOM 2787 C CA . PRO A 1 371 ? -12.417 9.836 23.122 1.00 30.88 371 PRO A CA 1
ATOM 2788 C C . PRO A 1 371 ? -12.300 11.308 22.705 1.00 30.88 371 PRO A C 1
ATOM 2790 O O . PRO A 1 371 ? -12.941 12.167 23.304 1.00 30.88 371 PRO A O 1
ATOM 2793 N N . SER A 1 372 ? -11.482 11.647 21.708 1.00 34.47 372 SER A N 1
ATOM 2794 C CA . SER A 1 372 ? -11.140 13.035 21.367 1.00 34.47 372 SER A CA 1
ATOM 2795 C C . SER A 1 372 ? -12.290 13.844 20.733 1.00 34.47 372 SER A C 1
ATOM 2797 O O . SER A 1 372 ? -12.029 14.921 20.192 1.00 34.47 372 SER A O 1
ATOM 2799 N N . ARG A 1 373 ? -13.544 13.334 20.746 1.00 37.97 373 ARG A N 1
ATOM 2800 C CA . ARG A 1 373 ? -14.673 13.868 19.954 1.00 37.97 373 ARG A CA 1
ATOM 2801 C C . ARG A 1 373 ? -16.131 13.844 20.572 1.00 37.97 373 ARG A C 1
ATOM 2803 O O . ARG A 1 373 ? -16.923 14.601 20.023 1.00 37.97 373 ARG A O 1
ATOM 2810 N N . CYS A 1 374 ? -16.509 13.112 21.664 1.00 39.78 374 CYS A N 1
ATOM 2811 C CA . CYS A 1 374 ? -17.864 13.077 22.371 1.00 39.78 374 CYS A CA 1
ATOM 2812 C C . CYS A 1 374 ? -17.811 12.444 23.821 1.00 39.78 374 CYS A C 1
ATOM 2814 O O . CYS A 1 374 ? -16.730 11.984 24.167 1.00 39.78 374 CYS A O 1
ATOM 2816 N N . GLY A 1 375 ? -18.818 12.323 24.747 1.00 36.38 375 GLY A N 1
ATOM 2817 C CA . GLY A 1 375 ? -20.274 12.681 24.925 1.00 36.38 375 GLY A CA 1
ATOM 2818 C C . GLY A 1 375 ? -20.917 12.119 26.269 1.00 36.38 375 GLY A C 1
ATOM 2819 O O . GLY A 1 375 ? -20.294 11.250 26.872 1.00 36.38 375 GLY A O 1
ATOM 2820 N N . SER A 1 376 ? -22.099 12.578 26.787 1.00 32.72 376 SER A N 1
ATOM 2821 C CA . SER A 1 376 ? -22.704 12.237 28.148 1.00 32.72 376 SER A CA 1
ATOM 2822 C C . SER A 1 376 ? -24.234 12.638 28.342 1.00 32.72 376 SER A C 1
ATOM 2824 O O . SER A 1 376 ? -24.765 13.158 27.367 1.00 32.72 376 SER A O 1
ATOM 2826 N N . THR A 1 377 ? -25.081 12.454 29.421 1.00 33.28 377 THR A N 1
ATOM 2827 C CA . THR A 1 377 ? -24.960 12.247 30.919 1.00 33.28 377 THR A CA 1
ATOM 2828 C C . THR A 1 377 ? -26.086 11.449 31.739 1.00 33.28 377 THR A C 1
ATOM 2830 O O . THR A 1 377 ? -27.239 11.852 31.708 1.00 33.28 377 THR A O 1
ATOM 2833 N N . ALA A 1 378 ? -25.784 10.365 32.530 1.00 35.34 378 ALA A N 1
ATOM 2834 C CA . ALA A 1 378 ? -26.450 9.707 33.731 1.00 35.34 378 ALA A CA 1
ATOM 2835 C C . ALA A 1 378 ? -25.706 8.369 34.232 1.00 35.34 378 ALA A C 1
ATOM 2837 O O . ALA A 1 378 ? -24.922 7.928 33.411 1.00 35.34 378 ALA A O 1
ATOM 2838 N N . PRO A 1 379 ? -25.891 7.670 35.427 1.00 39.69 379 PRO A N 1
ATOM 2839 C CA . PRO A 1 379 ? -24.907 6.723 36.124 1.00 39.69 379 PRO A CA 1
ATOM 2840 C C . PRO A 1 379 ? -24.943 5.116 36.229 1.00 39.69 379 PRO A C 1
ATOM 2842 O O . PRO A 1 379 ? -25.769 4.577 36.961 1.00 39.69 379 PRO A O 1
ATOM 2845 N N . VAL A 1 380 ? -23.955 4.352 35.669 1.00 32.19 380 VAL A N 1
ATOM 2846 C CA . VAL A 1 380 ? -23.377 2.966 35.962 1.00 32.19 380 VAL A CA 1
ATOM 2847 C C . VAL A 1 380 ? -21.849 2.884 35.676 1.00 32.19 380 VAL A C 1
ATOM 2849 O O . VAL A 1 380 ? -21.389 3.281 34.616 1.00 32.19 380 VAL A O 1
ATOM 2852 N N . ALA A 1 381 ? -21.039 2.311 36.569 1.00 36.78 381 ALA A N 1
ATOM 2853 C CA . ALA A 1 381 ? -19.574 2.232 36.430 1.00 36.78 381 ALA A CA 1
ATOM 2854 C C . ALA A 1 381 ? -19.055 1.324 35.278 1.00 36.78 381 ALA A C 1
ATOM 2856 O O . ALA A 1 381 ? -19.435 0.154 35.202 1.00 36.78 381 ALA A O 1
ATOM 2857 N N . LEU A 1 382 ? -18.131 1.828 34.442 1.00 38.66 382 LEU A N 1
ATOM 2858 C CA . LEU A 1 382 ? -17.392 1.043 33.432 1.00 38.66 382 LEU A CA 1
ATOM 2859 C C . LEU A 1 382 ? -16.024 0.557 33.935 1.00 38.66 382 LEU A C 1
ATOM 2861 O O . LEU A 1 382 ? -15.336 1.261 34.674 1.00 38.66 382 LEU A O 1
ATOM 2865 N N . SER A 1 383 ? -15.596 -0.616 33.458 1.00 38.66 383 SER A N 1
ATOM 2866 C CA . SER A 1 383 ? -14.198 -1.052 33.568 1.00 38.66 383 SER A CA 1
ATOM 2867 C C . SER A 1 383 ? -13.338 -0.196 32.634 1.00 38.66 383 SER A C 1
ATOM 2869 O O . SER A 1 383 ? -13.706 -0.024 31.473 1.00 38.66 383 SER A O 1
ATOM 2871 N N . LYS A 1 384 ? -12.211 0.336 33.117 1.00 47.75 384 LYS A N 1
ATOM 2872 C CA . LYS A 1 384 ? -11.278 1.132 32.301 1.00 47.75 384 LYS A CA 1
ATOM 2873 C C . LYS A 1 384 ? -9.850 0.627 32.472 1.00 47.75 384 LYS A C 1
ATOM 2875 O O . LYS A 1 384 ? -9.385 0.513 33.605 1.00 47.75 384 LYS A O 1
ATOM 2880 N N . ASP A 1 385 ? -9.149 0.427 31.364 1.00 47.69 385 ASP A N 1
ATOM 2881 C CA . ASP A 1 385 ? -7.689 0.479 31.347 1.00 47.69 385 ASP A CA 1
ATOM 2882 C C . ASP A 1 385 ? -7.296 1.958 31.208 1.00 47.69 385 ASP A C 1
ATOM 2884 O O . ASP A 1 385 ? -7.797 2.651 30.321 1.00 47.69 385 ASP A O 1
ATOM 2888 N N . VAL A 1 386 ? -6.473 2.475 32.123 1.00 45.16 386 VAL A N 1
ATOM 2889 C CA . VAL A 1 386 ? -6.082 3.893 32.156 1.00 45.16 386 VAL A CA 1
ATOM 2890 C C . VAL A 1 386 ? -4.566 4.009 32.185 1.00 45.16 386 VAL A C 1
ATOM 2892 O O . VAL A 1 386 ? -3.911 3.615 33.152 1.00 45.16 386 VAL A O 1
ATOM 2895 N N . GLU A 1 387 ? -4.020 4.592 31.125 1.00 47.78 387 GLU A N 1
ATOM 2896 C CA . GLU A 1 387 ? -2.604 4.922 31.018 1.00 47.78 387 GLU A CA 1
ATOM 2897 C C . GLU A 1 387 ? -2.316 6.269 31.698 1.00 47.78 387 GLU A C 1
ATOM 2899 O O . GLU A 1 387 ? -3.068 7.238 31.576 1.00 47.78 387 GLU A O 1
ATOM 2904 N N . ILE A 1 388 ? -1.239 6.307 32.480 1.00 48.94 388 ILE A N 1
ATOM 2905 C CA . ILE A 1 388 ? -0.848 7.428 33.335 1.00 48.94 388 ILE A CA 1
ATOM 2906 C C . ILE A 1 388 ? 0.640 7.691 33.145 1.00 48.94 388 ILE A C 1
ATOM 2908 O O . ILE A 1 388 ? 1.466 6.796 33.321 1.00 48.94 388 ILE A O 1
ATOM 2912 N N . PHE A 1 389 ? 1.004 8.937 32.857 1.00 49.25 389 PHE A N 1
ATOM 2913 C CA . PHE A 1 389 ? 2.407 9.330 32.785 1.00 49.25 389 PHE A CA 1
ATOM 2914 C C . PHE A 1 389 ? 3.008 9.514 34.183 1.00 49.25 389 PHE A C 1
ATOM 2916 O O . PHE A 1 389 ? 2.392 10.125 35.062 1.00 49.25 389 PHE A O 1
ATOM 2923 N N . GLN A 1 390 ? 4.223 8.996 34.400 1.00 50.81 390 GLN A N 1
ATOM 2924 C CA . GLN A 1 390 ? 4.932 9.168 35.674 1.00 50.81 390 GLN A CA 1
ATOM 2925 C C . GLN A 1 390 ? 5.030 10.649 36.080 1.00 50.81 390 GLN A C 1
ATOM 2927 O O . GLN A 1 390 ? 5.086 11.547 35.241 1.00 50.81 390 GLN A O 1
ATOM 2932 N N . ASN A 1 391 ? 5.019 10.893 37.394 1.00 48.66 391 ASN A N 1
ATOM 2933 C CA . ASN A 1 391 ? 5.033 12.217 38.030 1.00 48.66 391 ASN A CA 1
ATOM 2934 C C . ASN A 1 391 ? 3.870 13.165 37.664 1.00 48.66 391 ASN A C 1
ATOM 2936 O O . ASN A 1 391 ? 3.811 14.271 38.197 1.00 48.66 391 ASN A O 1
ATOM 2940 N N . THR A 1 392 ? 2.902 12.730 36.849 1.00 44.38 392 THR A N 1
ATOM 2941 C CA . THR A 1 392 ? 1.667 13.475 36.563 1.00 44.38 392 THR A CA 1
ATOM 2942 C C . THR A 1 392 ? 0.544 12.980 37.483 1.00 44.38 392 THR A C 1
ATOM 2944 O O . THR A 1 392 ? 0.150 11.817 37.383 1.00 44.38 392 THR A O 1
ATOM 2947 N N . PRO A 1 393 ? 0.000 13.807 38.400 1.00 46.75 393 PRO A N 1
ATOM 2948 C CA . PRO A 1 393 ? -1.143 13.415 39.222 1.00 46.75 393 PRO A CA 1
ATOM 2949 C C . PRO A 1 393 ? -2.425 13.393 38.377 1.00 46.75 393 PRO A C 1
ATOM 2951 O O . PRO A 1 393 ? -3.110 14.407 38.234 1.00 46.75 393 PRO A O 1
ATOM 2954 N N . THR A 1 394 ? -2.737 12.240 37.790 1.00 44.56 394 THR A N 1
ATOM 2955 C CA . THR A 1 394 ? -3.856 12.092 36.857 1.00 44.56 394 THR A CA 1
ATOM 2956 C C . THR A 1 394 ? -5.191 12.014 37.591 1.00 44.56 394 THR A C 1
ATOM 2958 O O . THR A 1 394 ? -5.475 11.069 38.334 1.00 44.56 394 THR A O 1
ATOM 2961 N N . THR A 1 395 ? -6.046 13.005 37.339 1.00 44.84 395 THR A N 1
ATOM 2962 C CA . THR A 1 395 ? -7.461 12.976 37.717 1.00 44.84 395 THR A CA 1
ATOM 2963 C C . THR A 1 395 ? -8.235 12.139 36.703 1.00 44.84 395 THR A C 1
ATOM 2965 O O . THR A 1 395 ? -8.538 12.587 35.599 1.00 44.84 395 THR A O 1
ATOM 2968 N N . ILE A 1 396 ? -8.561 10.912 37.091 1.00 47.78 396 ILE A N 1
ATOM 2969 C CA . ILE A 1 396 ? -9.422 10.002 36.347 1.00 47.78 396 ILE A CA 1
ATOM 2970 C C . ILE A 1 396 ? -10.870 10.431 36.592 1.00 47.78 396 ILE A C 1
ATOM 2972 O O . ILE A 1 396 ? -11.416 10.253 37.687 1.00 47.78 396 ILE A O 1
ATOM 2976 N N . ASN A 1 397 ? -11.504 10.978 35.555 1.00 43.62 397 ASN A N 1
ATOM 2977 C CA . ASN A 1 397 ? -12.952 11.136 35.534 1.00 43.62 397 ASN A CA 1
ATOM 2978 C C . ASN A 1 397 ? -13.580 9.735 35.467 1.00 43.62 397 ASN A C 1
ATOM 2980 O O . ASN A 1 397 ? -13.397 8.983 34.496 1.00 43.62 397 ASN A O 1
ATOM 2984 N N . LEU A 1 398 ? -14.277 9.362 36.539 1.00 45.50 398 LEU A N 1
ATOM 2985 C CA . LEU A 1 398 ? -15.016 8.113 36.607 1.00 45.50 398 LEU A CA 1
ATOM 2986 C C . LEU A 1 398 ? -16.390 8.322 35.994 1.00 45.50 398 LEU A C 1
ATOM 2988 O O . LEU A 1 398 ? -17.340 8.709 36.675 1.00 45.50 398 LEU A O 1
ATOM 2992 N N . ASP A 1 399 ? -16.475 8.034 34.699 1.00 43.00 399 ASP A N 1
ATOM 2993 C CA . ASP A 1 399 ? -17.757 7.950 34.024 1.00 43.00 399 ASP A CA 1
ATOM 2994 C C . ASP A 1 399 ? -18.593 6.844 34.654 1.00 43.00 399 ASP A C 1
ATOM 2996 O O . ASP A 1 399 ? -18.157 5.712 34.892 1.00 43.00 399 ASP A O 1
ATOM 3000 N N . VAL A 1 400 ? -19.832 7.214 34.907 1.00 44.31 400 VAL A N 1
ATOM 3001 C CA . VAL A 1 400 ? -20.880 6.349 35.404 1.00 44.31 400 VAL A CA 1
ATOM 3002 C C . VAL A 1 400 ? -21.999 6.576 34.381 1.00 44.31 400 VAL A C 1
ATOM 3004 O O . VAL A 1 400 ? -22.425 7.718 34.301 1.00 44.31 400 VAL A O 1
ATOM 3007 N N . MET A 1 401 ? -22.434 5.548 33.625 1.00 42.81 401 MET A N 1
ATOM 3008 C CA . MET A 1 401 ? -23.401 5.470 32.496 1.00 42.81 401 MET A CA 1
ATOM 3009 C C . MET A 1 401 ? -24.763 4.725 32.755 1.00 42.81 401 MET A C 1
ATOM 3011 O O . MET A 1 401 ? -24.766 3.515 32.838 1.00 42.81 401 MET A O 1
ATOM 3015 N N . ASP A 1 402 ? -25.924 5.392 32.896 1.00 43.16 402 ASP A N 1
ATOM 3016 C CA . ASP A 1 402 ? -27.110 4.974 33.722 1.00 43.16 402 ASP A CA 1
ATOM 3017 C C . ASP A 1 402 ? -27.871 3.639 33.585 1.00 43.16 402 ASP A C 1
ATOM 3019 O O . ASP A 1 402 ? -27.644 2.829 32.697 1.00 43.16 402 ASP A O 1
ATOM 3023 N N . ALA A 1 403 ? -28.836 3.434 34.503 1.00 40.38 403 ALA A N 1
ATOM 3024 C CA . ALA A 1 403 ? -29.843 2.365 34.435 1.00 40.38 403 ALA A CA 1
ATOM 3025 C C . ALA A 1 403 ? -30.639 2.375 33.108 1.00 40.38 403 ALA A C 1
ATOM 3027 O O . ALA A 1 403 ? -31.160 1.341 32.701 1.00 40.38 403 ALA A O 1
ATOM 3028 N N . ASN A 1 404 ? -30.681 3.530 32.436 1.00 40.22 404 ASN A N 1
ATOM 3029 C CA . ASN A 1 404 ? -31.144 3.782 31.071 1.00 40.22 404 ASN A CA 1
ATOM 3030 C C . ASN A 1 404 ? -30.001 4.198 30.089 1.00 40.22 404 ASN A C 1
ATOM 3032 O O . ASN A 1 404 ? -30.291 4.492 28.935 1.00 40.22 404 ASN A O 1
ATOM 3036 N N . GLY A 1 405 ? -28.727 4.195 30.517 1.00 40.59 405 GLY A N 1
ATOM 3037 C CA . GLY A 1 405 ? -27.490 4.326 29.722 1.00 40.59 405 GLY A CA 1
ATOM 3038 C C . GLY A 1 405 ? -27.040 5.707 29.192 1.00 40.59 405 GLY A C 1
ATOM 3039 O O . GLY A 1 405 ? -27.192 5.966 28.004 1.00 40.59 405 GLY A O 1
ATOM 3040 N N . ASN A 1 406 ? -26.360 6.547 29.995 1.00 41.06 406 ASN A N 1
ATOM 3041 C CA . ASN A 1 406 ? -25.755 7.839 29.558 1.00 41.06 406 ASN A CA 1
ATOM 3042 C C . ASN A 1 406 ? -24.309 8.076 30.127 1.00 41.06 406 ASN A C 1
ATOM 3044 O O . ASN A 1 406 ? -23.502 7.184 29.952 1.00 41.06 406 ASN A O 1
ATOM 3048 N N . ALA A 1 407 ? -23.919 9.212 30.763 1.00 39.03 407 ALA A N 1
ATOM 3049 C CA . ALA A 1 407 ? -22.716 9.365 31.669 1.00 39.03 407 ALA A CA 1
ATOM 3050 C C . ALA A 1 407 ? -22.724 10.535 32.758 1.00 39.03 407 ALA A C 1
ATOM 3052 O O . ALA A 1 407 ? -22.317 11.645 32.437 1.00 39.03 407 ALA A O 1
ATOM 3053 N N . LEU A 1 408 ? -23.252 10.387 34.000 1.00 43.09 408 LEU A N 1
ATOM 3054 C CA . LEU A 1 408 ? -23.809 11.497 34.867 1.00 43.09 408 LEU A CA 1
ATOM 3055 C C . LEU A 1 408 ? -22.843 12.662 35.181 1.00 43.09 408 LEU A C 1
ATOM 3057 O O . LEU A 1 408 ? -21.672 12.437 35.466 1.00 43.09 408 LEU A O 1
ATOM 3061 N N . ASP A 1 409 ? -23.401 13.878 35.284 1.00 48.59 409 ASP A N 1
ATOM 3062 C CA . ASP A 1 409 ? -22.810 15.045 35.962 1.00 48.59 409 ASP A CA 1
ATOM 3063 C C . ASP A 1 409 ? -22.227 14.672 37.344 1.00 48.59 409 ASP A C 1
ATOM 3065 O O . ASP A 1 409 ? -22.977 14.453 38.304 1.00 48.59 409 ASP A O 1
ATOM 3069 N N . PRO A 1 410 ? -20.892 14.640 37.483 1.00 48.03 410 PRO A N 1
ATOM 3070 C CA . PRO A 1 410 ? -20.251 14.188 38.705 1.00 48.03 410 PRO A CA 1
ATOM 3071 C C . PRO A 1 410 ? -20.393 15.183 39.864 1.00 48.03 410 PRO A C 1
ATOM 3073 O O . PRO A 1 410 ? -20.154 14.807 41.009 1.00 48.03 410 PRO A O 1
ATOM 3076 N N . SER A 1 411 ? -20.808 16.432 39.618 1.00 47.12 411 SER A N 1
ATOM 3077 C CA . SER A 1 411 ? -20.985 17.445 40.667 1.00 47.12 411 SER A CA 1
ATOM 3078 C C . SER A 1 411 ? -22.270 17.265 41.489 1.00 47.12 411 SER A C 1
ATOM 3080 O O . SER A 1 411 ? -22.378 17.802 42.596 1.00 47.12 411 SER A O 1
ATOM 3082 N N . ASN A 1 412 ? -23.229 16.477 40.991 1.00 53.97 412 ASN A N 1
ATOM 3083 C CA . ASN A 1 412 ? -24.575 16.376 41.544 1.00 53.97 412 ASN A CA 1
ATOM 3084 C C . ASN A 1 412 ? -24.578 15.978 43.048 1.00 53.97 412 ASN A C 1
ATOM 3086 O O . ASN A 1 412 ? -23.963 14.977 43.456 1.00 53.97 412 ASN A O 1
ATOM 3090 N N . PRO A 1 413 ? -25.284 16.727 43.924 1.00 59.06 413 PRO A N 1
ATOM 3091 C CA . PRO A 1 413 ? -25.259 16.497 45.369 1.00 59.06 413 PRO A CA 1
ATOM 3092 C C . PRO A 1 413 ? -25.814 15.124 45.779 1.00 59.06 413 PRO A C 1
ATOM 3094 O O . PRO A 1 413 ? -25.366 14.590 46.794 1.00 59.06 413 PRO A O 1
ATOM 3097 N N . ASN A 1 414 ? -26.679 14.510 44.966 1.00 58.50 414 ASN A N 1
ATOM 3098 C CA . ASN A 1 414 ? -27.374 13.259 45.283 1.00 58.50 414 ASN A CA 1
ATOM 3099 C C . ASN A 1 414 ? -26.625 11.984 44.841 1.00 58.50 414 ASN A C 1
ATOM 3101 O O . ASN A 1 414 ? -27.127 10.882 45.059 1.00 58.50 414 ASN A O 1
ATOM 3105 N N . ILE A 1 415 ? -25.431 12.103 44.239 1.00 54.56 415 ILE A N 1
ATOM 3106 C CA . ILE A 1 415 ? -24.541 10.956 43.983 1.00 54.56 415 ILE A CA 1
ATOM 3107 C C . ILE A 1 415 ? -23.563 10.787 45.149 1.00 54.56 415 ILE A C 1
ATOM 3109 O O . ILE A 1 415 ? -22.945 11.756 45.598 1.00 54.56 415 ILE A O 1
ATOM 3113 N N . THR A 1 416 ? -23.368 9.556 45.614 1.00 62.47 416 THR A N 1
ATOM 3114 C CA . THR A 1 416 ? -22.306 9.180 46.562 1.00 62.47 416 THR A CA 1
ATOM 3115 C C . THR A 1 416 ? -21.365 8.184 45.895 1.00 62.47 416 THR A C 1
ATOM 3117 O O . THR A 1 416 ? -21.823 7.229 45.281 1.00 62.47 416 THR A O 1
ATOM 3120 N N . TYR A 1 417 ? -20.055 8.399 45.997 1.00 61.03 417 TYR A N 1
ATOM 3121 C CA . TYR A 1 417 ? -19.038 7.555 45.362 1.00 61.03 417 TYR A CA 1
ATOM 3122 C C . TYR A 1 417 ? -18.331 6.707 46.421 1.00 61.03 417 TYR A C 1
ATOM 3124 O O . TYR A 1 417 ? -17.991 7.224 47.486 1.00 61.03 417 TYR A O 1
ATOM 3132 N N . GLN A 1 418 ? -18.093 5.426 46.134 1.00 63.78 418 GLN A N 1
ATOM 3133 C CA . GLN A 1 418 ? -17.333 4.525 46.999 1.00 63.78 418 GLN A CA 1
ATOM 3134 C C . GLN A 1 418 ? -16.199 3.849 46.225 1.00 63.78 418 GLN A C 1
ATOM 3136 O O . GLN A 1 418 ? -16.390 3.301 45.141 1.00 63.78 418 GLN A O 1
ATOM 3141 N N . VAL A 1 419 ? -15.008 3.868 46.820 1.00 61.69 419 VAL A N 1
ATOM 3142 C CA . VAL A 1 419 ? -13.855 3.073 46.383 1.00 61.69 419 VAL A CA 1
ATOM 3143 C C . VAL A 1 419 ? -13.769 1.877 47.320 1.00 61.69 419 VAL A C 1
ATOM 3145 O O . VAL A 1 419 ? -13.671 2.056 48.534 1.00 61.69 419 VAL A O 1
ATOM 3148 N N . ALA A 1 420 ? -13.843 0.667 46.773 1.00 58.25 420 ALA A N 1
ATOM 3149 C CA . ALA A 1 420 ? -13.846 -0.565 47.551 1.00 58.25 420 ALA A CA 1
ATOM 3150 C C . ALA A 1 420 ? -12.505 -1.295 47.392 1.00 58.25 420 ALA A C 1
ATOM 3152 O O . ALA A 1 420 ? -12.049 -1.516 46.271 1.00 58.25 420 ALA A O 1
ATOM 3153 N N . SER A 1 421 ? -11.899 -1.651 48.533 1.00 52.59 421 SER A N 1
ATOM 3154 C CA . SER A 1 421 ? -10.678 -2.466 48.687 1.00 52.59 421 SER A CA 1
ATOM 3155 C C . SER A 1 421 ? -9.546 -2.182 47.684 1.00 52.59 421 SER A C 1
ATOM 3157 O O . SER A 1 421 ? -9.528 -2.699 46.568 1.00 52.59 421 SER A O 1
ATOM 3159 N N . THR A 1 422 ? -8.532 -1.433 48.122 1.00 52.81 422 THR A N 1
ATOM 3160 C CA . THR A 1 422 ? -7.261 -1.242 47.404 1.00 52.81 422 THR A CA 1
ATOM 3161 C C . THR A 1 422 ? -6.419 -2.525 47.426 1.00 52.81 422 THR A C 1
ATOM 3163 O O . THR A 1 422 ? -5.432 -2.608 48.153 1.00 52.81 422 THR A O 1
ATOM 3166 N N . SER A 1 423 ? -6.822 -3.548 46.670 1.00 45.34 423 SER A N 1
ATOM 3167 C CA . SER A 1 423 ? -6.207 -4.879 46.752 1.00 45.34 423 SER A CA 1
ATOM 3168 C C . SER A 1 423 ? -4.744 -4.907 46.299 1.00 45.34 423 SER A C 1
ATOM 3170 O O . SER A 1 423 ? -3.944 -5.583 46.939 1.00 45.34 423 SER A O 1
ATOM 3172 N N . GLN A 1 424 ? -4.386 -4.200 45.216 1.00 51.84 424 GLN A N 1
ATOM 3173 C CA . GLN A 1 424 ? -3.028 -4.233 44.639 1.00 51.84 424 GLN A CA 1
ATOM 3174 C C . GLN A 1 424 ? -2.592 -2.918 43.955 1.00 51.84 424 GLN A C 1
ATOM 3176 O O . GLN A 1 424 ? -1.884 -2.963 42.957 1.00 51.84 424 GLN A O 1
ATOM 3181 N N . VAL A 1 425 ? -2.983 -1.734 44.448 1.00 52.22 425 VAL A N 1
ATOM 3182 C CA . VAL A 1 425 ? -2.479 -0.462 43.877 1.00 52.22 425 VAL A CA 1
ATOM 3183 C C . VAL A 1 425 ? -1.007 -0.267 44.258 1.00 52.22 425 VAL A C 1
ATOM 3185 O O . VAL A 1 425 ? -0.691 0.198 45.355 1.00 52.22 425 VAL A O 1
ATOM 3188 N N . VAL A 1 426 ? -0.098 -0.638 43.357 1.00 52.69 426 VAL A N 1
ATOM 3189 C CA . VAL A 1 426 ? 1.351 -0.500 43.538 1.00 52.69 426 VAL A CA 1
ATOM 3190 C C . VAL A 1 426 ? 1.816 0.793 42.870 1.00 52.69 426 VAL A C 1
ATOM 3192 O O . VAL A 1 426 ? 1.601 1.003 41.684 1.00 52.69 426 VAL A O 1
ATOM 3195 N N . GLY A 1 427 ? 2.491 1.660 43.629 1.00 54.28 427 GLY A N 1
ATOM 3196 C CA . GLY A 1 427 ? 3.178 2.830 43.068 1.00 54.28 427 GLY A CA 1
ATOM 3197 C C . GLY A 1 427 ? 2.412 4.153 43.057 1.00 54.28 427 GLY A C 1
ATOM 3198 O O . GLY A 1 427 ? 2.896 5.122 42.479 1.00 54.28 427 GLY A O 1
ATOM 3199 N N . GLY A 1 428 ? 1.270 4.253 43.734 1.00 59.22 428 GLY A N 1
ATOM 3200 C CA . GLY A 1 428 ? 0.601 5.536 43.954 1.00 59.22 428 GLY A CA 1
ATOM 3201 C C . GLY A 1 428 ? -0.524 5.460 44.976 1.00 59.22 428 GLY A C 1
ATOM 3202 O O . GLY A 1 428 ? -0.920 4.377 45.404 1.00 59.22 428 GLY A O 1
ATOM 3203 N N . VAL A 1 429 ? -1.053 6.622 45.356 1.00 61.50 429 VAL A N 1
ATOM 3204 C CA . VAL A 1 429 ? -2.244 6.731 46.205 1.00 61.50 429 VAL A CA 1
ATOM 3205 C C . VAL A 1 429 ? -3.449 7.085 45.339 1.00 61.50 429 VAL A C 1
ATOM 3207 O O . VAL A 1 429 ? -3.465 8.113 44.660 1.00 61.50 429 VAL A O 1
ATOM 3210 N N . VAL A 1 430 ? -4.473 6.235 45.393 1.00 59.19 430 VAL A N 1
ATOM 3211 C CA . VAL A 1 430 ? -5.809 6.486 44.839 1.00 59.19 430 VAL A CA 1
ATOM 3212 C C . VAL A 1 430 ? -6.614 7.269 45.876 1.00 59.19 430 VAL A C 1
ATOM 3214 O O . VAL A 1 430 ? -6.942 6.733 46.933 1.00 59.19 430 VAL A O 1
ATOM 3217 N N . THR A 1 431 ? -6.937 8.532 45.592 1.00 59.19 431 THR A N 1
ATOM 3218 C CA . THR A 1 431 ? -7.803 9.360 46.449 1.00 59.19 431 THR A CA 1
ATOM 3219 C C . THR A 1 431 ? -9.037 9.844 45.696 1.00 59.19 431 THR A C 1
ATOM 3221 O O . THR A 1 431 ? -8.997 10.092 44.491 1.00 59.19 431 THR A O 1
ATOM 3224 N N . VAL A 1 432 ? -10.156 10.011 46.406 1.00 58.75 432 VAL A N 1
ATOM 3225 C CA . VAL A 1 432 ? -11.306 10.764 45.886 1.00 58.75 432 VAL A CA 1
ATOM 3226 C C . VAL A 1 432 ? -10.956 12.247 46.005 1.00 58.75 432 VAL A C 1
ATOM 3228 O O . VAL A 1 432 ? -10.873 12.769 47.115 1.00 58.75 432 VAL A O 1
ATOM 3231 N N . ALA A 1 433 ? -10.701 12.910 44.878 1.00 50.66 433 ALA A N 1
ATOM 3232 C CA . ALA A 1 433 ? -10.302 14.320 44.849 1.00 50.66 433 ALA A CA 1
ATOM 3233 C C . ALA A 1 433 ? -11.506 15.266 44.754 1.00 50.66 433 ALA A C 1
ATOM 3235 O O . ALA A 1 433 ? -11.490 16.352 45.328 1.00 50.66 433 ALA A O 1
ATOM 3236 N N . ALA A 1 434 ? -12.561 14.830 44.068 1.00 53.91 434 ALA A N 1
ATOM 3237 C CA . ALA A 1 434 ? -13.883 15.442 44.080 1.00 53.91 434 ALA A CA 1
ATOM 3238 C C . ALA A 1 434 ? -14.938 14.355 43.815 1.00 53.91 434 ALA A C 1
ATOM 3240 O O . ALA A 1 434 ? -14.606 13.196 43.551 1.00 53.91 434 ALA A O 1
ATOM 3241 N N . LYS A 1 435 ? -16.227 14.706 43.862 1.00 56.91 435 LYS A N 1
ATOM 3242 C CA . LYS A 1 435 ? -17.274 13.786 43.397 1.00 56.91 435 LYS A CA 1
ATOM 3243 C C . LYS A 1 435 ? -17.020 13.407 41.928 1.00 56.91 435 LYS A C 1
ATOM 3245 O O . LYS A 1 435 ? -16.634 14.257 41.133 1.00 56.91 435 LYS A O 1
ATOM 3250 N N . GLY A 1 436 ? -17.148 12.117 41.605 1.00 51.56 436 GLY A N 1
ATOM 3251 C CA . GLY A 1 436 ? -16.840 11.540 40.287 1.00 51.56 436 GLY A CA 1
ATOM 3252 C C . GLY A 1 436 ? -15.383 11.627 39.820 1.00 51.56 436 GLY A C 1
ATOM 3253 O O . GLY A 1 436 ? -15.078 11.176 38.718 1.00 51.56 436 GLY A O 1
ATOM 3254 N N . GLN A 1 437 ? -14.473 12.154 40.642 1.00 52.31 437 GLN A N 1
ATOM 3255 C CA . GLN A 1 437 ? -13.066 12.317 40.296 1.00 52.31 437 GLN A CA 1
ATOM 3256 C C . GLN A 1 437 ? -12.171 11.574 41.278 1.00 52.31 437 GLN A C 1
ATOM 3258 O O . GLN A 1 437 ? -12.015 11.966 42.440 1.00 52.31 437 GLN A O 1
ATOM 3263 N N . ILE A 1 438 ? -11.526 10.524 40.777 1.00 55.41 438 ILE A N 1
ATOM 3264 C CA . ILE A 1 438 ? -10.430 9.867 41.479 1.00 55.41 438 ILE A CA 1
ATOM 3265 C C . ILE A 1 438 ? -9.117 10.430 40.963 1.00 55.41 438 ILE A C 1
ATOM 3267 O O . ILE A 1 438 ? -8.850 10.418 39.767 1.00 55.41 438 ILE A O 1
ATOM 3271 N N . ARG A 1 439 ? -8.268 10.892 41.873 1.00 57.31 439 ARG A N 1
ATOM 3272 C CA . ARG A 1 439 ? -6.901 11.287 41.566 1.00 57.31 439 ARG A CA 1
ATOM 3273 C C . ARG A 1 439 ? -5.986 10.131 41.922 1.00 57.31 439 ARG A C 1
ATOM 3275 O O . ARG A 1 439 ? -5.826 9.803 43.098 1.00 57.31 439 ARG A O 1
ATOM 3282 N N . PHE A 1 440 ? -5.364 9.538 40.912 1.00 58.00 440 PHE A N 1
ATOM 3283 C CA . PHE A 1 440 ? -4.171 8.742 41.147 1.00 58.00 440 PHE A CA 1
ATOM 3284 C C . PHE A 1 440 ? -2.998 9.708 41.305 1.00 58.00 440 PHE A C 1
ATOM 3286 O O . PHE A 1 440 ? -2.698 10.497 40.409 1.00 58.00 440 PHE A O 1
ATOM 3293 N N . THR A 1 441 ? -2.353 9.679 42.466 1.00 58.91 441 THR A N 1
ATOM 3294 C CA . THR A 1 441 ? -1.115 10.424 42.705 1.00 58.91 441 THR A CA 1
ATOM 3295 C C . THR A 1 441 ? 0.035 9.419 42.716 1.00 58.91 441 THR A C 1
ATOM 3297 O O . THR A 1 441 ? 0.099 8.630 43.662 1.00 58.91 441 THR A O 1
ATOM 3300 N N . PRO A 1 442 ? 0.917 9.401 41.696 1.00 56.59 442 PRO A N 1
ATOM 3301 C CA . PRO A 1 442 ? 2.086 8.527 41.693 1.00 56.59 442 PRO A CA 1
ATOM 3302 C C . PRO A 1 442 ? 2.957 8.760 42.934 1.00 56.59 442 PRO A C 1
ATOM 3304 O O . PRO A 1 442 ? 3.164 9.902 43.350 1.00 56.59 442 PRO A O 1
ATOM 3307 N N . ASN A 1 443 ? 3.491 7.687 43.514 1.00 58.38 443 ASN A N 1
ATOM 3308 C CA . ASN A 1 443 ? 4.433 7.769 44.625 1.00 58.38 443 ASN A CA 1
ATOM 3309 C C . ASN A 1 443 ? 5.803 8.177 44.070 1.00 58.38 443 ASN A C 1
ATOM 3311 O O . ASN A 1 443 ? 6.552 7.345 43.567 1.00 58.38 443 ASN A O 1
ATOM 3315 N N . THR A 1 444 ? 6.155 9.454 44.199 1.00 49.56 444 THR A N 1
ATOM 3316 C CA . THR A 1 444 ? 7.373 10.073 43.633 1.00 49.56 444 THR A CA 1
ATOM 3317 C C . THR A 1 444 ? 8.708 9.548 44.192 1.00 49.56 444 THR A C 1
ATOM 3319 O O . THR A 1 444 ? 9.762 10.069 43.843 1.00 49.56 444 THR A O 1
ATOM 3322 N N . ALA A 1 445 ? 8.690 8.546 45.076 1.00 46.00 445 ALA A N 1
ATOM 3323 C CA . ALA A 1 445 ? 9.851 8.108 45.847 1.00 46.00 445 ALA A CA 1
ATOM 3324 C C . ALA A 1 445 ? 10.731 7.046 45.158 1.00 46.00 445 ALA A C 1
ATOM 3326 O O . ALA A 1 445 ? 11.912 6.969 45.475 1.00 46.00 445 ALA A O 1
ATOM 3327 N N . ASN A 1 446 ? 10.185 6.225 44.249 1.00 47.00 446 ASN A N 1
ATOM 3328 C CA . ASN A 1 446 ? 10.902 5.097 43.635 1.00 47.00 446 ASN A CA 1
ATOM 3329 C C . ASN A 1 446 ? 10.629 5.026 42.122 1.00 47.00 446 ASN A C 1
ATOM 3331 O O . ASN A 1 446 ? 9.558 4.589 41.711 1.00 47.00 446 ASN A O 1
ATOM 3335 N N . GLY A 1 447 ? 11.604 5.403 41.288 1.00 46.62 447 GLY A N 1
ATOM 3336 C CA . GLY A 1 447 ? 11.501 5.400 39.817 1.00 46.62 447 GLY A CA 1
ATOM 3337 C C . GLY A 1 447 ? 11.580 4.010 39.171 1.00 46.62 447 GLY A C 1
ATOM 3338 O O . GLY A 1 447 ? 12.436 3.779 38.327 1.00 46.62 447 GLY A O 1
ATOM 3339 N N . GLY A 1 448 ? 10.729 3.071 39.595 1.00 45.78 448 GLY A N 1
ATOM 3340 C CA . GLY A 1 448 ? 10.799 1.652 39.217 1.00 45.78 448 GLY A CA 1
ATOM 3341 C C . GLY A 1 448 ? 9.442 1.018 38.911 1.00 45.78 448 GLY A C 1
ATOM 3342 O O . GLY A 1 448 ? 9.196 -0.114 39.323 1.00 45.78 448 GLY A O 1
ATOM 3343 N N . TYR A 1 449 ? 8.540 1.749 38.248 1.00 53.16 449 TYR A N 1
ATOM 3344 C CA . TYR A 1 449 ? 7.186 1.270 37.948 1.00 53.16 449 TYR A CA 1
ATOM 3345 C C . TYR A 1 449 ? 7.088 0.585 36.582 1.00 53.16 449 TYR A C 1
ATOM 3347 O O . TYR A 1 449 ? 7.095 1.230 35.532 1.00 53.16 449 TYR A O 1
ATOM 3355 N N . LEU A 1 450 ? 6.978 -0.744 36.643 1.00 46.56 450 LEU A N 1
ATOM 3356 C CA . LEU A 1 450 ? 6.592 -1.613 35.535 1.00 46.56 450 LEU A CA 1
ATOM 3357 C C . LEU A 1 450 ? 5.103 -1.462 35.185 1.00 46.56 450 LEU A C 1
ATOM 3359 O O . LEU A 1 450 ? 4.318 -0.954 35.981 1.00 46.56 450 LEU A O 1
ATOM 3363 N N . GLY A 1 451 ? 4.767 -1.929 33.980 1.00 50.44 451 GLY A N 1
ATOM 3364 C CA . GLY A 1 451 ? 3.526 -1.794 33.203 1.00 50.44 451 GLY A CA 1
ATOM 3365 C C . GLY A 1 451 ? 2.139 -1.841 33.865 1.00 50.44 451 GLY A C 1
ATOM 3366 O O . GLY A 1 451 ? 1.173 -1.555 33.158 1.00 50.44 451 GLY A O 1
ATOM 3367 N N . SER A 1 452 ? 1.988 -2.120 35.160 1.00 52.75 452 SER A N 1
ATOM 3368 C CA . SER A 1 452 ? 0.710 -2.064 35.872 1.00 52.75 452 SER A CA 1
ATOM 3369 C C . SER A 1 452 ? 0.845 -1.485 37.291 1.00 52.75 452 SER A C 1
ATOM 3371 O O . SER A 1 452 ? 1.396 -2.091 38.204 1.00 52.75 452 SER A O 1
ATOM 3373 N N . ALA A 1 453 ? 0.246 -0.312 37.521 1.00 50.66 453 ALA A N 1
ATOM 3374 C CA . ALA A 1 453 ? 0.116 0.310 38.847 1.00 50.66 453 ALA A CA 1
ATOM 3375 C C . ALA A 1 453 ? -1.080 -0.246 39.653 1.00 50.66 453 ALA A C 1
ATOM 3377 O O . ALA A 1 453 ? -1.593 0.388 40.581 1.00 50.66 453 ALA A O 1
ATOM 3378 N N . GLY A 1 454 ? -1.518 -1.455 39.293 1.00 55.62 454 GLY A N 1
ATOM 3379 C CA . GLY A 1 454 ? -2.571 -2.203 39.960 1.00 55.62 454 GLY A CA 1
ATOM 3380 C C . GLY A 1 454 ? -3.991 -1.938 39.473 1.00 55.62 454 GLY A C 1
ATOM 3381 O O . GLY A 1 454 ? -4.273 -1.026 38.694 1.00 55.62 454 GLY A O 1
ATOM 3382 N N . THR A 1 455 ? -4.904 -2.747 40.006 1.00 56.78 455 THR A N 1
ATOM 3383 C CA . THR A 1 455 ? -6.351 -2.581 39.858 1.00 56.78 455 THR A CA 1
ATOM 3384 C C . THR A 1 455 ? -6.941 -2.008 41.148 1.00 56.78 455 THR A C 1
ATOM 3386 O O . THR A 1 455 ? -6.662 -2.508 42.242 1.00 56.78 455 THR A O 1
ATOM 3389 N N . PHE A 1 456 ? -7.811 -1.003 41.030 1.00 59.50 456 PHE A N 1
ATOM 3390 C CA . PHE A 1 456 ? -8.730 -0.601 42.102 1.00 59.50 456 PHE A CA 1
ATOM 3391 C C . PHE A 1 456 ? -10.181 -0.803 41.662 1.00 59.50 456 PHE A C 1
ATOM 3393 O O . PHE A 1 456 ? -10.467 -0.850 40.465 1.00 59.50 456 PHE A O 1
ATOM 3400 N N . THR A 1 457 ? -11.109 -0.916 42.617 1.00 59.31 457 THR A N 1
ATOM 3401 C CA . THR A 1 457 ? -12.535 -1.080 42.300 1.00 59.31 457 THR A CA 1
ATOM 3402 C C . THR A 1 457 ? -13.377 0.091 42.794 1.00 59.31 457 THR A C 1
ATOM 3404 O O . THR A 1 457 ? -13.131 0.632 43.877 1.00 59.31 457 THR A O 1
ATOM 3407 N N . PHE A 1 458 ? -14.363 0.502 41.996 1.00 60.72 458 PHE A N 1
ATOM 3408 C CA . PHE A 1 458 ? -15.261 1.608 42.327 1.00 60.72 458 PHE A CA 1
ATOM 3409 C C . PHE A 1 458 ? -16.731 1.261 42.105 1.00 60.72 458 PHE A C 1
ATOM 3411 O O . PHE A 1 458 ? -17.085 0.423 41.273 1.00 60.72 458 PHE A O 1
ATOM 3418 N N . SER A 1 459 ? -17.590 1.952 42.845 1.00 55.97 459 SER A N 1
ATOM 3419 C CA . SER A 1 459 ? -19.032 2.000 42.640 1.00 55.97 459 SER A CA 1
ATOM 3420 C C . SER A 1 459 ? -19.560 3.405 42.946 1.00 55.97 459 SER A C 1
ATOM 3422 O O . SER A 1 459 ? -18.895 4.227 43.587 1.00 55.97 459 SER A O 1
ATOM 3424 N N . ALA A 1 460 ? -20.771 3.701 42.483 1.00 55.25 460 ALA A N 1
ATOM 3425 C CA . ALA A 1 460 ? -21.491 4.904 42.879 1.00 55.25 460 ALA A CA 1
ATOM 3426 C C . ALA A 1 460 ? -22.944 4.575 43.218 1.00 55.25 460 ALA A C 1
ATOM 3428 O O . ALA A 1 460 ? -23.541 3.670 42.636 1.00 55.25 460 ALA A O 1
ATOM 3429 N N . THR A 1 461 ? -23.513 5.340 44.141 1.00 56.31 461 THR A N 1
ATOM 3430 C CA . THR A 1 461 ? -24.901 5.246 44.583 1.00 56.31 461 THR A CA 1
ATOM 3431 C C . THR A 1 461 ? -25.639 6.522 44.200 1.00 56.31 461 THR A C 1
ATOM 3433 O O . THR A 1 461 ? -25.189 7.621 44.523 1.00 56.31 461 THR A O 1
ATOM 3436 N N . TYR A 1 462 ? -26.784 6.380 43.536 1.00 53.06 462 TYR A N 1
ATOM 3437 C CA . TYR A 1 462 ? -27.657 7.480 43.128 1.00 53.06 462 TYR A CA 1
ATOM 3438 C C . TYR A 1 462 ? -29.115 7.094 43.397 1.00 53.06 462 TYR A C 1
ATOM 3440 O O . TYR A 1 462 ? -29.522 5.969 43.116 1.00 53.06 462 TYR A O 1
ATOM 3448 N N . ASN A 1 463 ? -29.891 8.000 44.002 1.00 58.69 463 ASN A N 1
ATOM 3449 C CA . ASN A 1 463 ? -31.291 7.775 44.404 1.00 58.69 463 ASN A CA 1
ATOM 3450 C C . ASN A 1 463 ? -31.540 6.435 45.146 1.00 58.69 463 ASN A C 1
ATOM 3452 O O . ASN A 1 463 ? -32.581 5.802 44.986 1.00 58.69 463 ASN A O 1
ATOM 3456 N N . GLY A 1 464 ? -30.574 5.997 45.962 1.00 56.44 464 GLY A N 1
ATOM 3457 C CA . GLY A 1 464 ? -30.655 4.766 46.759 1.00 56.44 464 GLY A CA 1
ATOM 3458 C C . GLY A 1 464 ? -30.279 3.466 46.034 1.00 56.44 464 GLY A C 1
ATOM 3459 O O . GLY A 1 464 ? -30.258 2.422 46.680 1.00 56.44 464 GLY A O 1
ATOM 3460 N N . GLN A 1 465 ? -29.940 3.500 44.740 1.00 47.56 465 GLN A N 1
ATOM 3461 C CA . GLN A 1 465 ? -29.408 2.339 44.014 1.00 47.56 465 GLN A CA 1
ATOM 3462 C C . GLN A 1 465 ? -27.900 2.468 43.794 1.00 47.56 465 GLN A C 1
ATOM 3464 O O . GLN A 1 465 ? -27.412 3.537 43.430 1.00 47.56 465 GLN A O 1
ATOM 3469 N N . THR A 1 466 ? -27.166 1.375 44.010 1.00 55.41 466 THR A N 1
ATOM 3470 C CA . THR A 1 466 ? -25.704 1.303 43.856 1.00 55.41 466 THR A CA 1
ATOM 3471 C C . THR A 1 466 ? -25.340 0.574 42.566 1.00 55.41 466 THR A C 1
ATOM 3473 O O . THR A 1 466 ? -25.912 -0.472 42.259 1.00 55.41 466 THR A O 1
ATOM 3476 N N . SER A 1 467 ? -24.379 1.113 41.816 1.00 50.75 467 SER A N 1
ATOM 3477 C CA . SER A 1 467 ? -23.871 0.504 40.587 1.00 50.75 467 SER A CA 1
ATOM 3478 C C . SER A 1 467 ? -23.223 -0.857 40.847 1.00 50.75 467 SER A C 1
ATOM 3480 O O . SER A 1 467 ? -22.781 -1.166 41.956 1.00 50.75 467 SER A O 1
ATOM 3482 N N . ARG A 1 468 ? -23.056 -1.648 39.781 1.00 50.69 468 ARG A N 1
ATOM 3483 C CA . ARG A 1 468 ? -22.090 -2.755 39.809 1.00 50.69 468 ARG A CA 1
ATOM 3484 C C . ARG A 1 468 ? -20.699 -2.197 40.141 1.00 50.69 468 ARG A C 1
ATOM 3486 O O . ARG A 1 468 ? -20.395 -1.048 39.810 1.00 50.69 468 ARG A O 1
ATOM 3493 N N . VAL A 1 469 ? -19.890 -3.009 40.813 1.00 54.31 469 VAL A N 1
ATOM 3494 C CA . VAL A 1 469 ? -18.483 -2.704 41.089 1.00 54.31 469 VAL A CA 1
ATOM 3495 C C . VAL A 1 469 ? -17.696 -2.872 39.792 1.00 54.31 469 VAL A C 1
ATOM 3497 O O . VAL A 1 469 ? -17.792 -3.925 39.161 1.00 54.31 469 VAL A O 1
ATOM 3500 N N . ALA A 1 470 ? -16.941 -1.849 39.396 1.00 51.28 470 ALA A N 1
ATOM 3501 C CA . ALA A 1 470 ? -16.098 -1.876 38.204 1.00 51.28 470 ALA A CA 1
ATOM 3502 C C . ALA A 1 470 ? -14.613 -1.791 38.568 1.00 51.28 470 ALA A C 1
ATOM 3504 O O . ALA A 1 470 ? -14.233 -1.080 39.501 1.00 51.28 470 ALA A O 1
ATOM 3505 N N . SER A 1 471 ? -13.786 -2.503 37.804 1.00 55.12 471 SER A N 1
ATOM 3506 C CA . SER A 1 471 ? -12.330 -2.524 37.944 1.00 55.12 471 SER A CA 1
ATOM 3507 C C . SER A 1 471 ? -11.685 -1.469 37.049 1.00 55.12 471 SER A C 1
ATOM 3509 O O . SER A 1 471 ? -11.915 -1.446 35.839 1.00 55.12 471 SER A O 1
ATOM 3511 N N . VAL A 1 472 ? -10.844 -0.618 37.627 1.00 55.00 472 VAL A N 1
ATOM 3512 C CA . VAL A 1 472 ? -9.964 0.278 36.871 1.00 55.00 472 VAL A CA 1
ATOM 3513 C C . VAL A 1 472 ? -8.546 -0.253 36.989 1.00 55.00 472 VAL A C 1
ATOM 3515 O O . VAL A 1 472 ? -8.003 -0.311 38.093 1.00 55.00 472 VAL A O 1
ATOM 3518 N N . ASN A 1 473 ? -7.968 -0.649 35.858 1.00 57.38 473 ASN A N 1
ATOM 3519 C CA . ASN A 1 473 ? -6.578 -1.073 35.766 1.00 57.38 473 ASN A CA 1
ATOM 3520 C C . ASN A 1 473 ? -5.731 0.146 35.411 1.00 57.38 473 ASN A C 1
ATOM 3522 O O . ASN A 1 473 ? -6.020 0.849 34.442 1.00 57.38 473 ASN A O 1
ATOM 3526 N N . LEU A 1 474 ? -4.683 0.399 36.185 1.00 54.50 474 LEU A N 1
ATOM 3527 C CA . LEU A 1 474 ? -3.762 1.498 35.935 1.00 54.50 474 LEU A CA 1
ATOM 3528 C C . LEU A 1 474 ? -2.492 0.974 35.277 1.00 54.50 474 LEU A C 1
ATOM 3530 O O . LEU A 1 474 ? -1.894 0.020 35.769 1.00 54.50 474 LEU A O 1
ATOM 3534 N N . ARG A 1 475 ? -2.034 1.634 34.213 1.00 56.69 475 ARG A N 1
ATOM 3535 C CA . ARG A 1 475 ? -0.689 1.444 33.653 1.00 56.69 475 ARG A CA 1
ATOM 3536 C C . ARG A 1 475 ? 0.097 2.733 33.819 1.00 56.69 475 ARG A C 1
ATOM 3538 O O . ARG A 1 475 ? -0.346 3.779 33.356 1.00 56.69 475 ARG A O 1
ATOM 3545 N N . VAL A 1 476 ? 1.247 2.672 34.485 1.00 55.06 476 VAL A N 1
ATOM 3546 C CA . VAL A 1 476 ? 2.104 3.846 34.695 1.00 55.06 476 VAL A CA 1
ATOM 3547 C C . VAL A 1 476 ? 3.307 3.773 33.760 1.00 55.06 476 VAL A C 1
ATOM 3549 O O . VAL A 1 476 ? 4.170 2.909 33.890 1.00 55.06 476 VAL A O 1
ATOM 3552 N N . ILE A 1 477 ? 3.345 4.693 32.801 1.00 55.22 477 ILE A N 1
ATOM 3553 C CA . ILE A 1 477 ? 4.307 4.725 31.697 1.00 55.22 477 ILE A CA 1
ATOM 3554 C C . ILE A 1 477 ? 5.237 5.924 31.900 1.00 55.22 477 ILE A C 1
ATOM 3556 O O . ILE A 1 477 ? 4.799 7.024 32.248 1.00 55.22 477 ILE A O 1
ATOM 3560 N N . HIS A 1 478 ? 6.543 5.732 31.717 1.00 62.09 478 HIS A N 1
ATOM 3561 C CA . HIS A 1 478 ? 7.485 6.845 31.791 1.00 62.09 478 HIS A CA 1
ATOM 3562 C C . HIS A 1 478 ? 7.301 7.788 30.583 1.00 62.09 478 HIS A C 1
ATOM 3564 O O . HIS A 1 478 ? 7.244 7.284 29.460 1.00 62.09 478 HIS A O 1
ATOM 3570 N N . PRO A 1 479 ? 7.251 9.128 30.757 1.00 58.16 479 PRO A N 1
ATOM 3571 C CA . PRO A 1 479 ? 7.038 10.079 29.659 1.00 58.16 479 PRO A CA 1
ATOM 3572 C C . PRO A 1 479 ? 7.940 9.860 28.434 1.00 58.16 479 PRO A C 1
ATOM 3574 O O . PRO A 1 479 ? 7.461 9.968 27.309 1.00 58.16 479 PRO A O 1
ATOM 3577 N N . LEU A 1 480 ? 9.203 9.466 28.648 1.00 62.72 480 LEU A N 1
ATOM 3578 C CA . LEU A 1 480 ? 10.169 9.120 27.590 1.00 62.72 480 LEU A CA 1
ATOM 3579 C C . LEU A 1 480 ? 9.665 8.054 26.599 1.00 62.72 480 LEU A C 1
ATOM 3581 O O . LEU A 1 480 ? 10.016 8.113 25.431 1.00 62.72 480 LEU A O 1
ATOM 3585 N N . LEU A 1 481 ? 8.840 7.092 27.028 1.00 64.00 481 LEU A N 1
ATOM 3586 C CA . LEU A 1 481 ? 8.304 6.060 26.130 1.00 64.00 481 LEU A CA 1
ATOM 3587 C C . LEU A 1 481 ? 7.081 6.527 25.328 1.00 64.00 481 LEU A C 1
ATOM 3589 O O . LEU A 1 481 ? 6.720 5.882 24.348 1.00 64.00 481 LEU A O 1
ATOM 3593 N N . SER A 1 482 ? 6.436 7.632 25.718 1.00 61.91 482 SER A N 1
ATOM 3594 C CA . SER A 1 482 ? 5.220 8.114 25.045 1.00 61.91 482 SER A CA 1
ATOM 3595 C C . SER A 1 482 ? 5.477 8.601 23.616 1.00 61.91 482 SER A C 1
ATOM 3597 O O . SER A 1 482 ? 4.602 8.483 22.762 1.00 61.91 482 SER A O 1
ATOM 3599 N N . THR A 1 483 ? 6.685 9.099 23.334 1.00 66.00 483 THR A N 1
ATOM 3600 C CA . THR A 1 483 ? 7.113 9.485 21.985 1.00 66.00 483 THR A CA 1
ATOM 3601 C C . THR A 1 483 ? 7.385 8.252 21.122 1.00 66.00 483 THR A C 1
ATOM 3603 O O . THR A 1 483 ? 6.863 8.175 20.011 1.00 66.00 483 THR A O 1
ATOM 3606 N N . CYS A 1 484 ? 8.105 7.264 21.664 1.00 71.19 484 CYS A N 1
ATOM 3607 C CA . CYS A 1 484 ? 8.526 6.028 20.989 1.00 71.19 484 CYS A CA 1
ATOM 3608 C C . CYS A 1 484 ? 7.392 5.159 20.418 1.00 71.19 484 CYS A C 1
ATOM 3610 O O . CYS A 1 484 ? 7.626 4.357 19.520 1.00 71.19 484 CYS A O 1
ATOM 3612 N N . PHE A 1 485 ? 6.172 5.281 20.950 1.00 69.44 485 PHE A N 1
ATOM 3613 C CA . PHE A 1 485 ? 4.999 4.507 20.518 1.00 69.44 485 PHE A CA 1
ATOM 3614 C C . PHE A 1 485 ? 3.913 5.379 19.846 1.00 69.44 485 PHE A C 1
ATOM 3616 O O . PHE A 1 485 ? 2.760 4.966 19.738 1.00 69.44 485 PHE A O 1
ATOM 3623 N N . GLY A 1 486 ? 4.256 6.604 19.428 1.00 52.91 486 GLY A N 1
ATOM 3624 C CA . GLY A 1 486 ? 3.298 7.622 18.987 1.00 52.91 486 GLY A CA 1
ATOM 3625 C C . GLY A 1 486 ? 2.527 7.326 17.687 1.00 52.91 486 GLY A C 1
ATOM 3626 O O . GLY A 1 486 ? 2.970 6.580 16.821 1.00 52.91 486 GLY A O 1
ATOM 3627 N N . ASN A 1 487 ? 1.380 8.005 17.536 1.00 41.25 487 ASN A N 1
ATOM 3628 C CA . ASN A 1 487 ? 0.478 7.997 16.368 1.00 41.25 487 ASN A CA 1
ATOM 3629 C C . ASN A 1 487 ? -0.159 6.639 15.997 1.00 41.25 487 ASN A C 1
ATOM 3631 O O . ASN A 1 487 ? 0.086 6.083 14.932 1.00 41.25 487 ASN A O 1
ATOM 3635 N N . GLY A 1 488 ? -1.090 6.176 16.839 1.00 43.97 488 GLY A N 1
ATOM 3636 C CA . GLY A 1 488 ? -2.093 5.155 16.484 1.00 43.97 488 GLY A CA 1
ATOM 3637 C C . GLY A 1 488 ? -1.767 3.724 16.914 1.00 43.97 488 GLY A C 1
ATOM 3638 O O . GLY A 1 488 ? -2.657 2.879 16.935 1.00 43.97 488 GLY A O 1
ATOM 3639 N N . SER A 1 489 ? -0.528 3.453 17.321 1.00 44.09 489 SER A N 1
ATOM 3640 C CA . SER A 1 489 ? -0.141 2.162 17.897 1.00 44.09 489 SER A CA 1
ATOM 3641 C C . SER A 1 489 ? -0.655 2.013 19.333 1.00 44.09 489 SER A C 1
ATOM 3643 O O . SER A 1 489 ? -0.469 2.902 20.162 1.00 44.09 489 SER A O 1
ATOM 3645 N N . SER A 1 490 ? -1.249 0.864 19.664 1.00 52.84 490 SER A N 1
ATOM 3646 C CA . SER A 1 490 ? -1.521 0.495 21.059 1.00 52.84 490 SER A CA 1
ATOM 3647 C C . SER A 1 490 ? -0.210 0.187 21.787 1.00 52.84 490 SER A C 1
ATOM 3649 O O . SER A 1 490 ? 0.560 -0.650 21.306 1.00 52.84 490 SER A O 1
ATOM 3651 N N . ILE A 1 491 ? 0.030 0.798 22.950 1.00 55.44 491 ILE A N 1
ATOM 3652 C CA . ILE A 1 491 ? 1.260 0.565 23.721 1.00 55.44 491 ILE A CA 1
ATOM 3653 C C . ILE A 1 491 ? 1.332 -0.918 24.160 1.00 55.44 491 ILE A C 1
ATOM 3655 O O . ILE A 1 491 ? 0.325 -1.462 24.635 1.00 55.44 491 ILE A O 1
ATOM 3659 N N . PRO A 1 492 ? 2.488 -1.602 23.998 1.00 62.34 492 PRO A N 1
ATOM 3660 C CA . PRO A 1 492 ? 2.613 -3.023 24.324 1.00 62.34 492 PRO A CA 1
ATOM 3661 C C . PRO A 1 492 ? 2.267 -3.359 25.784 1.00 62.34 492 PRO A C 1
ATOM 3663 O O . PRO A 1 492 ? 2.359 -2.527 26.687 1.00 62.34 492 PRO A O 1
ATOM 3666 N N . THR A 1 493 ? 1.872 -4.610 26.032 1.00 66.50 493 THR A N 1
ATOM 3667 C CA . THR A 1 493 ? 1.619 -5.105 27.394 1.00 66.50 493 THR A CA 1
ATOM 3668 C C . THR A 1 493 ? 2.907 -5.162 28.218 1.00 66.50 493 THR A C 1
ATOM 3670 O O . THR A 1 493 ? 4.003 -5.255 27.671 1.00 66.50 493 THR A O 1
ATOM 3673 N N . GLU A 1 494 ? 2.779 -5.177 29.547 1.00 68.19 494 GLU A N 1
ATOM 3674 C CA . GLU A 1 494 ? 3.913 -5.361 30.466 1.00 68.19 494 GLU A CA 1
ATOM 3675 C C . GLU A 1 494 ? 4.746 -6.605 30.116 1.00 68.19 494 GLU A C 1
ATOM 3677 O O . GLU A 1 494 ? 5.970 -6.536 30.043 1.00 68.19 494 GLU A O 1
ATOM 3682 N N . GLU A 1 495 ? 4.072 -7.716 29.809 1.00 74.56 495 GLU A N 1
ATOM 3683 C CA . GLU A 1 495 ? 4.691 -8.955 29.338 1.00 74.56 495 GLU A CA 1
ATOM 3684 C C . GLU A 1 495 ? 5.448 -8.759 28.017 1.00 74.56 495 GLU A C 1
ATOM 3686 O O . GLU A 1 495 ? 6.587 -9.206 27.906 1.00 74.56 495 GLU A O 1
ATOM 3691 N N . ALA A 1 496 ? 4.869 -8.056 27.037 1.00 74.62 496 ALA A N 1
ATOM 3692 C CA . ALA A 1 496 ? 5.521 -7.792 25.755 1.00 74.62 496 ALA A CA 1
ATOM 3693 C C . ALA A 1 496 ? 6.760 -6.889 25.897 1.00 74.62 496 ALA A C 1
ATOM 3695 O O . ALA A 1 496 ? 7.765 -7.142 25.242 1.00 74.62 496 ALA A O 1
ATOM 3696 N N . LEU A 1 497 ? 6.732 -5.884 26.782 1.00 78.81 497 LEU A N 1
ATOM 3697 C CA . LEU A 1 497 ? 7.907 -5.056 27.085 1.00 78.81 497 LEU A CA 1
ATOM 3698 C C . LEU A 1 497 ? 9.009 -5.899 27.759 1.00 78.81 497 LEU A C 1
ATOM 3700 O O . LEU A 1 497 ? 10.123 -5.989 27.245 1.00 78.81 497 LEU A O 1
ATOM 3704 N N . LEU A 1 498 ? 8.666 -6.613 28.840 1.00 81.38 498 LEU A N 1
ATOM 3705 C CA . LEU A 1 498 ? 9.591 -7.446 29.627 1.00 81.38 498 LEU A CA 1
ATOM 3706 C C . LEU A 1 498 ? 10.163 -8.659 28.873 1.00 81.38 498 LEU A C 1
ATOM 3708 O O . LEU A 1 498 ? 11.157 -9.249 29.313 1.00 81.38 498 LEU A O 1
ATOM 3712 N N . THR A 1 499 ? 9.529 -9.074 27.775 1.00 86.88 499 THR A N 1
ATOM 3713 C CA . THR A 1 499 ? 9.992 -10.177 26.920 1.00 86.88 499 THR A CA 1
ATOM 3714 C C . THR A 1 499 ? 10.610 -9.725 25.601 1.00 86.88 499 THR A C 1
ATOM 3716 O O . THR A 1 499 ? 11.212 -10.568 24.935 1.00 86.88 499 THR A O 1
ATOM 3719 N N . SER A 1 500 ? 10.530 -8.440 25.235 1.00 88.62 500 SER A N 1
ATOM 3720 C CA . SER A 1 500 ? 11.079 -7.980 23.959 1.00 88.62 500 SER A CA 1
ATOM 3721 C C . SER A 1 500 ? 12.603 -8.067 23.922 1.00 88.62 500 SER A C 1
ATOM 3723 O O . SER A 1 500 ? 13.304 -7.588 24.816 1.00 88.62 500 SER A O 1
ATOM 3725 N N . THR A 1 501 ? 13.111 -8.634 22.830 1.00 95.56 501 THR A N 1
ATOM 3726 C CA . THR A 1 501 ? 14.533 -8.647 22.476 1.00 95.56 501 THR A CA 1
ATOM 3727 C C . THR A 1 501 ? 14.921 -7.480 21.565 1.00 95.56 501 THR A C 1
ATOM 3729 O O . THR A 1 501 ? 16.112 -7.265 21.345 1.00 95.56 501 THR A O 1
ATOM 3732 N N . GLN A 1 502 ? 13.957 -6.709 21.048 1.00 93.19 502 GLN A N 1
ATOM 3733 C CA . GLN A 1 502 ? 14.203 -5.589 20.133 1.00 93.19 502 GLN A CA 1
ATOM 3734 C C . GLN A 1 502 ? 13.370 -4.355 20.503 1.00 93.19 502 GLN A C 1
ATOM 3736 O O . GLN A 1 502 ? 12.201 -4.462 20.878 1.00 93.19 502 GLN A O 1
ATOM 3741 N N . PHE A 1 503 ? 13.969 -3.171 20.394 1.00 90.94 503 PHE A N 1
ATOM 3742 C CA . PHE A 1 503 ? 13.305 -1.890 20.620 1.00 90.94 503 PHE A CA 1
ATOM 3743 C C . PHE A 1 503 ? 13.988 -0.812 19.781 1.00 90.94 503 PHE A C 1
ATOM 3745 O O . PHE A 1 503 ? 15.214 -0.707 19.779 1.00 90.94 503 PHE A O 1
ATOM 3752 N N . ALA A 1 504 ? 13.184 -0.015 19.083 1.00 90.19 504 ALA A N 1
ATOM 3753 C CA . ALA A 1 504 ? 13.641 1.116 18.296 1.00 90.19 504 ALA A CA 1
ATOM 3754 C C . ALA A 1 504 ? 12.839 2.355 18.698 1.00 90.19 504 ALA A C 1
ATOM 3756 O O . ALA A 1 504 ? 11.610 2.320 18.734 1.00 90.19 504 ALA A O 1
ATOM 3757 N N . CYS A 1 505 ? 13.544 3.439 19.001 1.00 89.12 505 CYS A N 1
ATOM 3758 C CA . CYS A 1 505 ? 12.974 4.754 19.268 1.00 89.12 505 CYS A CA 1
ATOM 3759 C C . CYS A 1 505 ? 13.863 5.841 18.650 1.00 89.12 505 CYS A C 1
ATOM 3761 O O . CYS A 1 505 ? 14.289 6.785 19.317 1.00 89.12 505 CYS A O 1
ATOM 3763 N N . ALA A 1 506 ? 14.168 5.702 17.361 1.00 89.94 506 ALA A N 1
ATOM 3764 C CA . ALA A 1 506 ? 14.905 6.716 16.620 1.00 89.94 506 ALA A CA 1
ATOM 3765 C C . ALA A 1 506 ? 14.038 7.954 16.312 1.00 89.94 506 ALA A C 1
ATOM 3767 O O . ALA A 1 506 ? 12.835 7.823 16.098 1.00 89.94 506 ALA A O 1
ATOM 3768 N N . LYS A 1 507 ? 14.643 9.148 16.213 1.00 89.75 507 LYS A N 1
ATOM 3769 C CA . LYS A 1 507 ? 13.982 10.407 15.774 1.00 89.75 507 LYS A CA 1
ATOM 3770 C C . LYS A 1 507 ? 12.906 10.961 16.724 1.00 89.75 507 LYS A C 1
ATOM 3772 O O . LYS A 1 507 ? 11.996 11.669 16.291 1.00 89.75 507 LYS A O 1
ATOM 3777 N N . HIS A 1 508 ? 13.023 10.701 18.028 1.00 84.62 508 HIS A N 1
ATOM 3778 C CA . HIS A 1 508 ? 12.019 11.065 19.041 1.00 84.62 508 HIS A CA 1
ATOM 3779 C C . HIS A 1 508 ? 12.462 12.136 20.058 1.00 84.62 508 HIS A C 1
ATOM 3781 O O . HIS A 1 508 ? 11.709 12.442 20.983 1.00 84.62 508 HIS A O 1
ATOM 3787 N N . SER A 1 509 ? 13.637 12.751 19.871 1.00 87.19 509 SER A N 1
ATOM 3788 C CA . SER A 1 509 ? 14.232 13.746 20.787 1.00 87.19 509 SER A CA 1
ATOM 3789 C C . SER A 1 509 ? 14.388 13.263 22.240 1.00 87.19 509 SER A C 1
ATOM 3791 O O . SER A 1 509 ? 14.229 14.046 23.176 1.00 87.19 509 SER A O 1
ATOM 3793 N N . LEU A 1 510 ? 14.702 11.977 22.442 1.00 85.50 510 LEU A N 1
ATOM 3794 C CA . LEU A 1 510 ? 15.073 11.448 23.760 1.00 85.50 510 LEU A CA 1
ATOM 3795 C C . LEU A 1 510 ? 16.336 12.138 24.293 1.00 85.50 510 LEU A C 1
ATOM 3797 O O . LEU A 1 510 ? 17.253 12.396 23.520 1.00 85.50 510 LEU A O 1
ATOM 3801 N N . THR A 1 511 ? 16.397 12.382 25.603 1.00 85.31 511 THR A N 1
ATOM 3802 C CA . THR A 1 511 ? 17.555 12.991 26.291 1.00 85.31 511 THR A CA 1
ATOM 3803 C C . THR A 1 511 ? 18.091 12.104 27.417 1.00 85.31 511 THR A C 1
ATOM 3805 O O . THR A 1 511 ? 19.293 11.887 27.509 1.00 85.31 511 THR A O 1
ATOM 3808 N N . ASP A 1 512 ? 17.193 11.549 28.234 1.00 82.00 512 ASP A N 1
ATOM 3809 C CA . ASP A 1 512 ? 17.466 10.510 29.233 1.00 82.00 512 ASP A CA 1
ATOM 3810 C C . ASP A 1 512 ? 17.034 9.134 28.691 1.00 82.00 512 ASP A C 1
ATOM 3812 O O . ASP A 1 512 ? 16.036 9.012 27.977 1.00 82.00 512 ASP A O 1
ATOM 3816 N N . ILE A 1 513 ? 17.790 8.093 29.039 1.00 86.12 513 ILE A N 1
ATOM 3817 C CA . ILE A 1 513 ? 17.535 6.685 28.698 1.00 86.12 513 ILE A CA 1
ATOM 3818 C C . ILE A 1 513 ? 17.682 5.735 29.901 1.00 86.12 513 ILE A C 1
ATOM 3820 O O . ILE A 1 513 ? 17.448 4.530 29.775 1.00 86.12 513 ILE A O 1
ATOM 3824 N N . ALA A 1 514 ? 17.995 6.247 31.096 1.00 82.62 514 ALA A N 1
ATOM 3825 C CA . ALA A 1 514 ? 18.283 5.442 32.283 1.00 82.62 514 ALA A CA 1
ATOM 3826 C C . ALA A 1 514 ? 17.089 4.609 32.778 1.00 82.62 514 ALA A C 1
ATOM 3828 O O . ALA A 1 514 ? 17.281 3.638 33.518 1.00 82.62 514 ALA A O 1
ATOM 3829 N N . ILE A 1 515 ? 15.868 4.952 32.350 1.00 76.81 515 ILE A N 1
ATOM 3830 C CA . ILE A 1 515 ? 14.646 4.197 32.643 1.00 76.81 515 ILE A CA 1
ATOM 3831 C C . ILE A 1 515 ? 14.488 2.928 31.781 1.00 76.81 515 ILE A C 1
ATOM 3833 O O . ILE A 1 515 ? 13.804 1.995 32.204 1.00 76.81 515 ILE A O 1
ATOM 3837 N N . LEU A 1 516 ? 15.115 2.849 30.595 1.00 83.62 516 LEU A N 1
ATOM 3838 C CA . LEU A 1 516 ? 14.864 1.774 29.616 1.00 83.62 516 LEU A CA 1
ATOM 3839 C C . LEU A 1 516 ? 15.169 0.374 30.173 1.00 83.62 516 LEU A C 1
ATOM 3841 O O . LEU A 1 516 ? 14.466 -0.581 29.850 1.00 83.62 516 LEU A O 1
ATOM 3845 N N . LYS A 1 517 ? 16.144 0.269 31.085 1.00 83.12 517 LYS A N 1
ATOM 3846 C CA . LYS A 1 517 ? 16.525 -0.965 31.801 1.00 83.12 517 LYS A CA 1
ATOM 3847 C C . LYS A 1 517 ? 15.387 -1.617 32.586 1.00 83.12 517 LYS A C 1
ATOM 3849 O O . LYS A 1 517 ? 15.402 -2.821 32.811 1.00 83.12 517 LYS A O 1
ATOM 3854 N N . HIS A 1 518 ? 14.409 -0.823 33.027 1.00 77.38 518 HIS A N 1
ATOM 3855 C CA . HIS A 1 518 ? 13.242 -1.343 33.730 1.00 77.38 518 HIS A CA 1
ATOM 3856 C C . HIS A 1 518 ? 12.256 -1.971 32.744 1.00 77.38 518 HIS A C 1
ATOM 3858 O O . HIS A 1 518 ? 11.694 -3.017 33.038 1.00 77.38 518 HIS A O 1
ATOM 3864 N N . TYR A 1 519 ? 12.080 -1.373 31.565 1.00 76.38 519 TYR A N 1
ATOM 3865 C CA . TYR A 1 519 ? 11.104 -1.833 30.578 1.00 76.38 519 TYR A CA 1
ATOM 3866 C C . TYR A 1 519 ? 11.618 -2.973 29.691 1.00 76.38 519 TYR A C 1
ATOM 3868 O O . TYR A 1 519 ? 10.831 -3.851 29.352 1.00 76.38 519 TYR A O 1
ATOM 3876 N N . PHE A 1 520 ? 12.915 -2.998 29.361 1.00 87.19 520 PHE A N 1
ATOM 3877 C CA . PHE A 1 520 ? 13.500 -3.931 28.388 1.00 87.19 520 PHE A CA 1
ATOM 3878 C C . PHE A 1 520 ? 14.707 -4.725 28.945 1.00 87.19 520 PHE A C 1
ATOM 3880 O O . PHE A 1 520 ? 15.811 -4.647 28.403 1.00 87.19 520 PHE A O 1
ATOM 3887 N N . PRO A 1 521 ? 14.543 -5.521 30.021 1.00 87.56 521 PRO A N 1
ATOM 3888 C CA . PRO A 1 521 ? 15.655 -6.224 30.676 1.00 87.56 521 PRO A CA 1
ATOM 3889 C C . PRO A 1 521 ? 16.279 -7.360 29.841 1.00 87.56 521 PRO A C 1
ATOM 3891 O O . PRO A 1 521 ? 17.348 -7.850 30.196 1.00 87.56 521 PRO A O 1
ATOM 3894 N N . LYS A 1 522 ? 15.622 -7.790 28.753 1.00 92.75 522 LYS A N 1
ATOM 3895 C CA . LYS A 1 522 ? 16.070 -8.854 27.828 1.00 92.75 522 LYS A CA 1
ATOM 3896 C C . LYS A 1 522 ? 16.480 -8.328 26.448 1.00 92.75 522 LYS A C 1
ATOM 3898 O O . LYS A 1 522 ? 16.519 -9.087 25.479 1.00 92.75 522 LYS A O 1
ATOM 3903 N N . ILE A 1 523 ? 16.722 -7.021 26.338 1.00 94.38 523 ILE A N 1
ATOM 3904 C CA . ILE A 1 523 ? 17.016 -6.380 25.059 1.00 94.38 523 ILE A CA 1
ATOM 3905 C C . ILE A 1 523 ? 18.306 -6.941 24.444 1.00 94.38 523 ILE A C 1
ATOM 3907 O O . ILE A 1 523 ? 19.321 -7.081 25.123 1.00 94.38 523 ILE A O 1
ATOM 3911 N N . GLN A 1 524 ? 18.255 -7.259 23.152 1.00 96.19 524 GLN A N 1
ATOM 3912 C CA . GLN A 1 524 ? 19.378 -7.756 22.352 1.00 96.19 524 GLN A CA 1
ATOM 3913 C C . GLN A 1 524 ? 19.762 -6.748 21.265 1.00 96.19 524 GLN A C 1
ATOM 3915 O O . GLN A 1 524 ? 20.954 -6.559 21.035 1.00 96.19 524 GLN A O 1
ATOM 3920 N N . ALA A 1 525 ? 18.779 -6.054 20.677 1.00 97.25 525 ALA A N 1
ATOM 3921 C CA . ALA A 1 525 ? 18.986 -4.930 19.766 1.00 97.25 525 ALA A CA 1
ATOM 3922 C C . ALA A 1 525 ? 18.245 -3.669 20.247 1.00 97.25 525 ALA A C 1
ATOM 3924 O O . ALA A 1 525 ? 17.043 -3.720 20.521 1.00 97.25 525 ALA A O 1
ATOM 3925 N N . LEU A 1 526 ? 18.961 -2.547 20.340 1.00 96.00 526 LEU A N 1
ATOM 3926 C CA . LEU A 1 526 ? 18.467 -1.266 20.848 1.00 96.00 526 LEU A CA 1
ATOM 3927 C C . LEU A 1 526 ? 18.846 -0.125 19.892 1.00 96.00 526 LEU A C 1
ATOM 3929 O O . LEU A 1 526 ? 20.016 0.248 19.802 1.00 96.00 526 LEU A O 1
ATOM 3933 N N . ASP A 1 527 ? 17.854 0.439 19.200 1.00 95.81 527 ASP A N 1
ATOM 3934 C CA . ASP A 1 527 ? 18.028 1.610 18.332 1.00 95.81 527 ASP A CA 1
ATOM 3935 C C . ASP A 1 527 ? 17.511 2.891 18.999 1.00 95.81 527 ASP A C 1
ATOM 3937 O O . ASP A 1 527 ? 16.335 3.011 19.355 1.00 95.81 527 ASP A O 1
ATOM 3941 N N . LEU A 1 528 ? 18.421 3.849 19.167 1.00 94.00 528 LEU A N 1
ATOM 3942 C CA . LEU A 1 528 ? 18.210 5.159 19.777 1.00 94.00 528 LEU A CA 1
ATOM 3943 C C . LEU A 1 528 ? 18.721 6.288 18.860 1.00 94.00 528 LEU A C 1
ATOM 3945 O O . LEU A 1 528 ? 19.011 7.388 19.338 1.00 94.00 528 LEU A O 1
ATOM 3949 N N . SER A 1 529 ? 18.842 6.037 17.555 1.00 94.62 529 SER A N 1
ATOM 3950 C CA . SER A 1 529 ? 19.446 6.964 16.588 1.00 94.62 529 SER A CA 1
ATOM 3951 C C . SER A 1 529 ? 18.675 8.288 16.432 1.00 94.62 529 SER A C 1
ATOM 3953 O O . SER A 1 529 ? 17.468 8.357 16.656 1.00 94.62 529 SER A O 1
ATOM 3955 N N . ASP A 1 530 ? 19.349 9.355 16.005 1.00 92.69 530 ASP A N 1
ATOM 3956 C CA . ASP A 1 530 ? 18.767 10.676 15.719 1.00 92.69 530 ASP A CA 1
ATOM 3957 C C . ASP A 1 530 ? 17.944 11.261 16.898 1.00 92.69 530 ASP A C 1
ATOM 3959 O O . ASP A 1 530 ? 16.842 11.791 16.723 1.00 92.69 530 ASP A O 1
ATOM 3963 N N . ASN A 1 531 ? 18.461 11.138 18.125 1.00 92.19 531 ASN A N 1
ATOM 3964 C CA . ASN A 1 531 ? 17.882 11.713 19.345 1.00 92.19 531 ASN A CA 1
ATOM 3965 C C . ASN A 1 531 ? 18.779 12.836 19.919 1.00 92.19 531 ASN A C 1
ATOM 3967 O O . ASN A 1 531 ? 19.650 13.368 19.237 1.00 92.19 531 ASN A O 1
ATOM 3971 N N . GLN A 1 532 ? 18.518 13.263 21.157 1.00 91.31 532 GLN A N 1
ATOM 3972 C CA . GLN A 1 532 ? 19.227 14.338 21.866 1.00 91.31 532 GLN A CA 1
ATOM 3973 C C . GLN A 1 532 ? 19.943 13.799 23.123 1.00 91.31 532 GLN A C 1
ATOM 3975 O O . GLN A 1 532 ? 20.033 14.491 24.136 1.00 91.31 532 GLN A O 1
ATOM 3980 N N . ILE A 1 533 ? 20.408 12.545 23.085 1.00 90.25 533 ILE A N 1
ATOM 3981 C CA . ILE A 1 533 ? 21.027 11.872 24.233 1.00 90.25 533 ILE A CA 1
ATOM 3982 C C . ILE A 1 533 ? 22.443 12.425 24.451 1.00 90.25 533 ILE A C 1
ATOM 3984 O O . ILE A 1 533 ? 23.248 12.437 23.522 1.00 90.25 533 ILE A O 1
ATOM 3988 N N . THR A 1 534 ? 22.731 12.847 25.687 1.00 87.69 534 THR A N 1
ATOM 3989 C CA . THR A 1 534 ? 24.036 13.367 26.159 1.00 87.69 534 THR A CA 1
ATOM 3990 C C . THR A 1 534 ? 24.503 12.676 27.454 1.00 87.69 534 THR A C 1
ATOM 3992 O O . THR A 1 534 ? 25.222 13.270 28.253 1.00 87.69 534 THR A O 1
ATOM 3995 N N . ASP A 1 535 ? 23.953 11.495 27.755 1.00 86.81 535 ASP A N 1
ATOM 3996 C CA . ASP A 1 535 ? 24.371 10.634 28.866 1.00 86.81 535 ASP A CA 1
ATOM 3997 C C . ASP A 1 535 ? 24.006 9.183 28.522 1.00 86.81 535 ASP A C 1
ATOM 3999 O O . ASP A 1 535 ? 22.830 8.805 28.471 1.00 86.81 535 ASP A O 1
ATOM 4003 N N . ILE A 1 536 ? 25.027 8.357 28.289 1.00 89.69 536 ILE A N 1
ATOM 4004 C CA . ILE A 1 536 ? 24.876 6.906 28.083 1.00 89.69 536 ILE A CA 1
ATOM 4005 C C . ILE A 1 536 ? 25.457 6.069 29.230 1.00 89.69 536 ILE A C 1
ATOM 4007 O O . ILE A 1 536 ? 25.571 4.849 29.109 1.00 89.69 536 ILE A O 1
ATOM 4011 N N . SER A 1 537 ? 25.767 6.677 30.379 1.00 86.75 537 SER A N 1
ATOM 4012 C CA . SER A 1 537 ? 26.314 5.993 31.564 1.00 86.75 537 SER A CA 1
ATOM 4013 C C . SER A 1 537 ? 25.424 4.850 32.073 1.00 86.75 537 SER A C 1
ATOM 4015 O O . SER A 1 537 ? 25.904 3.894 32.686 1.00 86.75 537 SER A O 1
ATOM 4017 N N . SER A 1 538 ? 24.123 4.915 31.778 1.00 87.19 538 SER A N 1
ATOM 4018 C CA . SER A 1 538 ? 23.141 3.881 32.105 1.00 87.19 538 SER A CA 1
ATOM 4019 C C . SER A 1 538 ? 23.184 2.642 31.197 1.00 87.19 538 SER A C 1
ATOM 4021 O O . SER A 1 538 ? 22.666 1.594 31.596 1.00 87.19 538 SER A O 1
ATOM 4023 N N . LEU A 1 539 ? 23.822 2.707 30.023 1.00 91.50 539 LEU A N 1
ATOM 4024 C CA . LEU A 1 539 ? 24.016 1.569 29.122 1.00 91.50 539 LEU A CA 1
ATOM 4025 C C . LEU A 1 539 ? 25.124 0.655 29.665 1.00 91.50 539 LEU A C 1
ATOM 4027 O O . LEU A 1 539 ? 26.283 0.770 29.279 1.00 91.50 539 LEU A O 1
ATOM 4031 N N . THR A 1 540 ? 24.772 -0.248 30.587 1.00 90.75 540 THR A N 1
ATOM 4032 C CA . THR A 1 540 ? 25.709 -1.188 31.231 1.00 90.75 540 THR A CA 1
ATOM 4033 C C . THR A 1 540 ? 25.217 -2.629 31.187 1.00 90.75 540 THR A C 1
ATOM 4035 O O . THR A 1 540 ? 24.016 -2.879 31.184 1.00 90.75 540 THR A O 1
ATOM 4038 N N . ALA A 1 541 ? 26.134 -3.597 31.249 1.00 89.19 541 ALA A N 1
ATOM 4039 C CA . ALA A 1 541 ? 25.816 -5.026 31.290 1.00 89.19 541 ALA A CA 1
ATOM 4040 C C . ALA A 1 541 ? 25.084 -5.470 32.577 1.00 89.19 541 ALA A C 1
ATOM 4042 O O . ALA A 1 541 ? 24.567 -6.582 32.632 1.00 89.19 541 ALA A O 1
ATOM 4043 N N . GLN A 1 542 ? 25.010 -4.617 33.608 1.00 89.88 542 GLN A N 1
ATOM 4044 C CA . GLN A 1 542 ? 24.123 -4.830 34.761 1.00 89.88 542 GLN A CA 1
ATOM 4045 C C . GLN A 1 542 ? 22.666 -4.465 34.429 1.00 89.88 542 GLN A C 1
ATOM 4047 O O . GLN A 1 542 ? 21.741 -5.085 34.947 1.00 89.88 542 GLN A O 1
ATOM 4052 N N . ASN A 1 543 ? 22.472 -3.453 33.582 1.00 89.44 543 ASN A N 1
ATOM 4053 C CA . ASN A 1 543 ? 21.168 -2.918 33.197 1.00 89.44 543 ASN A CA 1
ATOM 4054 C C . ASN A 1 543 ? 20.599 -3.608 31.940 1.00 89.44 543 ASN A C 1
ATOM 4056 O O . ASN A 1 543 ? 19.386 -3.744 31.816 1.00 89.44 543 ASN A O 1
ATOM 4060 N N . PHE A 1 544 ? 21.476 -4.051 31.033 1.00 92.81 544 PHE A N 1
ATOM 4061 C CA . PHE A 1 544 ? 21.161 -4.665 29.741 1.00 92.81 544 PHE A CA 1
ATOM 4062 C C . PHE A 1 544 ? 22.131 -5.839 29.463 1.00 92.81 544 PHE A C 1
ATOM 4064 O O . PHE A 1 544 ? 23.055 -5.707 28.658 1.00 92.81 544 PHE A O 1
ATOM 4071 N N . PRO A 1 545 ? 21.990 -6.983 30.161 1.00 91.69 545 PRO A N 1
ATOM 4072 C CA . PRO A 1 545 ? 22.967 -8.080 30.114 1.00 91.69 545 PRO A CA 1
ATOM 4073 C C . PRO A 1 545 ? 23.045 -8.794 28.754 1.00 91.69 545 PRO A C 1
ATOM 4075 O O . PRO A 1 545 ? 24.106 -9.303 28.386 1.00 91.69 545 PRO A O 1
ATOM 4078 N N . ASP A 1 546 ? 21.936 -8.820 28.012 1.00 93.69 546 ASP A N 1
ATOM 4079 C CA . ASP A 1 546 ? 21.804 -9.536 26.738 1.00 93.69 546 ASP A CA 1
ATOM 4080 C C . ASP A 1 546 ? 22.126 -8.676 25.499 1.00 93.69 546 ASP A C 1
ATOM 4082 O O . ASP A 1 546 ? 22.201 -9.220 24.397 1.00 93.69 546 ASP A O 1
ATOM 4086 N N . LEU A 1 547 ? 22.363 -7.367 25.666 1.00 95.25 547 LEU A N 1
ATOM 4087 C CA . LEU A 1 547 ? 22.488 -6.390 24.577 1.00 95.25 547 LEU A CA 1
ATOM 4088 C C . LEU A 1 547 ? 23.713 -6.656 23.682 1.00 95.25 547 LEU A C 1
ATOM 4090 O O . LEU A 1 547 ? 24.854 -6.709 24.153 1.00 95.25 547 LEU A O 1
ATOM 4094 N N . ARG A 1 548 ? 23.462 -6.809 22.375 1.00 95.38 548 ARG A N 1
ATOM 4095 C CA . ARG A 1 548 ? 24.456 -7.093 21.324 1.00 95.38 548 ARG A CA 1
ATOM 4096 C C . ARG A 1 548 ? 24.530 -6.012 20.263 1.00 95.38 548 ARG A C 1
ATOM 4098 O O . ARG A 1 548 ? 25.637 -5.698 19.832 1.00 95.38 548 ARG A O 1
ATOM 4105 N N . ASP A 1 549 ? 23.394 -5.449 19.876 1.00 97.44 549 ASP A N 1
ATOM 4106 C CA . ASP A 1 549 ? 23.304 -4.526 18.753 1.00 97.44 549 ASP A CA 1
ATOM 4107 C C . ASP A 1 549 ? 22.806 -3.162 19.239 1.00 97.44 549 ASP A C 1
ATOM 4109 O O . ASP A 1 549 ? 21.721 -3.056 19.812 1.00 97.44 549 ASP A O 1
ATOM 4113 N N . LEU A 1 550 ? 23.618 -2.120 19.060 1.00 96.75 550 LEU A N 1
ATOM 4114 C CA . LEU A 1 550 ? 23.367 -0.791 19.616 1.00 96.75 550 LEU A CA 1
ATOM 4115 C C . LEU A 1 550 ? 23.556 0.295 18.553 1.00 96.75 550 LEU A C 1
ATOM 4117 O O . LEU A 1 550 ? 24.626 0.414 17.951 1.00 96.75 550 LEU A O 1
ATOM 4121 N N . TYR A 1 551 ? 22.523 1.114 18.363 1.00 96.94 551 TYR A N 1
ATOM 4122 C CA . TYR A 1 551 ? 22.514 2.200 17.388 1.00 96.94 551 TYR A CA 1
ATOM 4123 C C . TYR A 1 551 ? 22.341 3.538 18.118 1.00 96.94 551 TYR A C 1
ATOM 4125 O O . TYR A 1 551 ? 21.322 3.779 18.765 1.00 96.94 551 TYR A O 1
ATOM 4133 N N . LEU A 1 552 ? 23.378 4.378 18.050 1.00 94.38 552 LEU A N 1
ATOM 4134 C CA . LEU A 1 552 ? 23.482 5.680 18.723 1.00 94.38 552 LEU A CA 1
ATOM 4135 C C . LEU A 1 552 ? 23.755 6.837 17.745 1.00 94.38 552 LEU A C 1
ATOM 4137 O O . LEU A 1 552 ? 23.847 7.986 18.179 1.00 94.38 552 LEU A O 1
ATOM 4141 N N . SER A 1 553 ? 23.870 6.553 16.443 1.00 94.00 553 SER A N 1
ATOM 4142 C CA . SER A 1 553 ? 24.083 7.527 15.364 1.00 94.00 553 SER A CA 1
ATOM 4143 C C . SER A 1 553 ? 23.220 8.784 15.505 1.00 94.00 553 SER A C 1
ATOM 4145 O O . SER A 1 553 ? 22.047 8.695 15.853 1.00 94.00 553 SER A O 1
ATOM 4147 N N . GLY A 1 554 ? 23.782 9.958 15.215 1.00 90.50 554 GLY A N 1
ATOM 4148 C CA . GLY A 1 554 ? 23.047 11.228 15.218 1.00 90.50 554 GLY A CA 1
ATOM 4149 C C . GLY A 1 554 ? 22.718 11.812 16.600 1.00 90.50 554 GLY A C 1
ATOM 4150 O O . GLY A 1 554 ? 22.051 12.841 16.658 1.00 90.50 554 GLY A O 1
ATOM 4151 N N . ASN A 1 555 ? 23.178 11.204 17.702 1.00 91.56 555 ASN A N 1
ATOM 4152 C CA . ASN A 1 555 ? 23.066 11.790 19.043 1.00 91.56 555 ASN A CA 1
ATOM 4153 C C . ASN A 1 555 ? 24.241 12.739 19.369 1.00 91.56 555 ASN A C 1
ATOM 4155 O O . ASN A 1 555 ? 25.371 12.464 18.961 1.00 91.56 555 ASN A O 1
ATOM 4159 N N . PRO A 1 556 ? 24.011 13.810 20.154 1.00 89.00 556 PRO A N 1
ATOM 4160 C CA . PRO A 1 556 ? 25.034 14.759 20.605 1.00 89.00 556 PRO A CA 1
ATOM 4161 C C . PRO A 1 556 ? 25.884 14.226 21.782 1.00 89.00 556 PRO A C 1
ATOM 4163 O O . PRO A 1 556 ? 26.022 14.893 22.806 1.00 89.00 556 PRO A O 1
ATOM 4166 N N . LEU A 1 557 ? 26.445 13.024 21.636 1.00 86.25 557 LEU A N 1
ATOM 4167 C CA . LEU A 1 557 ? 27.341 12.391 22.616 1.00 86.25 557 LEU A CA 1
ATOM 4168 C C . LEU A 1 557 ? 28.740 13.017 22.582 1.00 86.25 557 LEU A C 1
ATOM 4170 O O . LEU A 1 557 ? 29.200 13.420 21.511 1.00 86.25 557 LEU A O 1
ATOM 4174 N N . ASP A 1 558 ? 29.445 13.031 23.718 1.00 80.62 558 ASP A N 1
ATOM 4175 C CA . ASP A 1 558 ? 30.860 13.427 23.764 1.00 80.62 558 ASP A CA 1
ATOM 4176 C C . ASP A 1 558 ? 31.840 12.236 23.892 1.00 80.62 558 ASP A C 1
ATOM 4178 O O . ASP A 1 558 ? 31.462 11.062 23.966 1.00 80.62 558 ASP A O 1
ATOM 4182 N N . ALA A 1 559 ? 33.146 12.517 23.855 1.00 72.75 559 ALA A N 1
ATOM 4183 C CA . ALA A 1 559 ? 34.172 11.475 23.951 1.00 72.75 559 ALA A CA 1
ATOM 4184 C C . ALA A 1 559 ? 34.197 10.782 25.332 1.00 72.75 559 ALA A C 1
ATOM 4186 O O . ALA A 1 559 ? 34.562 9.608 25.428 1.00 72.75 559 ALA A O 1
ATOM 4187 N N . SER A 1 560 ? 33.785 11.472 26.400 1.00 76.25 560 SER A N 1
ATOM 4188 C CA . SER A 1 560 ? 33.736 10.926 27.758 1.00 76.25 560 SER A CA 1
ATOM 4189 C C . SER A 1 560 ? 32.566 9.953 27.939 1.00 76.25 560 SER A C 1
ATOM 4191 O O . SER A 1 560 ? 32.783 8.866 28.484 1.00 76.25 560 SER A O 1
ATOM 4193 N N . ASP A 1 561 ? 31.391 10.263 27.375 1.00 77.69 561 ASP A N 1
ATOM 4194 C CA . ASP A 1 561 ? 30.244 9.347 27.248 1.00 77.69 561 ASP A CA 1
ATOM 4195 C C . ASP A 1 561 ? 30.671 8.007 26.628 1.00 77.69 561 ASP A C 1
ATOM 4197 O O . ASP A 1 561 ? 30.464 6.918 27.178 1.00 77.69 561 ASP A O 1
ATOM 4201 N N . LEU A 1 562 ? 31.325 8.094 25.469 1.00 77.19 562 LEU A N 1
ATOM 4202 C CA . LEU A 1 562 ? 31.735 6.940 24.675 1.00 77.19 562 LEU A CA 1
ATOM 4203 C C . LEU A 1 562 ? 32.895 6.166 25.318 1.00 77.19 562 LEU A C 1
ATOM 4205 O O . LEU A 1 562 ? 32.938 4.937 25.221 1.00 77.19 562 LEU A O 1
ATOM 4209 N N . SER A 1 563 ? 33.777 6.838 26.066 1.00 77.38 563 SER A N 1
ATOM 4210 C CA . SER A 1 563 ? 34.845 6.180 26.833 1.00 77.38 563 SER A CA 1
ATOM 4211 C C . SER A 1 563 ? 34.311 5.147 27.840 1.00 77.38 563 SER A C 1
ATOM 4213 O O . SER A 1 563 ? 34.960 4.120 28.091 1.00 77.38 563 SER A O 1
ATOM 4215 N N . ALA A 1 564 ? 33.116 5.391 28.393 1.00 75.12 564 ALA A N 1
ATOM 4216 C CA . ALA A 1 564 ? 32.458 4.518 29.357 1.00 75.12 564 ALA A CA 1
ATOM 4217 C C . ALA A 1 564 ? 31.780 3.315 28.682 1.00 75.12 564 ALA A C 1
ATOM 4219 O O . ALA A 1 564 ? 31.835 2.205 29.219 1.00 75.12 564 ALA A O 1
ATOM 4220 N N . LEU A 1 565 ? 31.208 3.494 27.484 1.00 83.25 565 LEU A N 1
ATOM 4221 C CA . LEU A 1 565 ? 30.491 2.447 26.743 1.00 83.25 565 LEU A CA 1
ATOM 4222 C C . LEU A 1 565 ? 31.326 1.166 26.587 1.00 83.25 565 LEU A C 1
ATOM 4224 O O . LEU A 1 565 ? 30.831 0.062 26.826 1.00 83.25 565 LEU A O 1
ATOM 4228 N N . GLY A 1 566 ? 32.616 1.310 26.267 1.00 72.50 566 GLY A N 1
ATOM 4229 C CA . GLY A 1 566 ? 33.520 0.176 26.070 1.00 72.50 566 GLY A CA 1
ATOM 4230 C C . GLY A 1 566 ? 33.928 -0.589 27.335 1.00 72.50 566 GLY A C 1
ATOM 4231 O O . GLY A 1 566 ? 34.398 -1.724 27.230 1.00 72.50 566 GLY A O 1
ATOM 4232 N N . VAL A 1 567 ? 33.719 -0.005 28.519 1.00 77.56 567 VAL A N 1
ATOM 4233 C CA . VAL A 1 567 ? 33.829 -0.690 29.821 1.00 77.56 567 VAL A CA 1
ATOM 4234 C C . VAL A 1 567 ? 32.481 -1.296 30.218 1.00 77.56 567 VAL A C 1
ATOM 4236 O O . VAL A 1 567 ? 32.425 -2.406 30.747 1.00 77.56 567 VAL A O 1
ATOM 4239 N N . ASN A 1 568 ? 31.396 -0.573 29.942 1.00 84.19 568 ASN A N 1
ATOM 4240 C CA . ASN A 1 568 ? 30.060 -0.874 30.432 1.00 84.19 568 ASN A CA 1
ATOM 4241 C C . ASN A 1 568 ? 29.353 -1.996 29.655 1.00 84.19 568 ASN A C 1
ATOM 4243 O O . ASN A 1 568 ? 28.641 -2.791 30.271 1.00 84.19 568 ASN A O 1
ATOM 4247 N N . LEU A 1 569 ? 29.546 -2.092 28.333 1.00 89.69 569 LEU A N 1
ATOM 4248 C CA . LEU A 1 569 ? 28.931 -3.108 27.465 1.00 89.69 569 LEU A CA 1
ATOM 4249 C C . LEU A 1 569 ? 29.981 -3.906 26.663 1.00 89.69 569 LEU A C 1
ATOM 4251 O O . LEU A 1 569 ? 29.988 -3.888 25.431 1.00 89.69 569 LEU A O 1
ATOM 4255 N N . PRO A 1 570 ? 30.851 -4.692 27.329 1.00 82.31 570 PRO A N 1
ATOM 4256 C CA . PRO A 1 570 ? 31.904 -5.465 26.661 1.00 82.31 570 PRO A CA 1
ATOM 4257 C C . PRO A 1 570 ? 31.371 -6.589 25.752 1.00 82.31 570 PRO A C 1
ATOM 4259 O O . PRO A 1 570 ? 32.156 -7.199 25.033 1.00 82.31 570 PRO A O 1
ATOM 4262 N N . SER A 1 571 ? 30.065 -6.877 25.812 1.00 86.56 571 SER A N 1
ATOM 4263 C CA . SER A 1 571 ? 29.343 -7.938 25.091 1.00 86.56 571 SER A CA 1
ATOM 4264 C C . SER A 1 571 ? 28.825 -7.548 23.698 1.00 86.56 571 SER A C 1
ATOM 4266 O O . SER A 1 571 ? 28.290 -8.429 23.015 1.00 86.56 571 SER A O 1
ATOM 4268 N N . LEU A 1 572 ? 28.946 -6.276 23.295 1.00 93.56 572 LEU A N 1
ATOM 4269 C CA . LEU A 1 572 ? 28.433 -5.777 22.013 1.00 93.56 572 LEU A CA 1
ATOM 4270 C C . LEU A 1 572 ? 29.070 -6.483 20.807 1.00 93.56 572 LEU A C 1
ATOM 4272 O O . LEU A 1 572 ? 30.250 -6.834 20.815 1.00 93.56 572 LEU A O 1
ATOM 4276 N N . ASN A 1 573 ? 28.252 -6.651 19.773 1.00 95.06 573 ASN A N 1
ATOM 4277 C CA . ASN A 1 573 ? 28.552 -7.272 18.487 1.00 95.06 573 ASN A CA 1
ATOM 4278 C C . ASN A 1 573 ? 28.396 -6.261 17.336 1.00 95.06 573 ASN A C 1
ATOM 4280 O O . ASN A 1 573 ? 29.247 -6.208 16.446 1.00 95.06 573 ASN A O 1
ATOM 4284 N N . THR A 1 574 ? 27.343 -5.440 17.390 1.00 97.06 574 THR A N 1
ATOM 4285 C CA . THR A 1 574 ? 27.024 -4.416 16.388 1.00 97.06 574 THR A CA 1
ATOM 4286 C C . THR A 1 574 ? 26.975 -3.039 17.042 1.00 97.06 574 THR A C 1
ATOM 4288 O O . THR A 1 574 ? 26.324 -2.871 18.075 1.00 97.06 574 THR A O 1
ATOM 4291 N N . LEU A 1 575 ? 27.648 -2.050 16.449 1.00 95.69 575 LEU A N 1
ATOM 4292 C CA . LEU A 1 575 ? 27.699 -0.683 16.966 1.00 95.69 575 LEU A CA 1
ATOM 4293 C C . LEU A 1 575 ? 27.662 0.351 15.831 1.00 95.69 575 LEU A C 1
ATOM 4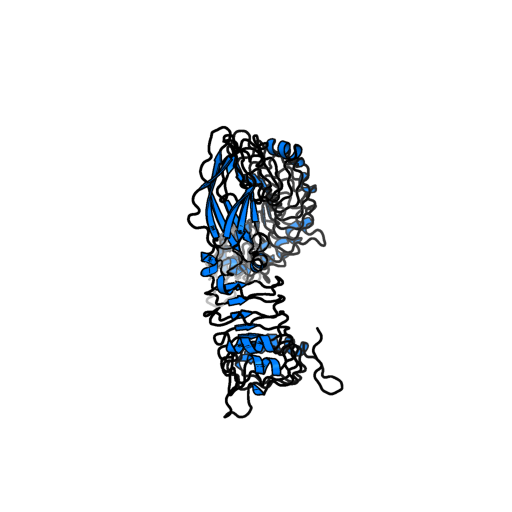295 O O . LEU A 1 575 ? 28.521 0.347 14.948 1.00 95.69 575 LEU A O 1
ATOM 4299 N N . PHE A 1 576 ? 26.669 1.241 15.870 1.00 96.94 576 PHE A N 1
ATOM 4300 C CA . PHE A 1 576 ? 26.487 2.337 14.912 1.00 96.94 576 PHE A CA 1
ATOM 4301 C C . PHE A 1 576 ? 26.605 3.684 15.639 1.00 96.94 576 PHE A C 1
ATOM 4303 O O . PHE A 1 576 ? 25.791 3.982 16.516 1.00 96.94 576 PHE A O 1
ATOM 4310 N N . ILE A 1 577 ? 27.617 4.483 15.283 1.00 92.06 577 ILE A N 1
ATOM 4311 C CA . ILE A 1 577 ? 27.860 5.829 15.826 1.00 92.06 577 ILE A CA 1
ATOM 4312 C C . ILE A 1 577 ? 28.261 6.774 14.676 1.00 92.06 577 ILE A C 1
ATOM 4314 O O . ILE A 1 577 ? 29.409 7.202 14.534 1.00 92.06 577 ILE A O 1
ATOM 4318 N N . ASP A 1 578 ? 27.297 7.071 13.807 1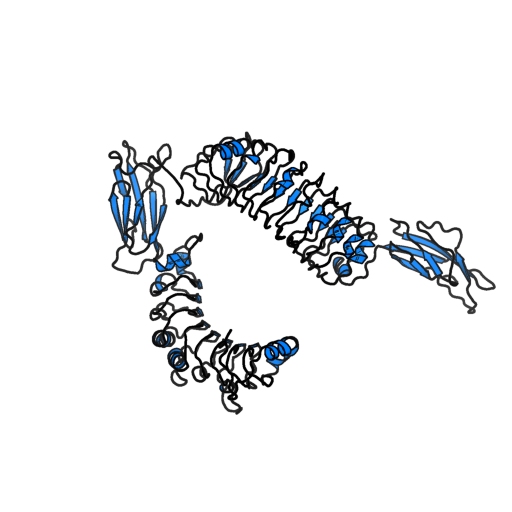.00 91.06 578 ASP A N 1
ATOM 4319 C CA . ASP A 1 578 ? 27.450 8.036 12.713 1.00 91.06 578 ASP A CA 1
ATOM 4320 C C . ASP A 1 578 ? 27.230 9.483 13.188 1.00 91.06 578 ASP A C 1
ATOM 4322 O O . ASP A 1 578 ? 26.377 9.739 14.039 1.00 91.06 578 ASP A O 1
ATOM 4326 N N . ASN A 1 579 ? 27.898 10.445 12.545 1.00 87.19 579 ASN A N 1
ATOM 4327 C CA . ASN A 1 579 ? 27.739 11.897 12.738 1.00 87.19 579 ASN A CA 1
ATOM 4328 C C . ASN A 1 579 ? 28.076 12.424 14.155 1.00 87.19 579 ASN A C 1
ATOM 4330 O O . ASN A 1 579 ? 27.691 13.543 14.492 1.00 87.19 579 ASN A O 1
ATOM 4334 N N . ALA A 1 580 ? 28.803 11.661 14.975 1.00 85.56 580 ALA A N 1
ATOM 4335 C CA . ALA A 1 580 ? 29.144 12.013 16.361 1.00 85.56 580 ALA A CA 1
ATOM 4336 C C . ALA A 1 580 ? 30.491 12.759 16.509 1.00 85.56 580 ALA A C 1
ATOM 4338 O O . ALA A 1 580 ? 31.030 12.864 17.604 1.00 85.56 580 ALA A O 1
ATOM 4339 N N . GLN A 1 581 ? 31.046 13.279 15.406 1.00 87.06 581 GLN A N 1
ATOM 4340 C CA . GLN A 1 581 ? 32.286 14.074 15.358 1.00 87.06 581 GLN A CA 1
ATOM 4341 C C . GLN A 1 581 ? 33.548 13.361 15.896 1.00 87.06 581 GLN A C 1
ATOM 4343 O O . GLN A 1 581 ? 34.527 14.020 16.243 1.00 87.06 581 GLN A O 1
ATOM 4348 N N . LEU A 1 582 ? 33.558 12.023 15.929 1.00 88.75 582 LEU A N 1
ATOM 4349 C CA . LEU A 1 582 ? 34.617 11.243 16.583 1.00 88.75 582 LEU A CA 1
ATOM 4350 C C . LEU A 1 582 ? 35.970 11.375 15.883 1.00 88.75 582 LEU A C 1
ATOM 4352 O O . LEU A 1 582 ? 36.087 11.113 14.687 1.00 88.75 582 LEU A O 1
ATOM 4356 N N . ASP A 1 583 ? 37.005 11.709 16.645 1.00 92.19 583 ASP A N 1
ATOM 4357 C CA . ASP A 1 583 ? 38.395 11.709 16.194 1.00 92.19 583 ASP A CA 1
ATOM 4358 C C . ASP A 1 583 ? 39.148 10.444 16.655 1.00 92.19 583 ASP A C 1
ATOM 4360 O O . ASP A 1 583 ? 38.612 9.570 17.344 1.00 92.19 583 ASP A O 1
ATOM 4364 N N . ASN A 1 584 ? 40.428 10.336 16.295 1.00 93.44 584 ASN A N 1
ATOM 4365 C CA . ASN A 1 584 ? 41.253 9.187 16.670 1.00 93.44 584 ASN A CA 1
ATOM 4366 C C . ASN A 1 584 ? 41.482 9.057 18.189 1.00 93.44 584 ASN A C 1
ATOM 4368 O O . ASN A 1 584 ? 41.683 7.938 18.662 1.00 93.44 584 ASN A O 1
ATOM 4372 N N . ASN A 1 585 ? 41.395 10.146 18.964 1.00 91.00 585 ASN A N 1
ATOM 4373 C CA . ASN A 1 585 ? 41.440 10.083 20.429 1.00 91.00 585 ASN A CA 1
ATOM 4374 C C . ASN A 1 585 ? 40.137 9.485 20.984 1.00 91.00 585 ASN A C 1
ATOM 4376 O O . ASN A 1 585 ? 40.179 8.526 21.750 1.00 91.00 585 ASN A O 1
ATOM 4380 N N . SER A 1 586 ? 38.989 9.961 20.495 1.00 90.19 586 SER A N 1
ATOM 4381 C CA . SER A 1 586 ? 37.653 9.452 20.834 1.00 90.19 586 SER A CA 1
ATOM 4382 C C . SER A 1 586 ? 37.526 7.947 20.564 1.00 90.19 586 SER A C 1
ATOM 4384 O O . SER A 1 586 ? 36.939 7.210 21.357 1.00 90.19 586 SER A O 1
ATOM 4386 N N . LEU A 1 587 ? 38.124 7.457 19.469 1.00 91.62 587 LEU A N 1
ATOM 4387 C CA . LEU A 1 587 ? 38.192 6.021 19.184 1.00 91.62 587 LEU A CA 1
ATOM 4388 C C . LEU A 1 587 ? 39.121 5.253 20.138 1.00 91.62 587 LEU A C 1
ATOM 4390 O O . LEU A 1 587 ? 38.766 4.143 20.529 1.00 91.62 587 LEU A O 1
ATOM 4394 N N . MET A 1 588 ? 40.279 5.804 20.527 1.00 90.19 588 MET A N 1
ATOM 4395 C CA . MET A 1 588 ? 41.161 5.178 21.530 1.00 90.19 588 MET A CA 1
ATOM 4396 C C . MET A 1 588 ? 40.470 5.086 22.895 1.00 90.19 588 MET A C 1
ATOM 4398 O O . MET A 1 588 ? 40.596 4.075 23.586 1.00 90.19 588 MET A O 1
ATOM 4402 N N . ASP A 1 589 ? 39.685 6.094 23.272 1.00 88.00 589 ASP A N 1
ATOM 4403 C CA . ASP A 1 589 ? 38.898 6.065 24.502 1.00 88.00 589 ASP A CA 1
ATOM 4404 C C . ASP A 1 589 ? 37.741 5.055 24.427 1.00 88.00 589 ASP A C 1
ATOM 4406 O O . ASP A 1 589 ? 37.502 4.331 25.397 1.00 88.00 589 ASP A O 1
ATOM 4410 N N . LEU A 1 590 ? 37.058 4.926 23.286 1.00 89.75 590 LEU A N 1
ATOM 4411 C CA . LEU A 1 590 ? 35.956 3.974 23.080 1.00 89.75 590 LEU A CA 1
ATOM 4412 C C . LEU A 1 590 ? 36.426 2.507 22.970 1.00 89.75 590 LEU A C 1
ATOM 4414 O O . LEU A 1 590 ? 35.873 1.625 23.632 1.00 89.75 590 LEU A O 1
ATOM 4418 N N . PHE A 1 591 ? 37.452 2.238 22.156 1.00 91.38 591 PHE A N 1
ATOM 4419 C CA . PHE A 1 591 ? 37.946 0.890 21.831 1.00 91.38 591 PHE A CA 1
ATOM 4420 C C . PHE A 1 591 ? 39.181 0.459 22.634 1.00 91.38 591 PHE A C 1
ATOM 4422 O O . PHE A 1 591 ? 39.565 -0.713 22.583 1.00 91.38 591 PHE A O 1
ATOM 4429 N N . GLY A 1 592 ? 39.770 1.349 23.433 1.00 89.81 592 GLY A N 1
ATOM 4430 C CA . GLY A 1 592 ? 40.994 1.076 24.184 1.00 89.81 592 GLY A CA 1
ATOM 4431 C C . GLY A 1 592 ? 42.225 0.957 23.282 1.00 89.81 592 GLY A C 1
ATOM 4432 O O . GLY A 1 592 ? 42.205 1.326 22.111 1.00 89.81 592 GLY A O 1
ATOM 4433 N N . THR A 1 593 ? 43.303 0.405 23.833 1.00 89.88 593 THR A N 1
ATOM 4434 C CA . THR A 1 593 ? 44.553 0.127 23.104 1.00 89.88 593 THR A CA 1
ATOM 4435 C C . THR A 1 593 ? 44.752 -1.377 22.916 1.00 89.88 593 THR A C 1
ATOM 4437 O O . THR A 1 593 ? 44.046 -2.183 23.521 1.00 89.88 593 THR A O 1
ATOM 4440 N N . ALA A 1 594 ? 45.761 -1.783 22.139 1.00 86.94 594 ALA A N 1
ATOM 4441 C CA . ALA A 1 594 ? 46.120 -3.196 21.984 1.00 86.94 594 ALA A CA 1
ATOM 4442 C C . ALA A 1 594 ? 46.442 -3.907 23.321 1.00 86.94 594 ALA A C 1
ATOM 4444 O O . ALA A 1 594 ? 46.133 -5.089 23.466 1.00 86.94 594 ALA A O 1
ATOM 4445 N N . ASP A 1 595 ? 47.005 -3.190 24.303 1.00 89.31 595 ASP A N 1
ATOM 4446 C CA . ASP A 1 595 ? 47.304 -3.715 25.646 1.00 89.31 595 ASP A CA 1
ATOM 4447 C C . ASP A 1 595 ? 46.074 -3.740 26.577 1.00 89.31 595 ASP A C 1
ATOM 4449 O O . ASP A 1 595 ? 46.024 -4.522 27.529 1.00 89.31 595 ASP A O 1
ATOM 4453 N N . ALA A 1 596 ? 45.073 -2.892 26.312 1.00 89.19 596 ALA A N 1
ATOM 4454 C CA . ALA A 1 596 ? 43.853 -2.753 27.110 1.00 89.19 596 ALA A CA 1
ATOM 4455 C C . ALA A 1 596 ? 42.588 -2.629 26.222 1.00 89.19 596 ALA A C 1
ATOM 4457 O O . ALA A 1 596 ? 41.921 -1.589 26.240 1.00 89.19 596 ALA A O 1
ATOM 4458 N N . PRO A 1 597 ? 42.241 -3.665 25.430 1.00 88.50 597 PRO A N 1
ATOM 4459 C CA . PRO A 1 597 ? 41.205 -3.566 24.405 1.00 88.50 597 PRO A CA 1
ATOM 4460 C C . PRO A 1 597 ? 39.784 -3.607 24.990 1.00 88.50 597 PRO A C 1
ATOM 4462 O O . PRO A 1 597 ? 39.385 -4.575 25.647 1.00 88.50 597 PRO A O 1
ATOM 4465 N N . LYS A 1 598 ? 38.993 -2.575 24.681 1.00 90.69 598 LYS A N 1
ATOM 4466 C CA . LYS A 1 598 ? 37.543 -2.494 24.928 1.00 90.69 598 LYS A CA 1
ATOM 4467 C C . LYS A 1 598 ? 36.765 -3.056 23.725 1.00 90.69 598 LYS A C 1
ATOM 4469 O O . LYS A 1 598 ? 37.332 -3.264 22.657 1.00 90.69 598 LYS A O 1
ATOM 4474 N N . LEU A 1 599 ? 35.467 -3.337 23.900 1.00 90.19 599 LEU A N 1
ATOM 4475 C CA . LEU A 1 599 ? 34.524 -3.745 22.829 1.00 90.19 599 LEU A CA 1
ATOM 4476 C C . LEU A 1 599 ? 34.993 -4.881 21.889 1.00 90.19 599 LEU A C 1
ATOM 4478 O O . LEU A 1 599 ? 34.523 -5.009 20.761 1.00 90.19 599 LEU A O 1
ATOM 4482 N N . ARG A 1 600 ? 35.887 -5.759 22.359 1.00 87.19 600 ARG A N 1
ATOM 4483 C CA . ARG A 1 600 ? 36.588 -6.785 21.559 1.00 87.19 600 ARG A CA 1
ATOM 4484 C C . ARG A 1 600 ? 35.712 -7.787 20.788 1.00 87.19 600 ARG A C 1
ATOM 4486 O O . ARG A 1 600 ? 36.256 -8.558 20.002 1.00 87.19 600 ARG A O 1
ATOM 4493 N N . PHE A 1 601 ? 34.406 -7.849 21.053 1.00 91.00 601 PHE A N 1
ATOM 4494 C CA . PHE A 1 601 ? 33.461 -8.729 20.355 1.00 91.00 601 PHE A CA 1
ATOM 4495 C C . PHE A 1 601 ? 32.700 -8.037 19.213 1.00 91.00 601 PHE A C 1
ATOM 4497 O O . PHE A 1 601 ? 32.034 -8.734 18.451 1.00 91.00 601 PHE A O 1
ATOM 4504 N N . VAL A 1 602 ? 32.846 -6.716 19.036 1.00 94.56 602 VAL A N 1
ATOM 4505 C CA . VAL A 1 602 ? 32.235 -5.994 17.914 1.00 94.56 602 VAL A CA 1
ATOM 4506 C C . VAL A 1 602 ? 32.792 -6.533 16.596 1.00 94.56 602 VAL A C 1
ATOM 4508 O O . VAL A 1 602 ? 34.003 -6.500 16.360 1.00 94.56 602 VAL A O 1
ATOM 4511 N N . ASN A 1 603 ? 31.897 -7.035 15.743 1.00 96.44 603 ASN A N 1
ATOM 4512 C CA . ASN A 1 603 ? 32.209 -7.485 14.388 1.00 96.44 603 ASN A CA 1
ATOM 4513 C C . ASN A 1 603 ? 31.521 -6.660 13.291 1.00 96.44 603 ASN A C 1
ATOM 4515 O O . ASN A 1 603 ? 31.940 -6.753 12.136 1.00 96.44 603 ASN A O 1
ATOM 4519 N N . TYR A 1 604 ? 30.535 -5.833 13.647 1.00 97.56 604 TYR A N 1
ATOM 4520 C CA . TYR A 1 604 ? 29.874 -4.894 12.747 1.00 97.56 604 TYR A CA 1
ATOM 4521 C C . TYR A 1 604 ? 29.956 -3.481 13.337 1.00 97.56 604 TYR A C 1
ATOM 4523 O O . TYR A 1 604 ? 29.313 -3.171 14.338 1.00 97.56 604 TYR A O 1
ATOM 4531 N N . LEU A 1 605 ? 30.776 -2.628 12.721 1.00 97.19 605 LEU A N 1
ATOM 4532 C CA . LEU A 1 605 ? 31.039 -1.264 13.175 1.00 97.19 605 LEU A CA 1
ATOM 4533 C C . LEU A 1 605 ? 30.753 -0.251 12.062 1.00 97.19 605 LEU A C 1
ATOM 4535 O O . LEU A 1 605 ? 31.263 -0.385 10.947 1.00 97.19 605 LEU A O 1
ATOM 4539 N N . VAL A 1 606 ? 29.955 0.770 12.373 1.00 97.31 606 VAL A N 1
ATOM 4540 C CA . VAL A 1 606 ? 29.583 1.852 11.450 1.00 97.31 606 VAL A CA 1
ATOM 4541 C C . VAL A 1 606 ? 29.873 3.199 12.116 1.00 97.31 606 VAL A C 1
ATOM 4543 O O . VAL A 1 606 ? 29.367 3.483 13.201 1.00 97.31 606 VAL A O 1
ATOM 4546 N N . LEU A 1 607 ? 30.739 3.994 11.484 1.00 95.75 607 LEU A N 1
ATOM 4547 C CA . LEU A 1 607 ? 31.325 5.226 12.025 1.00 95.75 607 LEU A CA 1
ATOM 4548 C C . LEU A 1 607 ? 31.299 6.364 10.988 1.00 95.75 607 LEU A C 1
ATOM 4550 O O . LEU A 1 607 ? 32.298 7.069 10.810 1.00 95.75 607 LEU A O 1
ATOM 4554 N N . ARG A 1 608 ? 30.191 6.544 10.262 1.00 94.75 608 ARG A N 1
ATOM 4555 C CA . ARG A 1 608 ? 30.140 7.487 9.132 1.00 94.75 608 ARG A CA 1
ATOM 4556 C C . ARG A 1 608 ? 30.167 8.943 9.578 1.00 94.75 608 ARG A C 1
ATOM 4558 O O . ARG A 1 608 ? 29.665 9.273 10.650 1.00 94.75 608 ARG A O 1
ATOM 4565 N N . ASN A 1 609 ? 30.677 9.821 8.717 1.00 93.25 609 ASN A N 1
ATOM 4566 C CA . ASN A 1 609 ? 30.653 11.277 8.901 1.00 93.25 609 ASN A CA 1
ATOM 4567 C C . ASN A 1 609 ? 31.282 11.729 10.238 1.00 93.25 609 ASN A C 1
ATOM 4569 O O . ASN A 1 609 ? 30.744 12.585 10.943 1.00 93.25 609 ASN A O 1
ATOM 4573 N N . ASN A 1 610 ? 32.405 11.111 10.605 1.00 92.38 610 ASN A N 1
ATOM 4574 C CA . ASN A 1 610 ? 33.206 11.453 11.778 1.00 92.38 610 ASN A CA 1
ATOM 4575 C C . ASN A 1 610 ? 34.533 12.120 11.341 1.00 92.38 610 ASN A C 1
ATOM 4577 O O . ASN A 1 610 ? 34.747 12.417 10.165 1.00 92.38 610 ASN A O 1
ATOM 4581 N N . ALA A 1 611 ? 35.426 12.406 12.289 1.00 94.06 611 ALA A N 1
ATOM 4582 C CA . ALA A 1 611 ? 36.690 13.113 12.071 1.00 94.06 611 ALA A CA 1
ATOM 4583 C C . ALA A 1 611 ? 37.915 12.171 12.007 1.00 94.06 611 ALA A C 1
ATOM 4585 O O . ALA A 1 611 ? 39.043 12.603 12.247 1.00 94.06 611 ALA A O 1
ATOM 4586 N N . ILE A 1 612 ? 37.715 10.886 11.690 1.00 95.81 612 ILE A N 1
ATOM 4587 C CA . ILE A 1 612 ? 38.745 9.839 11.787 1.00 95.81 612 ILE A CA 1
ATOM 4588 C C . ILE A 1 612 ? 39.810 10.027 10.690 1.00 95.81 612 ILE A C 1
ATOM 4590 O O . ILE A 1 612 ? 39.485 10.039 9.502 1.00 95.81 612 ILE A O 1
ATOM 4594 N N . THR A 1 613 ? 41.086 10.155 11.071 1.00 96.25 613 THR A N 1
ATOM 4595 C CA . THR A 1 613 ? 42.227 10.409 10.165 1.00 96.25 613 THR A CA 1
ATOM 4596 C C . THR A 1 613 ? 43.061 9.174 9.831 1.00 96.25 613 THR A C 1
ATOM 4598 O O . THR A 1 613 ? 43.682 9.128 8.770 1.00 96.25 613 THR A O 1
ATOM 4601 N N . ASP A 1 614 ? 43.079 8.171 10.709 1.00 95.19 614 ASP A N 1
ATOM 4602 C CA . ASP A 1 614 ? 43.798 6.905 10.516 1.00 95.19 614 ASP A CA 1
ATOM 4603 C C . ASP A 1 614 ? 43.096 5.731 11.227 1.00 95.19 614 ASP A C 1
ATOM 4605 O O . ASP A 1 614 ? 42.110 5.920 11.936 1.00 95.19 614 ASP A O 1
ATOM 4609 N N . LEU A 1 615 ? 43.596 4.505 11.037 1.00 95.25 615 LEU A N 1
ATOM 4610 C CA . LEU A 1 615 ? 42.979 3.283 11.571 1.00 95.25 615 LEU A CA 1
ATOM 4611 C C . LEU A 1 615 ? 43.607 2.734 12.863 1.00 95.25 615 LEU A C 1
ATOM 4613 O O . LEU A 1 615 ? 43.113 1.723 13.361 1.00 95.25 615 LEU A O 1
ATOM 4617 N N . GLN A 1 616 ? 44.664 3.346 13.417 1.00 93.31 616 GLN A N 1
ATOM 4618 C CA . GLN A 1 616 ? 45.390 2.810 14.584 1.00 93.31 616 GLN A CA 1
ATOM 4619 C C . GLN A 1 616 ? 44.485 2.448 15.782 1.00 93.31 616 GLN A C 1
ATOM 4621 O O . GLN A 1 616 ? 44.691 1.367 16.337 1.00 93.31 616 GLN A O 1
ATOM 4626 N N . PRO A 1 617 ? 43.446 3.237 16.147 1.00 92.94 617 PRO A N 1
ATOM 4627 C CA . PRO A 1 617 ? 42.546 2.906 17.260 1.00 92.94 617 PRO A CA 1
ATOM 4628 C C . PRO A 1 617 ? 41.690 1.644 17.066 1.00 92.94 617 PRO A C 1
ATOM 4630 O O . PRO A 1 617 ? 41.019 1.212 17.999 1.00 92.94 617 PRO A O 1
ATOM 4633 N N . LEU A 1 618 ? 41.658 1.074 15.856 1.00 94.44 618 LEU A N 1
ATOM 4634 C CA . LEU A 1 618 ? 40.790 -0.050 15.494 1.00 94.44 618 LEU A CA 1
ATOM 4635 C C . LEU A 1 618 ? 41.571 -1.343 15.196 1.00 94.44 618 LEU A C 1
ATOM 4637 O O . LEU A 1 618 ? 40.962 -2.404 15.064 1.00 94.44 618 LEU A O 1
ATOM 4641 N N . LEU A 1 619 ? 42.906 -1.298 15.080 1.00 93.44 619 LEU A N 1
ATOM 4642 C CA . LEU A 1 619 ? 43.701 -2.434 14.579 1.00 93.44 619 LEU A CA 1
ATOM 4643 C C . LEU A 1 619 ? 43.712 -3.663 15.509 1.00 93.44 619 LEU A C 1
ATOM 4645 O O . LEU A 1 619 ? 43.989 -4.769 15.051 1.00 93.44 619 LEU A O 1
ATOM 4649 N N . HIS A 1 620 ? 43.386 -3.519 16.795 1.00 92.00 620 HIS A N 1
ATOM 4650 C CA . HIS A 1 620 ? 43.255 -4.653 17.724 1.00 92.00 620 HIS A CA 1
ATOM 4651 C C . HIS A 1 620 ? 41.892 -5.366 17.660 1.00 92.00 620 HIS A C 1
ATOM 4653 O O . HIS A 1 620 ? 41.724 -6.418 18.285 1.00 92.00 620 HIS A O 1
ATOM 4659 N N . LEU A 1 621 ? 40.921 -4.853 16.894 1.00 92.94 621 LEU A N 1
ATOM 4660 C CA . LEU A 1 621 ? 39.561 -5.402 16.781 1.00 92.94 621 LEU A CA 1
ATOM 4661 C C . LEU A 1 621 ? 39.498 -6.622 15.837 1.00 92.94 621 LEU A C 1
ATOM 4663 O O . LEU A 1 621 ? 38.789 -6.643 14.834 1.00 92.94 621 LEU A O 1
ATOM 4667 N N . SER A 1 622 ? 40.229 -7.681 16.181 1.00 92.19 622 SER A N 1
ATOM 4668 C CA . SER A 1 622 ? 40.416 -8.899 15.366 1.00 92.19 622 SER A CA 1
ATOM 4669 C C . SER A 1 622 ? 39.150 -9.704 15.019 1.00 92.19 622 SER A C 1
ATOM 4671 O O . SER A 1 622 ? 39.180 -10.551 14.118 1.00 92.19 622 SER A O 1
ATOM 4673 N N . ASN A 1 623 ? 38.019 -9.422 15.670 1.00 93.25 623 ASN A N 1
ATOM 4674 C CA . ASN A 1 623 ? 36.714 -9.992 15.321 1.00 93.25 623 ASN A CA 1
ATOM 4675 C C . ASN A 1 623 ? 35.990 -9.247 14.182 1.00 93.25 623 ASN A C 1
ATOM 4677 O O . ASN A 1 623 ? 34.988 -9.764 13.694 1.00 93.25 623 ASN A O 1
ATOM 4681 N N . MET A 1 624 ? 36.486 -8.087 13.729 1.00 96.06 624 MET A N 1
ATOM 4682 C CA . MET A 1 624 ? 35.814 -7.249 12.728 1.00 96.06 624 MET A CA 1
ATOM 4683 C C . MET A 1 624 ? 35.508 -8.004 11.426 1.00 96.06 624 MET A C 1
ATOM 4685 O O . MET A 1 624 ? 36.399 -8.607 10.825 1.00 96.06 624 MET A O 1
ATOM 4689 N N . ALA A 1 625 ? 34.248 -7.941 10.990 1.00 95.38 625 ALA A N 1
ATOM 4690 C CA . ALA A 1 625 ? 33.714 -8.611 9.804 1.00 95.38 625 ALA A CA 1
ATOM 4691 C C . ALA A 1 625 ? 33.057 -7.631 8.813 1.00 95.38 625 ALA A C 1
ATOM 4693 O O . ALA A 1 625 ? 33.148 -7.846 7.600 1.00 95.38 625 ALA A O 1
ATOM 4694 N N . ILE A 1 626 ? 32.451 -6.550 9.314 1.00 96.38 626 ILE A N 1
ATOM 4695 C CA . ILE A 1 626 ? 31.884 -5.435 8.547 1.00 96.38 626 ILE A CA 1
ATOM 4696 C C . ILE A 1 626 ? 32.353 -4.126 9.189 1.00 96.38 626 ILE A C 1
ATOM 4698 O O . ILE A 1 626 ? 32.062 -3.871 10.357 1.00 96.38 626 ILE A O 1
ATOM 4702 N N . LEU A 1 627 ? 33.052 -3.289 8.423 1.00 97.44 627 LEU A N 1
ATOM 4703 C CA . LEU A 1 627 ? 33.525 -1.979 8.873 1.00 97.44 627 LEU A CA 1
ATOM 4704 C C . LEU A 1 627 ? 33.107 -0.903 7.870 1.00 97.44 627 LEU A C 1
ATOM 4706 O O . LEU A 1 627 ? 33.484 -0.968 6.702 1.00 97.44 627 LEU A O 1
ATOM 4710 N N . ASN A 1 628 ? 32.347 0.093 8.319 1.00 97.94 628 ASN A N 1
ATOM 4711 C CA . ASN A 1 628 ? 31.989 1.258 7.518 1.00 97.94 628 ASN A CA 1
ATOM 4712 C C . ASN A 1 628 ? 32.564 2.537 8.147 1.00 97.94 628 ASN A C 1
ATOM 4714 O O . ASN A 1 628 ? 32.301 2.846 9.310 1.00 97.94 628 ASN A O 1
ATOM 4718 N N . LEU A 1 629 ? 33.345 3.261 7.345 1.00 97.50 629 LEU A N 1
ATOM 4719 C CA . LEU A 1 629 ? 34.047 4.496 7.685 1.00 97.50 629 LEU A CA 1
ATOM 4720 C C . LEU A 1 629 ? 33.758 5.607 6.655 1.00 97.50 629 LEU A C 1
ATOM 4722 O O . LEU A 1 629 ? 34.592 6.493 6.461 1.00 97.50 629 LEU A O 1
ATOM 4726 N N . ASP A 1 630 ? 32.610 5.577 5.969 1.00 96.12 630 ASP A N 1
ATOM 4727 C CA . ASP A 1 630 ? 32.290 6.559 4.920 1.00 96.12 630 ASP A CA 1
ATOM 4728 C C . ASP A 1 630 ? 32.292 8.004 5.470 1.00 96.12 630 ASP A C 1
ATOM 4730 O O . ASP A 1 630 ? 31.928 8.243 6.621 1.00 96.12 630 ASP A O 1
ATOM 4734 N N . GLY A 1 631 ? 32.712 8.985 4.670 1.00 95.19 631 GLY A N 1
ATOM 4735 C CA . GLY A 1 631 ? 32.664 10.408 5.045 1.00 95.19 631 GLY A CA 1
ATOM 4736 C C . GLY A 1 631 ? 33.666 10.834 6.127 1.00 95.19 631 GLY A C 1
ATOM 4737 O O . GLY A 1 631 ? 33.431 11.821 6.818 1.00 95.19 631 GLY A O 1
ATOM 4738 N N . ASN A 1 632 ? 34.764 10.091 6.296 1.00 96.88 632 ASN A N 1
ATOM 4739 C CA . ASN A 1 632 ? 35.846 10.403 7.237 1.00 96.88 632 ASN A CA 1
ATOM 4740 C C . ASN A 1 632 ? 37.047 11.081 6.540 1.00 96.88 632 ASN A C 1
ATOM 4742 O O . ASN A 1 632 ? 36.984 11.499 5.382 1.00 96.88 632 ASN A O 1
ATOM 4746 N N . LEU A 1 633 ? 38.161 11.241 7.259 1.00 96.88 633 LEU A N 1
ATOM 4747 C CA . LEU A 1 633 ? 39.354 11.971 6.821 1.00 96.88 633 LEU A CA 1
ATOM 4748 C C . LEU A 1 633 ? 40.548 11.047 6.505 1.00 96.88 633 LEU A C 1
ATOM 4750 O O . LEU A 1 633 ? 41.674 11.541 6.409 1.00 96.88 633 LEU A O 1
ATOM 4754 N N . LEU A 1 634 ? 40.316 9.739 6.325 1.00 97.38 634 LEU A N 1
ATOM 4755 C CA . LEU A 1 634 ? 41.360 8.719 6.160 1.00 97.38 634 LEU A CA 1
ATOM 4756 C C . LEU A 1 634 ? 42.227 8.975 4.922 1.00 97.38 634 LEU A C 1
ATOM 4758 O O . LEU A 1 634 ? 41.707 9.099 3.810 1.00 97.38 634 LEU A O 1
ATOM 4762 N N . THR A 1 635 ? 43.549 8.996 5.104 1.00 95.31 635 THR A N 1
ATOM 4763 C CA . THR A 1 635 ? 44.542 9.162 4.021 1.00 95.31 635 THR A CA 1
ATOM 4764 C C . THR A 1 635 ? 45.244 7.859 3.623 1.00 95.31 635 THR A C 1
ATOM 4766 O O . THR A 1 635 ? 45.661 7.730 2.470 1.00 95.31 635 THR A O 1
ATOM 4769 N N . ASP A 1 636 ? 45.312 6.875 4.527 1.00 94.06 636 ASP A N 1
ATOM 4770 C CA . ASP A 1 636 ? 45.811 5.516 4.282 1.00 94.06 636 ASP A CA 1
ATOM 4771 C C . ASP A 1 636 ? 44.982 4.457 5.039 1.00 94.06 636 ASP A C 1
ATOM 4773 O O . ASP A 1 636 ? 44.413 4.718 6.099 1.00 94.06 636 ASP A O 1
ATOM 4777 N N . VAL A 1 637 ? 44.944 3.240 4.486 1.00 96.00 637 VAL A N 1
ATOM 4778 C CA . VAL A 1 637 ? 44.345 2.032 5.081 1.00 96.00 637 VAL A CA 1
ATOM 4779 C C . VAL A 1 637 ? 45.254 0.794 4.996 1.00 96.00 637 VAL A C 1
ATOM 4781 O O . VAL A 1 637 ? 44.860 -0.284 5.445 1.00 96.00 637 VAL A O 1
ATOM 4784 N N . ALA A 1 638 ? 46.473 0.910 4.450 1.00 93.56 638 ALA A N 1
ATOM 4785 C CA . ALA A 1 638 ? 47.391 -0.214 4.231 1.00 93.56 638 ALA A CA 1
ATOM 4786 C C . ALA A 1 638 ? 47.762 -0.966 5.524 1.00 93.56 638 ALA A C 1
ATOM 4788 O O . ALA A 1 638 ? 48.079 -2.156 5.479 1.00 93.56 638 ALA A O 1
ATOM 4789 N N . ALA A 1 639 ? 47.641 -0.312 6.685 1.00 93.12 639 ALA A N 1
ATOM 4790 C CA . ALA A 1 639 ? 47.785 -0.931 8.001 1.00 93.12 639 ALA A CA 1
ATOM 4791 C C . ALA A 1 639 ? 46.896 -2.178 8.206 1.00 93.12 639 ALA A C 1
ATOM 4793 O O . ALA A 1 639 ? 47.321 -3.101 8.894 1.00 93.12 639 ALA A O 1
ATOM 4794 N N . LEU A 1 640 ? 45.715 -2.264 7.571 1.00 94.56 640 LEU A N 1
ATOM 4795 C CA . LEU A 1 640 ? 44.841 -3.451 7.626 1.00 94.56 640 LEU A CA 1
ATOM 4796 C C . LEU A 1 640 ? 45.445 -4.695 6.947 1.00 94.56 640 LEU A C 1
ATOM 4798 O O . LEU A 1 640 ? 45.010 -5.815 7.208 1.00 94.56 640 LEU A O 1
ATOM 4802 N N . SER A 1 641 ? 46.436 -4.518 6.071 1.00 94.19 641 SER A N 1
ATOM 4803 C CA . SER A 1 641 ? 47.092 -5.589 5.318 1.00 94.19 641 SER A CA 1
ATOM 4804 C C . SER A 1 641 ? 48.612 -5.364 5.274 1.00 94.19 641 SER A C 1
ATOM 4806 O O . SER A 1 641 ? 49.150 -5.098 4.192 1.00 94.19 641 SER A O 1
ATOM 4808 N N . PRO A 1 642 ? 49.329 -5.495 6.412 1.00 91.88 642 PRO A N 1
ATOM 4809 C CA . PRO A 1 642 ? 50.759 -5.204 6.487 1.00 91.88 642 PRO A CA 1
ATOM 4810 C C . PRO A 1 642 ? 51.558 -5.968 5.416 1.00 91.88 642 PRO A C 1
ATOM 4812 O O . PRO A 1 642 ? 51.276 -7.152 5.197 1.00 91.88 642 PRO A O 1
ATOM 4815 N N . PRO A 1 643 ? 52.542 -5.336 4.748 1.00 86.81 643 PRO A N 1
ATOM 4816 C CA . PRO A 1 643 ? 53.210 -5.919 3.581 1.00 86.81 643 PRO A CA 1
ATOM 4817 C C . PRO A 1 643 ? 54.098 -7.123 3.922 1.00 86.81 643 PRO A C 1
ATOM 4819 O O . PRO A 1 643 ? 54.309 -7.982 3.070 1.00 86.81 643 PRO A O 1
ATOM 4822 N N . ASP A 1 644 ? 54.596 -7.204 5.157 1.00 90.44 644 ASP A N 1
ATOM 4823 C CA . ASP A 1 644 ? 55.311 -8.371 5.671 1.00 90.44 644 ASP A CA 1
ATOM 4824 C C . ASP A 1 644 ? 54.341 -9.551 5.916 1.00 90.44 644 ASP A C 1
ATOM 4826 O O . ASP A 1 644 ? 53.422 -9.420 6.730 1.00 90.44 644 ASP A O 1
ATOM 4830 N N . PRO A 1 645 ? 54.542 -10.723 5.277 1.00 84.38 645 PRO A N 1
ATOM 4831 C CA . PRO A 1 645 ? 53.712 -11.904 5.502 1.00 84.38 645 PRO A CA 1
ATOM 4832 C C . PRO A 1 645 ? 53.773 -12.480 6.924 1.00 84.38 645 PRO A C 1
ATOM 4834 O O . PRO A 1 645 ? 52.831 -13.176 7.306 1.00 84.38 645 PRO A O 1
ATOM 4837 N N . ALA A 1 646 ? 54.843 -12.228 7.692 1.00 88.06 646 ALA A N 1
ATOM 4838 C CA . ALA A 1 646 ? 54.994 -12.732 9.060 1.00 88.06 646 ALA A CA 1
ATOM 4839 C C . ALA A 1 646 ? 54.192 -11.913 10.090 1.00 88.06 646 ALA A C 1
ATOM 4841 O O . ALA A 1 646 ? 53.706 -12.466 11.077 1.00 88.06 646 ALA A O 1
ATOM 4842 N N . SER A 1 647 ? 54.000 -10.617 9.840 1.00 89.69 647 SER A N 1
ATOM 4843 C CA . SER A 1 647 ? 53.145 -9.733 10.631 1.00 89.69 647 SER A CA 1
ATOM 4844 C C . SER A 1 647 ? 51.692 -10.209 10.608 1.00 89.69 647 SER A C 1
ATOM 4846 O O . SER A 1 647 ? 51.127 -10.454 9.536 1.00 89.69 647 SER A O 1
ATOM 4848 N N . ALA A 1 648 ? 51.068 -10.315 11.783 1.00 89.56 648 ALA A N 1
ATOM 4849 C CA . ALA A 1 648 ? 49.664 -10.697 11.919 1.00 89.56 648 ALA A CA 1
ATOM 4850 C C . ALA A 1 648 ? 48.727 -9.711 11.194 1.00 89.56 648 ALA A C 1
ATOM 4852 O O . ALA A 1 648 ? 49.038 -8.528 11.053 1.00 89.56 648 ALA A O 1
ATOM 4853 N N . LEU A 1 649 ? 47.568 -10.197 10.741 1.00 92.69 649 LEU A N 1
ATOM 4854 C CA . LEU A 1 649 ? 46.526 -9.336 10.178 1.00 92.69 649 LEU A CA 1
ATOM 4855 C C . LEU A 1 649 ? 45.690 -8.716 11.308 1.00 92.69 649 LEU A C 1
ATOM 4857 O O . LEU A 1 649 ? 45.179 -9.482 12.125 1.00 92.69 649 LEU A O 1
ATOM 4861 N N . PRO A 1 650 ? 45.496 -7.382 11.333 1.00 92.00 650 PRO A N 1
ATOM 4862 C CA . PRO A 1 650 ? 44.635 -6.701 12.305 1.00 92.00 650 PRO A CA 1
ATOM 4863 C C . PRO A 1 650 ? 43.198 -7.229 12.343 1.00 92.00 650 PRO A C 1
ATOM 4865 O O . PRO A 1 650 ? 42.677 -7.554 13.404 1.00 92.00 650 PRO A O 1
ATOM 4868 N N . MET A 1 651 ? 42.568 -7.362 11.171 1.00 94.38 651 MET A N 1
ATOM 4869 C CA . MET A 1 651 ? 41.165 -7.765 11.022 1.00 94.38 651 MET A CA 1
ATOM 4870 C C . MET A 1 651 ? 41.052 -8.966 10.063 1.00 94.38 651 MET A C 1
ATOM 4872 O O . MET A 1 651 ? 40.599 -8.820 8.927 1.00 94.38 651 MET A O 1
ATOM 4876 N N . PRO A 1 652 ? 41.471 -10.179 10.478 1.00 93.56 652 PRO A N 1
ATOM 4877 C CA . PRO A 1 652 ? 41.541 -11.360 9.607 1.00 93.56 652 PRO A CA 1
ATOM 4878 C C . PRO A 1 652 ? 40.163 -11.897 9.179 1.00 93.56 652 PRO A C 1
ATOM 4880 O O . PRO A 1 652 ? 40.083 -12.816 8.364 1.00 93.56 652 PRO A O 1
ATOM 4883 N N . ASN A 1 653 ? 39.082 -11.354 9.745 1.00 93.62 653 ASN A N 1
ATOM 4884 C CA . ASN A 1 653 ? 37.700 -11.702 9.431 1.00 93.62 653 ASN A CA 1
ATOM 4885 C C . ASN A 1 653 ? 36.986 -10.670 8.542 1.00 93.62 653 ASN A C 1
ATOM 4887 O O . ASN A 1 653 ? 35.850 -10.927 8.144 1.00 93.62 653 ASN A O 1
ATOM 4891 N N . LEU A 1 654 ? 37.642 -9.553 8.196 1.00 94.88 654 LEU A N 1
ATOM 4892 C CA . LEU A 1 654 ? 37.009 -8.441 7.491 1.00 94.88 654 LEU A CA 1
ATOM 4893 C C . LEU A 1 654 ? 36.529 -8.871 6.100 1.00 94.88 654 LEU A C 1
ATOM 4895 O O . LEU A 1 654 ? 37.311 -9.336 5.270 1.00 94.88 654 LEU A O 1
ATOM 4899 N N . SER A 1 655 ? 35.224 -8.726 5.876 1.00 91.38 655 SER A N 1
ATOM 4900 C CA . SER A 1 655 ? 34.506 -9.267 4.718 1.00 91.38 655 SER A CA 1
ATOM 4901 C C . SER A 1 655 ? 33.790 -8.189 3.896 1.00 91.38 655 SER A C 1
ATOM 4903 O O . SER A 1 655 ? 33.717 -8.289 2.668 1.00 91.38 655 SER A O 1
ATOM 4905 N N . GLN A 1 656 ? 33.366 -7.112 4.564 1.00 92.50 656 GLN A N 1
ATOM 4906 C CA . GLN A 1 656 ? 32.861 -5.885 3.957 1.00 92.50 656 GLN A CA 1
ATOM 4907 C C . GLN A 1 656 ? 33.616 -4.673 4.520 1.00 92.50 656 GLN A C 1
ATOM 4909 O O . GLN A 1 656 ? 33.760 -4.553 5.739 1.00 92.50 656 GLN A O 1
ATOM 4914 N N . LEU A 1 657 ? 34.070 -3.768 3.649 1.00 93.81 657 LEU A N 1
ATOM 4915 C CA . LEU A 1 657 ? 34.769 -2.538 4.034 1.00 93.81 657 LEU A CA 1
ATOM 4916 C C . LEU A 1 657 ? 34.240 -1.330 3.246 1.00 93.81 657 LEU A C 1
ATOM 4918 O O . LEU A 1 657 ? 34.401 -1.266 2.031 1.00 93.81 657 LEU A O 1
ATOM 4922 N N . SER A 1 658 ? 33.640 -0.356 3.922 1.00 94.81 658 SER A N 1
ATOM 4923 C CA . SER A 1 658 ? 33.166 0.886 3.298 1.00 94.81 658 SER A CA 1
ATOM 4924 C C . SER A 1 658 ? 34.091 2.049 3.653 1.00 94.81 658 SER A C 1
ATOM 4926 O O . SER A 1 658 ? 34.414 2.247 4.826 1.00 94.81 658 SER A O 1
ATOM 4928 N N . LEU A 1 659 ? 34.565 2.760 2.628 1.00 95.06 659 LEU A N 1
ATOM 4929 C CA . LEU A 1 659 ? 35.557 3.837 2.696 1.00 95.06 659 LEU A CA 1
ATOM 4930 C C . LEU A 1 659 ? 35.149 5.018 1.796 1.00 95.06 659 LEU A C 1
ATOM 4932 O O . LEU A 1 659 ? 36.013 5.768 1.340 1.00 95.06 659 LEU A O 1
ATOM 4936 N N . ASP A 1 660 ? 33.858 5.176 1.494 1.00 92.69 660 ASP A N 1
ATOM 4937 C CA . ASP A 1 660 ? 33.367 6.231 0.604 1.00 92.69 660 ASP A CA 1
ATOM 4938 C C . ASP A 1 660 ? 33.727 7.620 1.163 1.00 92.69 660 ASP A C 1
ATOM 4940 O O . ASP A 1 660 ? 33.923 7.789 2.367 1.00 92.69 660 ASP A O 1
ATOM 4944 N N . GLN A 1 661 ? 33.814 8.637 0.311 1.00 94.38 661 GLN A N 1
ATOM 4945 C CA . GLN A 1 661 ? 33.915 10.050 0.725 1.00 94.38 661 GLN A CA 1
ATOM 4946 C C . GLN A 1 661 ? 35.153 10.414 1.590 1.00 94.38 661 GLN A C 1
ATOM 4948 O O . GLN A 1 661 ? 35.193 11.484 2.194 1.00 94.38 661 GLN A O 1
ATOM 4953 N N . ASN A 1 662 ? 36.190 9.568 1.609 1.00 96.44 662 ASN A N 1
ATOM 4954 C CA . ASN A 1 662 ? 37.438 9.758 2.364 1.00 96.44 662 ASN A CA 1
ATOM 4955 C C . ASN A 1 662 ? 38.533 10.488 1.544 1.00 96.44 662 ASN A C 1
ATOM 4957 O O . ASN A 1 662 ? 38.259 11.060 0.483 1.00 96.44 662 ASN A O 1
ATOM 4961 N N . LYS A 1 663 ? 39.782 10.518 2.041 1.00 96.44 663 LYS A N 1
ATOM 4962 C CA . LYS A 1 663 ? 40.948 11.193 1.429 1.00 96.44 663 LYS A CA 1
ATOM 4963 C C . LYS A 1 663 ? 41.989 10.233 0.822 1.00 96.44 663 LYS A C 1
ATOM 4965 O O . LYS A 1 663 ? 43.145 10.615 0.621 1.00 96.44 663 LYS A O 1
ATOM 4970 N N . LEU A 1 664 ? 41.616 8.989 0.530 1.00 95.50 664 LEU A N 1
ATOM 4971 C CA . LEU A 1 664 ? 42.555 7.950 0.104 1.00 95.50 664 LEU A CA 1
ATOM 4972 C C . LEU A 1 664 ? 43.106 8.232 -1.301 1.00 95.50 664 LEU A C 1
ATOM 4974 O O . LEU A 1 664 ? 42.359 8.546 -2.228 1.00 95.50 664 LEU A O 1
ATOM 4978 N N . LYS A 1 665 ? 44.422 8.070 -1.475 1.00 94.12 665 LYS A N 1
ATOM 4979 C CA . LYS A 1 665 ? 45.104 8.190 -2.785 1.00 94.12 665 LYS A CA 1
ATOM 4980 C C . LYS A 1 665 ? 45.369 6.830 -3.446 1.00 94.12 665 LYS A C 1
ATOM 4982 O O . LYS A 1 665 ? 45.570 6.746 -4.656 1.00 94.12 665 LYS A O 1
ATOM 4987 N N . ALA A 1 666 ? 45.362 5.760 -2.651 1.00 92.25 666 ALA A N 1
ATOM 4988 C CA . ALA A 1 666 ? 45.497 4.367 -3.068 1.00 92.25 666 ALA A CA 1
ATOM 4989 C C . ALA A 1 666 ? 44.858 3.443 -2.015 1.00 92.25 666 ALA A C 1
ATOM 4991 O O . ALA A 1 666 ? 44.658 3.851 -0.873 1.00 92.25 666 ALA A O 1
ATOM 4992 N N . ILE A 1 667 ? 44.570 2.192 -2.387 1.00 92.19 667 ILE A N 1
ATOM 4993 C CA . ILE A 1 667 ? 44.139 1.132 -1.462 1.00 92.19 667 ILE A CA 1
ATOM 4994 C C . ILE A 1 667 ? 44.936 -0.137 -1.779 1.00 92.19 667 ILE A C 1
ATOM 4996 O O . ILE A 1 667 ? 44.874 -0.647 -2.900 1.00 92.19 667 ILE A O 1
ATOM 5000 N N . THR A 1 668 ? 45.646 -0.661 -0.779 1.00 92.38 668 THR A N 1
ATOM 5001 C CA . THR A 1 668 ? 46.493 -1.857 -0.897 1.00 92.38 668 THR A CA 1
ATOM 5002 C C . THR A 1 668 ? 46.173 -2.819 0.242 1.00 92.38 668 THR A C 1
ATOM 5004 O O . THR A 1 668 ? 46.690 -2.685 1.346 1.00 92.38 668 THR A O 1
ATOM 5007 N N . LEU A 1 669 ? 45.295 -3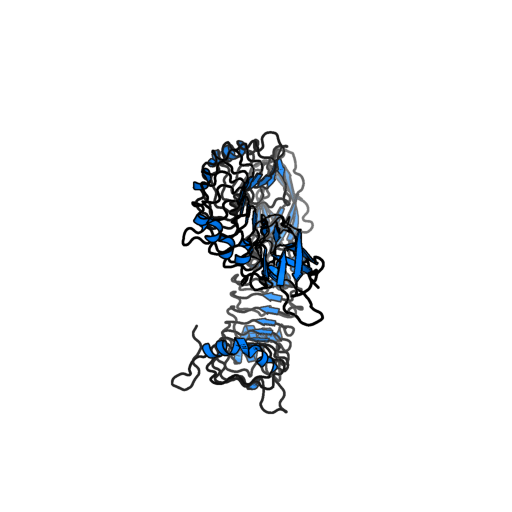.785 -0.033 1.00 93.19 669 LEU A N 1
ATOM 5008 C CA . LEU A 1 669 ? 44.766 -4.763 0.922 1.00 93.19 669 LEU A CA 1
ATOM 5009 C C . LEU A 1 669 ? 44.961 -6.243 0.487 1.00 93.19 669 LEU A C 1
ATOM 5011 O O . LEU A 1 669 ? 44.059 -7.058 0.699 1.00 93.19 669 LEU A O 1
ATOM 5015 N N . PRO A 1 670 ? 46.104 -6.646 -0.117 1.00 90.94 670 PRO A N 1
ATOM 5016 C CA . PRO A 1 670 ? 46.264 -7.952 -0.775 1.00 90.94 670 PRO A CA 1
ATOM 5017 C C . PRO A 1 670 ? 46.136 -9.183 0.139 1.00 90.94 670 PRO A C 1
ATOM 5019 O O . PRO A 1 670 ? 46.043 -10.297 -0.371 1.00 90.94 670 PRO A O 1
ATOM 5022 N N . ARG A 1 671 ? 46.157 -9.021 1.469 1.00 91.94 671 ARG A N 1
ATOM 5023 C CA . ARG A 1 671 ? 46.109 -10.136 2.433 1.00 91.94 671 ARG A CA 1
ATOM 5024 C C . ARG A 1 671 ? 44.725 -10.381 3.053 1.00 91.94 671 ARG A C 1
ATOM 5026 O O . ARG A 1 671 ? 44.559 -11.387 3.738 1.00 91.94 671 ARG A O 1
ATOM 5033 N N . LEU A 1 672 ? 43.730 -9.518 2.820 1.00 91.06 672 LEU A N 1
ATOM 5034 C CA . LEU A 1 672 ? 42.379 -9.648 3.398 1.00 91.06 672 LEU A CA 1
ATOM 5035 C C . LEU A 1 672 ? 41.510 -10.669 2.639 1.00 91.06 672 LEU A C 1
ATOM 5037 O O . LEU A 1 672 ? 40.505 -10.318 2.031 1.00 91.06 672 LEU A O 1
ATOM 5041 N N . THR A 1 673 ? 41.894 -11.946 2.646 1.00 88.88 673 THR A N 1
ATOM 5042 C CA . THR A 1 673 ? 41.316 -13.005 1.784 1.00 88.88 673 THR A CA 1
ATOM 5043 C C . THR A 1 673 ? 39.827 -13.315 1.987 1.00 88.88 673 THR A C 1
ATOM 5045 O O . THR A 1 673 ? 39.259 -14.053 1.185 1.00 88.88 673 THR A O 1
ATOM 5048 N N . LYS A 1 674 ? 39.185 -12.771 3.028 1.00 89.62 674 LYS A N 1
ATOM 5049 C CA . LYS A 1 674 ? 37.731 -12.863 3.259 1.00 89.62 674 LYS A CA 1
ATOM 5050 C C . LYS A 1 674 ? 36.940 -11.663 2.730 1.00 89.62 674 LYS A C 1
ATOM 5052 O O . LYS A 1 674 ? 35.712 -11.721 2.726 1.00 89.62 674 LYS A O 1
ATOM 5057 N N . LEU A 1 675 ? 37.618 -10.605 2.283 1.00 88.88 675 LEU A N 1
ATOM 5058 C CA . LEU A 1 675 ? 36.988 -9.432 1.691 1.00 88.88 675 LEU A CA 1
ATOM 5059 C C . LEU A 1 675 ? 36.270 -9.840 0.396 1.00 88.88 675 LEU A C 1
ATOM 5061 O O . LEU A 1 675 ? 36.863 -10.488 -0.472 1.00 88.88 675 LEU A O 1
ATOM 5065 N N . TYR A 1 676 ? 35.001 -9.452 0.278 1.00 84.19 676 TYR A N 1
ATOM 5066 C CA . TYR A 1 676 ? 34.198 -9.589 -0.943 1.00 84.19 676 TYR A CA 1
ATOM 5067 C C . TYR A 1 676 ? 33.485 -8.282 -1.316 1.00 84.19 676 TYR A C 1
ATOM 5069 O O . TYR A 1 676 ? 33.266 -8.030 -2.497 1.00 84.19 676 TYR A O 1
ATOM 5077 N N . PHE A 1 677 ? 33.178 -7.422 -0.337 1.00 85.06 677 PHE A N 1
ATOM 5078 C CA . PHE A 1 677 ? 32.633 -6.084 -0.568 1.00 85.06 677 PHE A CA 1
ATOM 5079 C C . PHE A 1 677 ? 33.639 -4.998 -0.175 1.00 85.06 677 PHE A C 1
ATOM 5081 O O . PHE A 1 677 ? 34.220 -5.030 0.911 1.00 85.06 677 PHE A O 1
ATOM 5088 N N . LEU A 1 678 ? 33.787 -4.001 -1.043 1.00 87.25 678 LEU A N 1
ATOM 5089 C CA . LEU A 1 678 ? 34.520 -2.765 -0.790 1.00 87.25 678 LEU A CA 1
ATOM 5090 C C . LEU A 1 678 ? 33.659 -1.591 -1.302 1.00 87.25 678 LEU A C 1
ATOM 5092 O O . LEU A 1 678 ? 32.924 -1.750 -2.274 1.00 87.25 678 LEU A O 1
ATOM 5096 N N . GLN A 1 679 ? 33.771 -0.401 -0.717 1.00 88.19 679 GLN A N 1
ATOM 5097 C CA . GLN A 1 679 ? 33.266 0.835 -1.333 1.00 88.19 679 GLN A CA 1
ATOM 5098 C C . GLN A 1 679 ? 34.373 1.898 -1.330 1.00 88.19 679 GLN A C 1
ATOM 5100 O O . GLN A 1 679 ? 34.615 2.507 -0.292 1.00 88.19 679 GLN A O 1
ATOM 5105 N N . PRO A 1 680 ? 35.072 2.112 -2.463 1.00 89.81 680 PRO A N 1
ATOM 5106 C CA . PRO A 1 680 ? 36.166 3.073 -2.581 1.00 89.81 680 PRO A CA 1
ATOM 5107 C C . PRO A 1 680 ? 35.774 4.327 -3.389 1.00 89.81 680 PRO A C 1
ATOM 5109 O O . PRO A 1 680 ? 36.646 5.025 -3.907 1.00 89.81 680 PRO A O 1
ATOM 5112 N N . SER A 1 681 ? 34.474 4.587 -3.579 1.00 88.75 681 SER A N 1
ATOM 5113 C CA . SER A 1 681 ? 33.981 5.793 -4.269 1.00 88.75 681 SER A CA 1
ATOM 5114 C C . SER A 1 681 ? 34.389 7.075 -3.529 1.00 88.75 681 SER A C 1
ATOM 5116 O O . SER A 1 681 ? 34.874 7.017 -2.401 1.00 88.75 681 SER A O 1
ATOM 5118 N N . HIS A 1 682 ? 34.290 8.227 -4.198 1.00 91.75 682 HIS A N 1
ATOM 5119 C CA . HIS A 1 682 ? 34.589 9.559 -3.658 1.00 91.75 682 HIS A CA 1
ATOM 5120 C C . HIS A 1 682 ? 35.865 9.605 -2.795 1.00 91.75 682 HIS A C 1
ATOM 5122 O O . HIS A 1 682 ? 35.876 10.108 -1.674 1.00 91.75 682 HIS A O 1
ATOM 5128 N N . ASN A 1 683 ? 36.963 9.103 -3.347 1.00 93.19 683 ASN A N 1
ATOM 5129 C CA . ASN A 1 683 ? 38.326 9.302 -2.856 1.00 93.19 683 ASN A CA 1
ATOM 5130 C C . ASN A 1 683 ? 39.148 9.953 -3.988 1.00 93.19 683 ASN A C 1
ATOM 5132 O O . ASN A 1 683 ? 38.558 10.527 -4.903 1.00 93.19 683 ASN A O 1
ATOM 5136 N N . CYS A 1 684 ? 40.481 9.885 -3.956 1.00 93.81 684 CYS A N 1
ATOM 5137 C CA . CYS A 1 684 ? 41.356 10.344 -5.043 1.00 93.81 684 CYS A CA 1
ATOM 5138 C C . CYS A 1 684 ? 42.224 9.195 -5.588 1.00 93.81 684 CYS A C 1
ATOM 5140 O O . CYS A 1 684 ? 43.429 9.341 -5.803 1.00 93.81 684 CYS A O 1
ATOM 5142 N N . ILE A 1 685 ? 41.617 8.017 -5.761 1.00 90.25 685 ILE A N 1
ATOM 5143 C CA . ILE A 1 685 ? 42.306 6.762 -6.078 1.00 90.25 685 ILE A CA 1
ATOM 5144 C C . ILE A 1 685 ? 42.585 6.677 -7.585 1.00 90.25 685 ILE A C 1
ATOM 5146 O O . ILE A 1 685 ? 41.710 6.354 -8.386 1.00 90.25 685 ILE A O 1
ATOM 5150 N N . ALA A 1 686 ? 43.833 6.941 -7.980 1.00 85.19 686 ALA A N 1
ATOM 5151 C CA . ALA A 1 686 ? 44.244 6.969 -9.390 1.00 85.19 686 ALA A CA 1
ATOM 5152 C C . ALA A 1 686 ? 44.479 5.577 -10.021 1.00 85.19 686 ALA A C 1
ATOM 5154 O O . ALA A 1 686 ? 44.516 5.446 -11.245 1.00 85.19 686 ALA A O 1
ATOM 5155 N N . VAL A 1 687 ? 44.662 4.533 -9.205 1.00 84.06 687 VAL A N 1
ATOM 5156 C CA . VAL A 1 687 ? 44.994 3.161 -9.635 1.00 84.06 687 VAL A CA 1
ATOM 5157 C C . VAL A 1 687 ? 44.043 2.177 -8.960 1.00 84.06 687 VAL A C 1
ATOM 5159 O O . VAL A 1 687 ? 43.665 2.377 -7.811 1.00 84.06 687 VAL A O 1
ATOM 5162 N N . MET A 1 688 ? 43.647 1.110 -9.661 1.00 81.62 688 MET A N 1
ATOM 5163 C CA . MET A 1 688 ? 42.711 0.113 -9.130 1.00 81.62 688 MET A CA 1
ATOM 5164 C C . MET A 1 688 ? 43.181 -0.456 -7.775 1.00 81.62 688 MET A C 1
ATOM 5166 O O . MET A 1 688 ? 44.343 -0.862 -7.682 1.00 81.62 688 MET A O 1
ATOM 5170 N N . PRO A 1 689 ? 42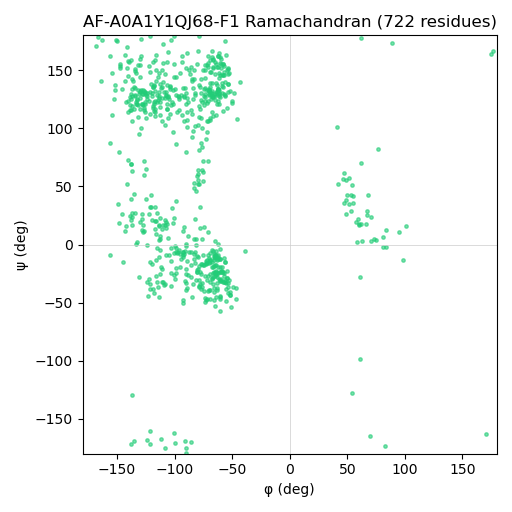.306 -0.511 -6.746 1.00 87.00 689 PRO A N 1
ATOM 5171 C CA . PRO A 1 689 ? 42.631 -1.100 -5.450 1.00 87.00 689 PRO A CA 1
ATOM 5172 C C . PRO A 1 689 ? 43.275 -2.483 -5.574 1.00 87.00 689 PRO A C 1
ATOM 5174 O O . PRO A 1 689 ? 42.758 -3.363 -6.261 1.00 87.00 689 PRO A O 1
ATOM 5177 N N . THR A 1 690 ? 44.398 -2.684 -4.886 1.00 88.44 690 THR A N 1
ATOM 5178 C CA . THR A 1 690 ? 45.088 -3.978 -4.848 1.00 88.44 690 THR A CA 1
ATOM 5179 C C . THR A 1 690 ? 44.440 -4.843 -3.772 1.00 88.44 690 THR A C 1
ATOM 5181 O O . THR A 1 690 ? 44.735 -4.694 -2.589 1.00 88.44 690 THR A O 1
ATOM 5184 N N . VAL A 1 691 ? 43.526 -5.720 -4.183 1.00 85.94 691 VAL A N 1
ATOM 5185 C CA . VAL A 1 691 ? 42.691 -6.573 -3.318 1.00 85.94 691 VAL A CA 1
ATOM 5186 C C . VAL A 1 691 ? 42.751 -8.043 -3.767 1.00 85.94 691 VAL A C 1
ATOM 5188 O O . VAL A 1 691 ? 43.167 -8.310 -4.897 1.00 85.94 691 VAL A O 1
ATOM 5191 N N . PRO A 1 692 ? 42.359 -9.017 -2.923 1.00 81.50 692 PRO A N 1
ATOM 5192 C CA . PRO A 1 692 ? 42.319 -10.427 -3.309 1.00 81.50 692 PRO A CA 1
ATOM 5193 C C . PRO A 1 692 ? 41.294 -10.714 -4.413 1.00 81.50 692 PRO A C 1
ATOM 5195 O O . PRO A 1 692 ? 40.305 -9.998 -4.570 1.00 81.50 692 PRO A O 1
ATOM 5198 N N . ALA A 1 693 ? 41.496 -11.815 -5.143 1.00 65.88 693 ALA A N 1
ATOM 5199 C CA . ALA A 1 693 ? 40.652 -12.200 -6.277 1.00 65.88 693 ALA A CA 1
ATOM 5200 C C . ALA A 1 693 ? 39.164 -12.417 -5.919 1.00 65.88 693 ALA A C 1
ATOM 5202 O O . ALA A 1 693 ? 38.311 -12.220 -6.775 1.00 65.88 693 ALA A O 1
ATOM 5203 N N . SER A 1 694 ? 38.837 -12.712 -4.655 1.00 62.78 694 SER A N 1
ATOM 5204 C CA . SER A 1 694 ? 37.456 -12.788 -4.141 1.00 62.78 694 SER A CA 1
ATOM 5205 C C . SER A 1 694 ? 36.654 -11.489 -4.301 1.00 62.78 694 SER A C 1
ATOM 5207 O O . SER A 1 694 ? 35.429 -11.527 -4.346 1.00 62.78 694 SER A O 1
ATOM 5209 N N . VAL A 1 695 ? 37.335 -10.344 -4.402 1.00 57.91 695 VAL A N 1
ATOM 5210 C CA . VAL A 1 695 ? 36.734 -9.029 -4.683 1.00 57.91 695 VAL A CA 1
ATOM 5211 C C . VAL A 1 695 ? 36.669 -8.761 -6.199 1.00 57.91 695 VAL A C 1
ATOM 5213 O O . VAL A 1 695 ? 35.883 -7.938 -6.662 1.00 57.91 695 VAL A O 1
ATOM 5216 N N . ALA A 1 696 ? 37.490 -9.452 -6.996 1.00 51.84 696 ALA A N 1
ATOM 5217 C CA . ALA A 1 696 ? 37.672 -9.177 -8.419 1.00 51.84 696 ALA A CA 1
ATOM 5218 C C . ALA A 1 696 ? 36.566 -9.758 -9.319 1.00 51.84 696 ALA A C 1
ATOM 5220 O O . ALA A 1 696 ? 36.323 -9.202 -10.387 1.00 51.84 696 ALA A O 1
ATOM 5221 N N . ASP A 1 697 ? 35.846 -10.804 -8.904 1.00 46.38 697 ASP A N 1
ATOM 5222 C CA . ASP A 1 697 ? 34.777 -11.398 -9.732 1.00 46.38 697 ASP A CA 1
ATOM 5223 C C . ASP A 1 697 ? 33.537 -10.485 -9.896 1.00 46.38 697 ASP A C 1
ATOM 5225 O O . ASP A 1 697 ? 32.738 -10.672 -10.812 1.00 46.38 697 ASP A O 1
ATOM 5229 N N . PHE A 1 698 ? 33.415 -9.414 -9.100 1.00 48.72 698 PHE A N 1
ATOM 5230 C CA . PHE A 1 698 ? 32.420 -8.343 -9.293 1.00 48.72 698 PHE A CA 1
ATOM 5231 C C . PHE A 1 698 ? 32.834 -7.282 -10.348 1.00 48.72 698 PHE A C 1
ATOM 5233 O O . PHE A 1 698 ? 32.144 -6.274 -10.536 1.00 48.72 698 PHE A O 1
ATOM 5240 N N . ALA A 1 699 ? 33.959 -7.460 -11.055 1.00 45.00 699 ALA A N 1
ATOM 5241 C CA . ALA A 1 699 ? 34.586 -6.421 -11.886 1.00 45.00 699 ALA A CA 1
ATOM 5242 C C . ALA A 1 699 ? 33.819 -5.975 -13.151 1.00 45.00 699 ALA A C 1
ATOM 5244 O O . ALA A 1 699 ? 34.275 -5.031 -13.804 1.00 45.00 699 ALA A O 1
ATOM 5245 N N . THR A 1 700 ? 32.685 -6.593 -13.502 1.00 51.75 700 THR A N 1
ATOM 5246 C CA . THR A 1 700 ? 31.859 -6.218 -14.669 1.00 51.75 700 THR A CA 1
ATOM 5247 C C . THR A 1 700 ? 31.081 -4.918 -14.454 1.00 51.75 700 THR A C 1
ATOM 5249 O O . THR A 1 700 ? 31.181 -4.012 -15.277 1.00 51.75 700 THR A O 1
ATOM 5252 N N . ASN A 1 701 ? 30.366 -4.783 -13.332 1.00 48.59 701 ASN A N 1
ATOM 5253 C CA . ASN A 1 701 ? 29.561 -3.588 -13.025 1.00 48.59 701 ASN A CA 1
ATOM 5254 C C . ASN A 1 701 ? 30.349 -2.515 -12.255 1.00 48.59 701 ASN A C 1
ATOM 5256 O O . ASN A 1 701 ? 30.028 -1.330 -12.303 1.00 48.59 701 ASN A O 1
ATOM 5260 N N . TRP A 1 702 ? 31.386 -2.922 -11.524 1.00 51.19 702 TRP A N 1
ATOM 5261 C CA . TRP A 1 702 ? 32.063 -2.060 -10.553 1.00 51.19 702 TRP A CA 1
ATOM 5262 C C . TRP A 1 702 ? 33.090 -1.110 -11.189 1.00 51.19 702 TRP A C 1
ATOM 5264 O O . TRP A 1 702 ? 33.310 -0.003 -10.695 1.00 51.19 702 TRP A O 1
ATOM 5274 N N . ASN A 1 703 ? 33.714 -1.529 -12.297 1.00 54.25 703 ASN A N 1
ATOM 5275 C CA . ASN A 1 703 ? 34.862 -0.849 -12.913 1.00 54.25 703 ASN A CA 1
ATOM 5276 C C . ASN A 1 703 ? 34.564 0.568 -13.426 1.00 54.25 703 ASN A C 1
ATOM 5278 O O . ASN A 1 703 ? 35.478 1.386 -13.491 1.00 54.25 703 ASN A O 1
ATOM 5282 N N . THR A 1 704 ? 33.320 0.851 -13.810 1.00 53.31 704 THR A N 1
ATOM 5283 C CA . THR A 1 704 ? 32.861 2.184 -14.224 1.00 53.31 704 THR A CA 1
ATOM 5284 C C . THR A 1 704 ? 32.457 3.037 -13.027 1.00 53.31 704 THR A C 1
ATOM 5286 O O . THR A 1 704 ? 32.876 4.190 -12.955 1.00 53.31 704 THR A O 1
ATOM 5289 N N . TYR A 1 705 ? 31.703 2.477 -12.073 1.00 56.09 705 TYR A N 1
ATOM 5290 C CA . TYR A 1 705 ? 31.131 3.230 -10.951 1.00 56.09 705 TYR A CA 1
ATOM 5291 C C . TYR A 1 705 ? 32.202 3.897 -10.078 1.00 56.09 705 TYR A C 1
ATOM 5293 O O . TYR A 1 705 ? 32.222 5.120 -9.955 1.00 56.09 705 TYR A O 1
ATOM 5301 N N . TRP A 1 706 ? 33.145 3.127 -9.516 1.00 69.06 706 TRP A N 1
ATOM 5302 C CA . TRP A 1 706 ? 34.113 3.719 -8.582 1.00 69.06 706 TRP A CA 1
ATOM 5303 C C . TRP A 1 706 ? 35.094 4.669 -9.283 1.00 69.06 706 TRP A C 1
ATOM 5305 O O . TRP A 1 706 ? 35.487 5.663 -8.679 1.00 69.06 706 TRP A O 1
ATOM 5315 N N . LYS A 1 707 ? 35.452 4.405 -10.553 1.00 65.62 707 LYS A N 1
ATOM 5316 C CA . LYS A 1 707 ? 36.345 5.264 -11.356 1.00 65.62 707 LYS A CA 1
ATOM 5317 C C . LYS A 1 707 ? 35.688 6.578 -11.770 1.00 65.62 707 LYS A C 1
ATOM 5319 O O . LYS A 1 707 ? 36.353 7.606 -11.737 1.00 65.62 707 LYS A O 1
ATOM 5324 N N . GLY A 1 708 ? 34.408 6.549 -12.149 1.00 69.56 708 GLY A N 1
ATOM 5325 C CA . GLY A 1 708 ? 33.644 7.757 -12.473 1.00 69.56 708 GLY A CA 1
ATOM 5326 C C . GLY A 1 708 ? 33.446 8.676 -11.265 1.00 69.56 708 GLY A C 1
ATOM 5327 O O . GLY A 1 708 ? 33.370 9.888 -11.429 1.00 69.56 708 GLY A O 1
ATOM 5328 N N . ASN A 1 709 ? 33.441 8.099 -10.059 1.00 80.06 709 ASN A N 1
ATOM 5329 C CA . ASN A 1 709 ? 33.150 8.794 -8.807 1.00 80.06 709 ASN A CA 1
ATOM 5330 C C . ASN A 1 709 ? 34.406 9.160 -7.984 1.00 80.06 709 ASN A C 1
ATOM 5332 O O . ASN A 1 709 ? 34.287 9.401 -6.785 1.00 80.06 709 ASN A O 1
ATOM 5336 N N . GLN A 1 710 ? 35.614 9.196 -8.567 1.00 89.69 710 GLN A N 1
ATOM 5337 C CA . GLN A 1 710 ? 36.803 9.733 -7.877 1.00 89.69 710 GLN A CA 1
ATOM 5338 C C . GLN A 1 710 ? 36.905 11.260 -8.020 1.00 89.69 710 GLN A C 1
ATOM 5340 O O . GLN A 1 710 ? 36.639 11.818 -9.085 1.00 89.69 710 GLN A O 1
ATOM 5345 N N . ARG A 1 711 ? 37.357 11.938 -6.960 1.00 91.50 711 ARG A N 1
ATOM 5346 C CA . ARG A 1 711 ? 37.779 13.345 -6.994 1.00 91.50 711 ARG A CA 1
ATOM 5347 C C . ARG A 1 711 ? 39.200 13.467 -7.550 1.00 91.50 711 ARG A C 1
ATOM 5349 O O . ARG A 1 711 ? 40.016 12.552 -7.449 1.00 91.50 711 ARG A O 1
ATOM 5356 N N . ALA A 1 712 ? 39.507 14.638 -8.100 1.00 89.06 712 ALA A N 1
ATOM 5357 C CA . ALA A 1 712 ? 40.884 15.031 -8.373 1.00 89.06 712 ALA A CA 1
ATOM 5358 C C . ALA A 1 712 ? 41.618 15.395 -7.069 1.00 89.06 712 ALA A C 1
ATOM 5360 O O . ALA A 1 712 ? 40.996 15.834 -6.098 1.00 89.06 712 ALA A O 1
ATOM 5361 N N . LEU A 1 713 ? 42.947 15.259 -7.079 1.00 91.31 713 LEU A N 1
ATOM 5362 C CA . LEU A 1 713 ? 43.807 15.896 -6.081 1.00 91.31 713 LEU A CA 1
ATOM 5363 C C . LEU A 1 713 ? 43.749 17.424 -6.241 1.00 91.31 713 LEU A C 1
ATOM 5365 O O . LEU A 1 713 ? 43.534 17.935 -7.342 1.00 91.31 713 LEU A O 1
ATOM 5369 N N . ASP A 1 714 ? 43.968 18.146 -5.147 1.00 89.38 714 ASP A N 1
ATOM 5370 C CA . ASP A 1 714 ? 44.073 19.601 -5.150 1.00 89.38 714 ASP A CA 1
ATOM 5371 C C . ASP A 1 714 ? 45.452 20.099 -5.634 1.00 89.38 714 ASP A C 1
ATOM 5373 O O . ASP A 1 714 ? 46.366 19.328 -5.941 1.00 89.38 714 ASP A O 1
ATOM 5377 N N . ASN A 1 715 ? 45.619 21.425 -5.682 1.00 88.56 715 ASN A N 1
ATOM 5378 C CA . ASN A 1 715 ? 46.848 22.086 -6.137 1.00 88.56 715 ASN A CA 1
ATOM 5379 C C . ASN A 1 715 ? 48.088 21.810 -5.255 1.00 88.56 715 ASN A C 1
ATOM 5381 O O . ASN A 1 715 ? 49.190 22.204 -5.633 1.00 88.56 715 ASN A O 1
ATOM 5385 N N . THR A 1 716 ? 47.930 21.172 -4.091 1.00 89.06 716 THR A N 1
ATOM 5386 C CA . THR A 1 716 ? 49.029 20.728 -3.217 1.00 89.06 716 THR A CA 1
ATOM 5387 C C . THR A 1 716 ? 49.374 19.246 -3.402 1.00 89.06 716 THR A C 1
ATOM 5389 O O . THR A 1 716 ? 50.382 18.782 -2.872 1.00 89.06 716 THR A O 1
ATOM 5392 N N . GLY A 1 717 ? 48.584 18.507 -4.191 1.00 88.38 717 GLY A N 1
ATOM 5393 C CA . GLY A 1 717 ? 48.700 17.056 -4.345 1.00 88.38 717 GLY A CA 1
ATOM 5394 C C . GLY A 1 717 ? 47.981 16.265 -3.248 1.00 88.38 717 GLY A C 1
ATOM 5395 O O . GLY A 1 717 ? 48.195 15.054 -3.129 1.00 88.38 717 GLY A O 1
ATOM 5396 N N . GLU A 1 718 ? 47.133 16.919 -2.450 1.00 90.44 718 GLU A N 1
ATOM 5397 C CA . GLU A 1 718 ? 46.310 16.279 -1.426 1.00 90.44 718 GLU A CA 1
ATOM 5398 C C . GLU A 1 718 ? 44.915 15.922 -1.932 1.00 90.44 718 GLU A C 1
ATOM 5400 O O . GLU A 1 718 ? 44.428 16.471 -2.918 1.00 90.44 718 GLU A O 1
ATOM 5405 N N . CYS A 1 719 ? 44.272 14.952 -1.276 1.00 92.88 719 CYS A N 1
ATOM 5406 C CA . CYS A 1 719 ? 42.877 14.650 -1.569 1.00 92.88 719 CYS A CA 1
ATOM 5407 C C . CYS A 1 719 ? 41.988 15.593 -0.741 1.00 92.88 719 CYS A C 1
ATOM 5409 O O . CYS A 1 719 ? 42.027 15.521 0.496 1.00 92.88 719 CYS A O 1
ATOM 5411 N N . PRO A 1 720 ? 41.199 16.484 -1.371 1.00 91.00 720 PRO A N 1
ATOM 5412 C CA . PRO A 1 720 ? 40.372 17.436 -0.639 1.00 91.00 720 PRO A CA 1
ATOM 5413 C C . PRO A 1 720 ? 39.315 16.706 0.196 1.00 91.00 720 PRO A C 1
ATOM 5415 O O . PRO A 1 720 ? 38.879 15.609 -0.163 1.00 91.00 720 PRO A O 1
ATOM 5418 N N . VAL A 1 721 ? 38.880 17.328 1.297 1.00 89.06 721 VAL A N 1
ATOM 5419 C CA . VAL A 1 721 ? 37.717 16.869 2.083 1.00 89.06 721 VAL A CA 1
ATOM 5420 C C . VAL A 1 721 ? 36.517 16.718 1.142 1.00 89.06 721 VAL A C 1
ATOM 5422 O O . VAL A 1 721 ? 36.320 17.565 0.269 1.00 89.06 721 VAL A O 1
ATOM 5425 N N . TYR A 1 722 ? 35.733 15.649 1.287 1.00 87.69 722 TYR A N 1
ATOM 5426 C CA . TYR A 1 722 ? 34.502 15.509 0.515 1.00 87.69 722 TYR A CA 1
ATOM 5427 C C . TYR A 1 722 ? 33.501 16.611 0.885 1.00 87.69 722 TYR A C 1
ATOM 5429 O O . TYR A 1 722 ? 33.337 16.954 2.055 1.00 87.69 722 TYR A O 1
ATOM 5437 N N . GLN A 1 723 ? 32.835 17.159 -0.126 1.00 79.44 723 GLN A N 1
ATOM 5438 C CA . GLN A 1 723 ? 31.693 18.052 0.030 1.00 79.44 723 GLN A CA 1
ATOM 5439 C C . GLN A 1 723 ? 30.546 17.443 -0.795 1.00 79.44 723 GLN A C 1
ATOM 5441 O O . GLN A 1 723 ? 30.789 17.173 -1.977 1.00 79.44 723 GLN A O 1
ATOM 5446 N N . PRO A 1 724 ? 29.379 17.150 -0.180 1.00 59.53 724 PRO A N 1
ATOM 5447 C CA . PRO A 1 724 ? 28.219 16.568 -0.865 1.00 59.53 724 PRO A CA 1
ATOM 5448 C C . PRO A 1 724 ? 27.627 17.449 -1.974 1.00 59.53 724 PRO A C 1
ATOM 5450 O O . PRO A 1 724 ? 27.615 18.689 -1.793 1.00 59.53 724 PRO A O 1
#

Sequence (724 aa):
MAKSETIILNSFGVNTIRLSGFDVDGDYLTYALASTPQVQGTLSAITNSNQVIYTPKAGVTRDAFNFTVKDDKLTSTAATITIIVRDTITDPFLLQCFGSVVPSVTIDTLSCDGVDLSTADLSQLSQLPSLQTLDLSHTNLTNITGLAGVTSLTTLYLDDNKIADINALRTLTNLTQLGLAYNNLQSSTSNTSALANLTKLQKLVLDGNNLTSVTDIDDLPVLQELYLRGNALTNVSTLSRLAKLQVLELGFNTITTIPSLTSMTGLWRLGLEYNALVDLAPLSGKTSLKSLDLEYNAITSTASNIASLNSLTGLNTLLRLEGNRLLDVDALKYIGGTKTLPLTLEDNCLPAIITLPSRIKVVGKSWQFSPSRCGSTAPVALSKDVEIFQNTPTTINLDVMDANGNALDPSNPNITYQVASTSQVVGGVVTVAAKGQIRFTPNTANGGYLGSAGTFTFSATYNGQTSRVASVNLRVIHPLLSTCFGNGSSIPTEEALLTSTQFACAKHSLTDIAILKHYFPKIQALDLSDNQITDISSLTAQNFPDLRDLYLSGNPLDASDLSALGVNLPSLNTLFIDNAQLDNNSLMDLFGTADAPKLRFVNYLVLRNNAITDLQPLLHLSNMAILNLDGNLLTDVAALSPPDPASALPMPNLSQLSLDQNKLKAITLPRLTKLYFLQPSHNCIAVMPTVPASVADFATNWNTYWKGNQRALDNTGECPVYQP

Solvent-accessible surface area (backbone atoms only — not comparable to full-atom values): 36746 Å² total; per-residue (Å²): 72,35,54,61,48,77,46,81,43,54,46,59,63,83,43,79,45,74,66,54,68,53,59,91,92,67,61,76,66,43,62,46,72,53,70,86,65,85,48,78,40,52,72,54,73,80,39,93,69,40,28,34,44,40,28,58,33,89,90,57,50,64,46,52,45,41,29,28,27,30,46,101,86,53,69,34,65,73,17,43,43,38,38,39,28,23,54,76,85,81,46,82,44,67,52,54,46,48,63,95,50,81,71,51,64,66,49,41,65,50,52,30,67,68,42,76,39,64,84,45,66,48,47,61,55,37,64,42,84,59,29,27,36,40,32,45,26,48,10,57,34,48,75,52,65,34,51,42,59,36,47,56,23,32,32,41,36,40,24,51,26,52,34,55,63,49,63,31,55,41,57,33,48,49,22,31,33,40,38,41,23,39,24,49,49,48,61,87,72,68,47,54,58,23,53,53,59,32,56,50,26,29,35,41,36,43,25,45,18,53,32,54,70,63,70,43,61,20,79,38,76,48,26,26,34,44,36,41,28,46,24,53,32,46,64,61,54,56,52,43,60,31,38,48,22,27,35,40,33,46,21,41,28,55,30,47,61,73,44,63,43,75,56,32,66,52,30,27,35,41,34,44,23,42,25,50,33,50,71,40,59,45,50,47,67,42,45,48,24,24,30,40,38,40,25,41,23,54,34,41,54,43,74,57,32,39,52,15,50,33,38,22,41,34,25,42,67,34,38,34,46,21,43,24,44,32,53,54,66,75,68,53,73,39,44,11,57,88,42,58,23,40,36,38,62,47,56,29,22,49,46,96,68,78,79,73,48,97,40,55,40,79,60,82,77,83,84,64,81,62,70,90,64,56,73,76,63,27,61,30,47,59,68,38,83,43,82,39,49,60,87,48,69,46,67,44,74,56,62,19,30,22,97,88,60,46,29,36,73,43,82,47,86,69,56,48,78,46,78,51,70,79,77,49,52,46,65,41,50,80,40,81,74,50,68,45,25,37,28,40,35,56,48,88,85,62,102,75,71,54,53,56,31,24,45,40,33,35,32,42,32,45,90,89,47,68,37,61,77,19,51,36,38,34,25,39,41,57,65,78,55,58,56,57,48,55,89,87,57,80,77,75,52,49,67,54,37,53,63,28,43,64,50,66,43,54,67,55,65,44,46,77,58,70,65,49,42,74,47,32,48,46,22,29,34,45,37,44,24,45,22,50,32,68,60,51,83,61,55,22,44,91,40,32,64,56,37,28,34,42,32,47,23,47,18,70,47,54,55,69,47,41,34,46,39,21,70,32,36,49,66,25,32,32,42,35,47,24,56,44,63,41,32,57,64,37,36,30,45,25,30,24,46,83,94,57,62,25,34,58,50,32,23,36,42,36,39,29,46,22,51,31,47,61,58,78,45,56,44,69,36,46,50,23,29,34,42,34,41,28,42,21,50,29,49,60,63,40,77,58,24,54,89,52,86,85,58,76,60,28,37,72,46,30,25,33,42,36,41,26,29,16,22,26,51,55,50,49,36,65,69,40,75,54,29,52,45,74,35,70,28,37,15,28,53,84,55,84,63,41,56,33,69,68,43,50,80,58,51,83,74,47,63,56,55,41,64,72,40,43,47,72,58,46,100,84,72,43,43,57,83,66,76,136

InterPro domains:
  IPR001611 Leucine-rich repeat [PF13516] (287-301)
  IPR001611 Leucine-rich repeat [PF13855] (173-233)
  IPR001611 Leucine-rich repeat [PS51450] (130-151)
  IPR001611 Leucine-rich repeat [PS51450] (152-173)
  IPR001611 Leucine-rich repeat [PS51450] (200-221)
  IPR001611 Leucine-rich repeat [PS51450] (222-243)
  IPR001611 Leucine-rich repeat [PS51450] (244-265)
  IPR001611 Leucine-rich repeat [PS51450] (522-543)
  IPR003591 Leucine-rich repeat, typical subtype [SM00369] (128-149)
  IPR003591 Leucine-rich repeat, typical subtype [SM00369] (150-171)
  IPR003591 Leucine-rich repeat, typical subtype [SM00369] (172-195)
  IPR003591 Leucine-rich repeat, typical subtype [SM00369] (198-219)
  IPR003591 Leucine-rich repeat, typical subtype [SM00369] (220-241)
  IPR003591 Leucine-rich repeat, typical subtype [SM00369] (242-265)
  IPR003591 Leucine-rich repeat, typical subtype [SM00369] (287-309)
  IPR003591 Leucine-rich repeat, typical subtype [SM00369] (520-543)
  IPR003591 Leucine-rich repeat, typical subtype [SM00369] (544-567)
  IPR003591 Leucine-rich repeat, typical subtype [SM00369] (621-644)
  IPR003591 Leucine-rich repeat, typical subtype [SM00369] (651-675)
  IPR025875 Leucine rich repeat 4 [PF12799] (129-170)

Radius of gyration: 39.11 Å; Cα contacts (8 Å, |Δi|>4): 1817; chains: 1; bounding box: 92×69×118 Å

pLDDT: mean 78.99, std 18.44, range [30.88, 98.75]

Secondary structure (DSSP, 8-state):
-B--EEEEEESSS-EEEE--B--SS----EEEE-SS---SSEEPPPBTTTEEEEEPPTT--EEEEEEEEE-SS-BPPPEEEEEEEE-----TTGGGGGTT-PPPSS-SEEE-TT---TT--GGGGGG-TT--EEE-TTS--S--GGGGG-TT-SEEE--SS-----GGGGG-TT-SEEE--SS----SS-GGGGGGG-TT--EEE-TTS--S--GGGTT-TT--EEE--SS--S--GGGGG-TT-SEEE--SS--------TT-TT--EEE--SS-----GGGTT-TT-SEEE--SS--B--HHHHHHHHT-TT--SEEE-TTSB-S--TT-TTTTTTS-EEEE-TTS---S-----TTEEE-SSSPP---SS----B--BPPEEEEEETT--EEEE--BB-TTS----TT-TTEEEEEE--SS--SEEEEEEETTEEEEEE-TT-----S---EEEEEEEETTEEPPPEEEEEEEE-HHHHHHT-SSPPPPPHHHHHH-SEEE-TTS-----TTHHHH-TT-SEEE--SS-----TT--TTT-TT--EEE-TT----HHHHHHHHHH-TT-SEEE--SS---HHHHHHHHEETTEESSTT--EEE-TTS----SGGGTT-TT--EEE-TTS--S--GGGS-SSSSSPPS-TT--EEE-TTS--S--B-TT-TT--EEE--SS---S--B--HHHHTTHHHHHHHHHHTPPPP-TTS--PPP--

Organism: NCBI:txid525917

Mean predicted aligned error: 19.45 Å

Foldseek 3Di:
DWAADEDEDELADKDKDFTDDDDDVPADKAKAWDPDFPWQWDKDGDPPRTIIITGHDPPDQKTKTWMWIDGPPDIDDIYMYIYGYAHDDDWPQQVCQQPPDDDDSAAQETASALGACCPTQLLSLLRRQNHAAYHCANRQHADDLSLLNNLNYQYYAHAQYAYQADLSCLNNLNHQEYHDHQYQPEDPDPRLLSVLSNLNHAYYAHHNHQYADDQNCLQSARHAEYHHANYAYADPQSVLNHLNYQYDAHHNYAHADDHQNPSVLNHAYYHHHQYAYAALLSLAQNLNHQYYHDAQYAYEQDPSRLNSQLNNLNHAEEYEHHNYEYADPLSNQRHVNPAAYEYHYANYQYAPDDDHPPSYDYDDDDHDDDNPHYDFDDAAFEAAADEAEPQDFDWDQTFGADPVGTTHDQQDPQKDKDWPDPPQQAFFDWDCPDRSITTTGGPNPDLQFFFWSDKTWMWMDGPRDIHDIYIYIYGYDYPLCDQQQDDPHDDDGSVCQQPDQEGARAPRQDADDLSSLNRHQNHAAYHHEQHAHAAPLSQACVSHVNHAAYAHANYQYDLVRLLNNQVGCQRYAHYAHEPNQDEPVSLCSNQPALVDGGNLNHQHYHYEQYAYAECRSQLQNQNHAEYAYAQYAYAADCLQAPPDPVDDGSHLNHAAYEHHQYFYQAAERARNQNHQYYHQFAYNHPDPHRYHCSNVVVVPPVVCVRVVRYDHADPVRTIDGGDD

Nearest PDB structures (foldseek):
  2omu-assembly1_A  TM=6.686E-01  e=1.382E-14  Listeria monocytogenes EGD-e
  2omt-assembly1_A  TM=5.525E-01  e=2.188E-15  Listeria monocytogenes EGD-e
  2omx-assembly1_A  TM=5.833E-01  e=2.167E-14  Listeria monocytogenes EGD-e
  7pv9-assembly2_B  TM=5.105E-01  e=7.347E-10  Listeria monocytogenes EGD-e
  8qp7-assembly1_A  TM=4.537E-01  e=3.127E-10  Yersinia enterocolitica